Protein AF-A0A942UWH9-F1 (afdb_monomer)

Structure (mmCIF, N/CA/C/O backbone):
data_AF-A0A942UWH9-F1
#
_entry.id   AF-A0A942UWH9-F1
#
loop_
_atom_site.group_PDB
_atom_site.id
_atom_site.type_symbol
_atom_site.label_atom_id
_atom_site.label_alt_id
_atom_site.label_comp_id
_atom_site.label_asym_id
_atom_site.label_entity_id
_atom_site.label_seq_id
_atom_site.pdbx_PDB_ins_code
_atom_site.Cartn_x
_atom_site.Cartn_y
_atom_site.Cartn_z
_atom_site.occupancy
_atom_site.B_iso_or_equiv
_atom_site.auth_seq_id
_atom_site.auth_comp_id
_atom_site.auth_asym_id
_atom_site.auth_atom_id
_atom_site.pdbx_PDB_model_num
ATOM 1 N N . MET A 1 1 ? 6.167 64.794 26.302 1.00 32.00 1 MET A N 1
ATOM 2 C CA . MET A 1 1 ? 6.976 64.145 25.248 1.00 32.00 1 MET A CA 1
ATOM 3 C C . MET A 1 1 ? 8.009 63.249 25.915 1.00 32.00 1 MET A C 1
ATOM 5 O O . MET A 1 1 ? 8.902 63.765 26.571 1.00 32.00 1 MET A O 1
ATOM 9 N N . LYS A 1 2 ? 7.828 61.924 25.850 1.00 22.91 2 LYS A N 1
ATOM 10 C CA . LYS A 1 2 ? 8.755 60.921 26.400 1.00 22.91 2 LYS A CA 1
ATOM 11 C C . LYS A 1 2 ? 9.522 60.291 25.241 1.00 22.91 2 LYS A C 1
ATOM 13 O O . LYS A 1 2 ? 8.899 59.774 24.320 1.00 22.91 2 LYS A O 1
ATOM 18 N N . ILE A 1 3 ? 10.848 60.357 25.306 1.00 23.44 3 ILE A N 1
ATOM 19 C CA . ILE A 1 3 ? 11.760 59.688 24.377 1.00 23.44 3 ILE A CA 1
ATOM 20 C C . ILE A 1 3 ? 12.020 58.266 24.887 1.00 23.44 3 ILE A C 1
ATOM 22 O O . ILE A 1 3 ? 12.210 58.039 26.081 1.00 23.44 3 ILE A O 1
ATOM 26 N N . ILE A 1 4 ? 11.966 57.326 23.948 1.00 27.34 4 ILE A N 1
ATOM 27 C CA . ILE A 1 4 ? 12.150 55.882 24.088 1.00 27.34 4 ILE A CA 1
ATOM 28 C C . ILE A 1 4 ? 13.647 55.563 24.049 1.00 27.34 4 ILE A C 1
ATOM 30 O O . ILE A 1 4 ? 14.331 56.012 23.135 1.00 27.34 4 ILE A O 1
ATOM 34 N N . LEU A 1 5 ? 14.127 54.703 24.952 1.00 24.36 5 LEU A N 1
ATOM 35 C CA . LEU A 1 5 ? 15.323 53.889 24.721 1.00 24.36 5 LEU A CA 1
ATOM 36 C C . LEU A 1 5 ? 15.054 52.447 25.169 1.00 24.36 5 LEU A C 1
ATOM 38 O O . LEU A 1 5 ? 14.882 52.157 26.351 1.00 24.36 5 LEU A O 1
ATOM 42 N N . ASN A 1 6 ? 14.996 51.560 24.175 1.00 24.38 6 ASN A N 1
ATOM 43 C CA . ASN A 1 6 ? 14.960 50.109 24.311 1.00 24.38 6 ASN A CA 1
ATOM 44 C C . ASN A 1 6 ? 16.345 49.594 24.716 1.00 24.38 6 ASN A C 1
ATOM 46 O O . ASN A 1 6 ? 17.316 49.871 24.021 1.00 24.38 6 ASN A O 1
ATOM 50 N N . ASN A 1 7 ? 16.415 48.766 25.758 1.00 24.45 7 ASN A N 1
ATOM 51 C CA . ASN A 1 7 ? 17.537 47.856 25.983 1.00 24.45 7 ASN A CA 1
ATOM 52 C C . ASN A 1 7 ? 17.003 46.503 26.466 1.00 24.45 7 ASN A C 1
ATOM 54 O O . ASN A 1 7 ? 16.861 46.240 27.658 1.00 24.45 7 ASN A O 1
ATOM 58 N N . SER A 1 8 ? 16.689 45.639 25.506 1.00 24.31 8 SER A N 1
ATOM 59 C CA . SER A 1 8 ? 16.418 44.219 25.710 1.00 24.31 8 SER A CA 1
ATOM 60 C C . SER A 1 8 ? 17.734 43.437 25.668 1.00 24.31 8 SER A C 1
ATOM 62 O O . SER A 1 8 ? 18.301 43.212 24.599 1.00 24.31 8 SER A O 1
ATOM 64 N N . TYR A 1 9 ? 18.212 43.016 26.839 1.00 23.09 9 TYR A N 1
ATOM 65 C CA . TYR A 1 9 ? 19.281 42.027 26.981 1.00 23.09 9 TYR A CA 1
ATOM 66 C C . TYR A 1 9 ? 18.724 40.618 26.716 1.00 23.09 9 TYR A C 1
ATOM 68 O O . TYR A 1 9 ? 17.847 40.140 27.432 1.00 23.09 9 TYR A O 1
ATOM 76 N N . SER A 1 10 ? 19.250 39.950 25.687 1.00 22.42 10 SER A N 1
ATOM 77 C CA . SER A 1 10 ? 18.956 38.553 25.341 1.00 22.42 10 SER A CA 1
ATOM 78 C C . SER A 1 10 ? 20.013 37.624 25.957 1.00 22.42 10 SER A C 1
ATOM 80 O O . SER A 1 10 ? 21.202 37.827 25.689 1.00 22.42 10 SER A O 1
ATOM 82 N N . PRO A 1 11 ? 19.655 36.572 26.719 1.00 25.45 11 PRO A N 1
ATOM 83 C CA . PRO A 1 11 ? 20.620 35.562 27.131 1.00 25.45 11 PRO A CA 1
ATOM 84 C C . PRO A 1 11 ? 20.940 34.627 25.958 1.00 25.45 11 PRO A C 1
ATOM 86 O O . PRO A 1 11 ? 20.051 34.089 25.298 1.00 25.45 11 PRO A O 1
ATOM 89 N N . LYS A 1 12 ? 22.237 34.440 25.707 1.00 22.97 12 LYS A N 1
ATOM 90 C CA . LYS A 1 12 ? 22.806 33.527 24.711 1.00 22.97 12 LYS A CA 1
ATOM 91 C C . LYS A 1 12 ? 22.479 32.070 25.073 1.00 22.97 12 LYS A C 1
ATOM 93 O O . LYS A 1 12 ? 22.947 31.577 26.095 1.00 22.97 12 LYS A O 1
ATOM 98 N N . TYR A 1 13 ? 21.735 31.369 24.217 1.00 24.42 13 TYR A N 1
ATOM 99 C CA . TYR A 1 13 ? 21.636 29.907 24.251 1.00 24.42 13 TYR A CA 1
ATOM 100 C C . TYR A 1 13 ? 22.793 29.296 23.453 1.00 24.42 13 TYR A C 1
ATOM 102 O O . TYR A 1 13 ? 22.921 29.515 22.249 1.00 24.42 13 TYR A O 1
ATOM 110 N N . ASN A 1 14 ? 23.637 28.521 24.136 1.00 24.67 14 ASN A N 1
ATOM 111 C CA . ASN A 1 14 ? 24.676 27.708 23.517 1.00 24.67 14 ASN A CA 1
ATOM 112 C C . ASN A 1 14 ? 24.045 26.549 22.731 1.00 24.67 14 ASN A C 1
ATOM 114 O O . ASN A 1 14 ? 23.421 25.655 23.299 1.00 24.67 14 ASN A O 1
ATOM 118 N N . ASN A 1 15 ? 24.265 26.559 21.416 1.00 24.44 15 ASN A N 1
ATOM 119 C CA . ASN A 1 15 ? 24.002 25.449 20.512 1.00 24.44 15 ASN A CA 1
ATOM 120 C C . ASN A 1 15 ? 25.053 24.349 20.707 1.00 24.44 15 ASN A C 1
ATOM 122 O O . ASN A 1 15 ? 26.197 24.490 20.273 1.00 24.44 15 ASN A O 1
ATOM 126 N N . HIS A 1 16 ? 24.650 23.216 21.277 1.00 25.56 16 HIS A N 1
ATOM 127 C CA . HIS A 1 16 ? 25.305 21.932 21.035 1.00 25.56 16 HIS A CA 1
ATOM 128 C C . HIS A 1 16 ? 24.309 20.992 20.358 1.00 25.56 16 HIS A C 1
ATOM 130 O O . HIS A 1 16 ? 23.448 20.377 20.984 1.00 25.56 16 HIS A O 1
ATOM 136 N N . ASN A 1 17 ? 24.440 20.920 19.033 1.00 26.11 17 ASN A N 1
ATOM 137 C CA . ASN A 1 17 ? 23.748 19.978 18.172 1.00 26.11 17 ASN A CA 1
ATOM 138 C C . ASN A 1 17 ? 24.323 18.571 18.377 1.00 26.11 17 ASN A C 1
ATOM 140 O O . ASN A 1 17 ? 25.379 18.231 17.843 1.00 26.11 17 ASN A O 1
ATOM 144 N N . HIS A 1 18 ? 23.581 17.715 19.074 1.00 27.38 18 HIS A N 1
ATOM 145 C CA . HIS A 1 18 ? 23.656 16.277 18.851 1.00 27.38 18 HIS A CA 1
ATOM 146 C C . HIS A 1 18 ? 22.422 15.826 18.075 1.00 27.38 18 HIS A C 1
ATOM 148 O O . HIS A 1 18 ? 21.329 15.678 18.615 1.00 27.38 18 HIS A O 1
ATOM 154 N N . SER A 1 19 ? 22.621 15.595 16.777 1.00 31.64 19 SER A N 1
ATOM 155 C CA . SER A 1 19 ? 21.650 14.963 15.894 1.00 31.64 19 SER A CA 1
ATOM 156 C C . SER A 1 19 ? 21.445 13.504 16.314 1.00 31.64 19 SER A C 1
ATOM 158 O O . SER A 1 19 ? 22.182 12.607 15.890 1.00 31.64 19 SER A O 1
ATOM 160 N N . GLN A 1 20 ? 20.436 13.236 17.138 1.00 27.09 20 GLN A N 1
ATOM 161 C CA . GLN A 1 20 ? 19.922 11.881 17.276 1.00 27.09 20 GLN A CA 1
ATOM 162 C C . GLN A 1 20 ? 18.916 11.620 16.158 1.00 27.09 20 GLN A C 1
ATOM 164 O O . GLN A 1 20 ? 17.823 12.175 16.115 1.00 27.09 20 GLN A O 1
ATOM 169 N N . LYS A 1 21 ? 19.330 10.753 15.232 1.00 27.05 21 LYS A N 1
ATOM 170 C CA . LYS A 1 21 ? 18.483 10.124 14.219 1.00 27.05 21 LYS A CA 1
ATOM 171 C C . LYS A 1 21 ? 17.212 9.591 14.889 1.00 27.05 21 LYS A C 1
ATOM 173 O O . LYS A 1 21 ? 17.290 8.686 15.721 1.00 27.05 21 LYS A O 1
ATOM 178 N N . HIS A 1 22 ? 16.055 10.131 14.511 1.00 25.17 22 HIS A N 1
ATOM 179 C CA . HIS A 1 22 ? 14.752 9.611 14.914 1.00 25.17 22 HIS A CA 1
ATOM 180 C C . HIS A 1 22 ? 14.545 8.216 14.312 1.00 25.17 22 HIS A C 1
ATOM 182 O O . HIS A 1 22 ? 14.017 8.052 13.216 1.00 25.17 22 HIS A O 1
ATOM 188 N N . ASN A 1 23 ? 14.971 7.188 15.043 1.00 24.06 23 ASN A N 1
ATOM 189 C CA . ASN A 1 23 ? 14.434 5.851 14.863 1.00 24.06 23 ASN A CA 1
ATOM 190 C C . ASN A 1 23 ? 12.971 5.867 15.310 1.00 24.06 23 ASN A C 1
ATOM 192 O O . ASN A 1 23 ? 12.648 6.395 16.377 1.00 24.06 23 ASN A O 1
ATOM 196 N N . VAL A 1 24 ? 12.101 5.258 14.500 1.00 34.88 24 VAL A N 1
ATOM 197 C CA . VAL A 1 24 ? 10.715 4.922 14.847 1.00 34.88 24 VAL A CA 1
ATOM 198 C C . VAL A 1 24 ? 10.757 3.916 16.002 1.00 34.88 24 VAL A C 1
ATOM 200 O O . VAL A 1 24 ? 10.703 2.699 15.825 1.00 34.88 24 VAL A O 1
ATOM 203 N N . ASN A 1 25 ? 10.955 4.441 17.206 1.00 28.19 25 ASN A N 1
ATOM 204 C CA . ASN A 1 25 ? 11.003 3.686 18.438 1.00 28.19 25 ASN A CA 1
ATOM 205 C C . ASN A 1 25 ? 9.565 3.408 18.870 1.00 28.19 25 ASN A C 1
ATOM 207 O O . ASN A 1 25 ? 8.842 4.298 19.301 1.00 28.19 25 ASN A O 1
ATOM 211 N N . PHE A 1 26 ? 9.166 2.149 18.713 1.00 28.80 26 PHE A N 1
ATOM 212 C CA . PHE A 1 26 ? 8.270 1.405 19.597 1.00 28.80 26 PHE A CA 1
ATOM 213 C C . PHE A 1 26 ? 7.636 2.247 20.735 1.00 28.80 26 PHE A C 1
ATOM 215 O O . PHE A 1 26 ? 8.204 2.357 21.818 1.00 28.80 26 PHE A O 1
ATOM 222 N N . GLN A 1 27 ? 6.417 2.770 20.540 1.00 37.19 27 GLN A N 1
ATOM 223 C CA . GLN A 1 27 ? 5.557 3.318 21.613 1.00 37.19 27 GLN A CA 1
ATOM 224 C C . GLN A 1 27 ? 4.919 2.192 22.451 1.00 37.19 27 GLN A C 1
ATOM 226 O O . GLN A 1 27 ? 3.746 2.211 22.814 1.00 37.19 27 GLN A O 1
ATOM 231 N N . GLY A 1 28 ? 5.699 1.154 22.739 1.00 33.34 28 GLY A N 1
ATOM 232 C CA . GLY A 1 28 ? 5.336 0.110 23.677 1.00 33.34 28 GLY A CA 1
ATOM 233 C C . GLY A 1 28 ? 6.009 0.372 25.015 1.00 33.34 28 GLY A C 1
ATOM 234 O O . GLY A 1 28 ? 7.149 -0.031 25.212 1.00 33.34 28 GLY A O 1
ATOM 235 N N . ARG A 1 29 ? 5.258 0.959 25.954 1.00 47.41 29 ARG A N 1
ATOM 236 C CA . ARG A 1 29 ? 5.396 0.705 27.399 1.00 47.41 29 ARG A CA 1
ATOM 237 C C . ARG A 1 29 ? 6.782 0.972 28.033 1.00 47.41 29 ARG A C 1
ATOM 239 O O . ARG A 1 29 ? 7.232 0.171 28.853 1.00 47.41 29 ARG A O 1
ATOM 246 N N . MET A 1 30 ? 7.412 2.124 27.795 1.00 36.03 30 MET A N 1
ATOM 247 C CA . MET A 1 30 ? 8.476 2.574 28.719 1.00 36.03 30 MET A CA 1
ATOM 248 C C . MET A 1 30 ? 7.908 2.940 30.097 1.00 36.03 30 MET A C 1
ATOM 250 O O . MET A 1 30 ? 8.563 2.747 31.113 1.00 36.03 30 MET A O 1
ATOM 254 N N . ASP A 1 31 ? 6.660 3.379 30.141 1.00 40.75 31 ASP A N 1
ATOM 255 C CA . ASP A 1 31 ? 5.901 3.754 31.333 1.00 40.75 31 ASP A CA 1
ATOM 256 C C . ASP A 1 31 ? 5.463 2.518 32.127 1.00 40.75 31 ASP A C 1
ATOM 258 O O . ASP A 1 31 ? 5.548 2.529 33.347 1.00 40.75 31 ASP A O 1
ATOM 262 N N . VAL A 1 32 ? 5.128 1.398 31.473 1.00 38.81 32 VAL A N 1
ATOM 263 C CA . VAL A 1 32 ? 4.846 0.135 32.183 1.00 38.81 32 VAL A CA 1
ATOM 264 C C . VAL A 1 32 ? 6.127 -0.564 32.647 1.00 38.81 32 VAL A C 1
ATOM 266 O O . VAL A 1 32 ? 6.111 -1.159 33.719 1.00 38.81 32 VAL A O 1
ATOM 269 N N . LEU A 1 33 ? 7.241 -0.483 31.906 1.00 34.28 33 LEU A N 1
ATOM 270 C CA . LEU A 1 33 ? 8.538 -0.998 32.376 1.00 34.28 33 LEU A CA 1
ATOM 271 C C . LEU A 1 33 ? 9.116 -0.136 33.510 1.00 34.28 33 LEU A C 1
ATOM 273 O O . LEU A 1 33 ? 9.543 -0.690 34.519 1.00 34.28 33 LEU A O 1
ATOM 277 N N . LYS A 1 34 ? 9.027 1.201 33.427 1.00 38.78 34 LYS A N 1
ATOM 278 C CA . LYS A 1 34 ? 9.330 2.107 34.554 1.00 38.78 34 LYS A CA 1
ATOM 279 C C . LYS A 1 34 ? 8.410 1.867 35.757 1.00 38.78 34 LYS A C 1
ATOM 281 O O . LYS A 1 34 ? 8.825 2.105 36.883 1.00 38.78 34 LYS A O 1
ATOM 286 N N . TYR A 1 35 ? 7.186 1.386 35.534 1.00 43.94 35 TYR A N 1
ATOM 287 C CA . TYR A 1 35 ? 6.194 1.114 36.575 1.00 43.94 35 TYR A CA 1
ATOM 288 C C . TYR A 1 35 ? 6.339 -0.266 37.230 1.00 43.94 35 TYR A C 1
ATOM 290 O O . TYR A 1 35 ? 6.229 -0.368 38.447 1.00 43.94 35 TYR A O 1
ATOM 298 N N . ALA A 1 36 ? 6.660 -1.315 36.466 1.00 39.44 36 ALA A N 1
ATOM 299 C CA . ALA A 1 36 ? 7.018 -2.625 37.019 1.00 39.44 36 ALA A CA 1
ATOM 300 C C . ALA A 1 36 ? 8.293 -2.555 37.882 1.00 39.44 36 ALA A C 1
ATOM 302 O O . ALA A 1 36 ? 8.481 -3.380 38.772 1.00 39.44 36 ALA A O 1
ATOM 303 N N . LEU A 1 37 ? 9.138 -1.548 37.634 1.00 38.84 37 LEU A N 1
ATOM 304 C CA . LEU A 1 37 ? 10.388 -1.302 38.350 1.00 38.84 37 LEU A CA 1
ATOM 305 C C . LEU A 1 37 ? 10.272 -0.277 39.499 1.00 38.84 37 LEU A C 1
ATOM 307 O O . LEU A 1 37 ? 11.215 -0.163 40.276 1.00 38.84 37 LEU A O 1
ATOM 311 N N . ASN A 1 38 ? 9.146 0.437 39.667 1.00 42.00 38 ASN A N 1
ATOM 312 C CA . ASN A 1 38 ? 8.990 1.437 40.737 1.00 42.00 38 ASN A CA 1
ATOM 313 C C . ASN A 1 38 ? 8.088 0.942 41.879 1.00 42.00 38 ASN A C 1
ATOM 315 O O . ASN A 1 38 ? 6.866 0.886 41.757 1.00 42.00 38 ASN A O 1
ATOM 319 N N . LYS A 1 39 ? 8.695 0.682 43.043 1.00 37.66 39 LYS A N 1
ATOM 320 C CA . LYS A 1 39 ? 8.046 0.262 44.304 1.00 37.66 39 LYS A CA 1
ATOM 321 C C . LYS A 1 39 ? 7.150 1.326 44.982 1.00 37.66 39 LYS A C 1
ATOM 323 O O . LYS A 1 39 ? 6.628 1.073 46.062 1.00 37.66 39 LYS A O 1
ATOM 328 N N . ASN A 1 40 ? 6.915 2.492 44.376 1.00 44.41 40 ASN A N 1
ATOM 329 C CA . ASN A 1 40 ? 6.203 3.609 45.016 1.00 44.41 40 ASN A CA 1
ATOM 330 C C . ASN A 1 40 ? 4.727 3.694 44.586 1.00 44.41 40 ASN A C 1
ATOM 332 O O . ASN A 1 40 ? 4.367 4.494 43.719 1.00 44.41 40 ASN A O 1
ATOM 336 N N . LYS A 1 41 ? 3.853 2.889 45.208 1.00 49.31 41 LYS A N 1
ATOM 337 C CA . LYS A 1 41 ? 2.389 2.963 45.008 1.00 49.31 41 LYS A CA 1
ATOM 338 C C . LYS A 1 41 ? 1.794 4.323 45.434 1.00 49.31 41 LYS A C 1
ATOM 340 O O . LYS A 1 41 ? 1.031 4.901 44.667 1.00 49.31 41 LYS A O 1
ATOM 345 N N . GLY A 1 42 ? 2.232 4.893 46.564 1.00 50.12 42 GLY A N 1
ATOM 346 C CA . GLY A 1 42 ? 1.621 6.097 47.159 1.00 50.12 42 GLY A CA 1
ATOM 347 C C . GLY A 1 42 ? 1.784 7.413 46.378 1.00 50.12 42 GLY A C 1
ATOM 348 O O . GLY A 1 42 ? 0.865 8.225 46.353 1.00 50.12 42 GLY A O 1
ATOM 349 N N . ARG A 1 43 ? 2.904 7.632 45.668 1.00 50.47 43 ARG A N 1
ATOM 350 C CA . ARG A 1 43 ? 3.122 8.885 44.903 1.00 50.47 43 ARG A CA 1
ATOM 351 C C . ARG A 1 43 ? 2.206 9.023 43.681 1.00 50.47 43 ARG A C 1
ATOM 353 O O . ARG A 1 43 ? 1.848 10.132 43.307 1.00 50.47 43 ARG A O 1
ATOM 360 N N . ASN A 1 44 ? 1.826 7.906 43.063 1.00 56.66 44 ASN A N 1
ATOM 361 C CA . ASN A 1 44 ? 0.996 7.915 41.856 1.00 56.66 44 ASN A CA 1
ATOM 362 C C . ASN A 1 44 ? -0.503 8.046 42.170 1.00 56.66 44 ASN A C 1
ATOM 364 O O . ASN A 1 44 ? -1.239 8.617 41.373 1.00 56.66 44 ASN A O 1
ATOM 368 N N . GLU A 1 45 ? -0.948 7.536 43.320 1.00 64.38 45 GLU A N 1
ATOM 369 C CA . GLU A 1 45 ? -2.322 7.720 43.806 1.00 64.38 45 GLU A CA 1
ATOM 370 C C . GLU A 1 45 ? -2.557 9.173 44.228 1.00 64.38 45 GLU A C 1
ATOM 372 O O . GLU A 1 45 ? -3.543 9.767 43.804 1.00 64.38 45 GLU A O 1
ATOM 377 N N . GLY A 1 46 ? -1.604 9.787 44.943 1.00 66.25 46 GLY A N 1
ATOM 378 C CA . GLY A 1 46 ? -1.655 11.218 45.262 1.00 66.25 46 GLY A CA 1
ATOM 379 C C . GLY A 1 46 ? -1.756 12.098 44.011 1.00 66.25 46 GLY A C 1
ATOM 380 O O . GLY A 1 46 ? -2.612 12.972 43.940 1.00 66.25 46 GLY A O 1
ATOM 381 N N . PHE A 1 47 ? -0.964 11.809 42.971 1.00 71.19 47 PHE A N 1
ATOM 382 C CA . PHE A 1 47 ? -1.059 12.526 41.693 1.00 71.19 47 PHE A CA 1
ATOM 383 C C . PHE A 1 47 ? -2.426 12.354 41.012 1.00 71.19 47 PHE A C 1
ATOM 385 O O . PHE A 1 47 ? -2.956 13.306 40.442 1.00 71.19 47 PHE A O 1
ATOM 392 N N . PHE A 1 48 ? -3.014 11.156 41.062 1.00 80.81 48 PHE A N 1
ATOM 393 C CA . PHE A 1 48 ? -4.360 10.924 40.539 1.00 80.81 48 PHE A CA 1
ATOM 394 C C . PHE A 1 48 ? -5.403 11.757 41.293 1.00 80.81 48 PHE A C 1
ATOM 396 O O . PHE A 1 48 ? -6.171 12.475 40.655 1.00 80.81 48 PHE A O 1
ATOM 403 N N . PHE A 1 49 ? -5.405 11.695 42.629 1.00 78.56 49 PHE A N 1
ATOM 404 C CA . PHE A 1 49 ? -6.387 12.399 43.450 1.00 78.56 49 PHE A CA 1
ATOM 405 C C . PHE A 1 49 ? -6.319 13.906 43.258 1.00 78.56 49 PHE A C 1
ATOM 407 O O . PHE A 1 49 ? -7.356 14.488 42.969 1.00 78.56 49 PHE A O 1
ATOM 414 N N . ILE A 1 50 ? -5.122 14.500 43.321 1.00 76.31 50 ILE A N 1
ATOM 415 C CA . ILE A 1 50 ? -4.912 15.948 43.170 1.00 76.31 50 ILE A CA 1
ATOM 416 C C . ILE A 1 50 ? -5.424 16.446 41.813 1.00 76.31 50 ILE A C 1
ATOM 418 O O . ILE A 1 50 ? -6.093 17.473 41.725 1.00 76.31 50 ILE A O 1
ATOM 422 N N . ASN A 1 51 ? -5.122 15.724 40.733 1.00 80.69 51 ASN A N 1
ATOM 423 C CA . ASN A 1 51 ? -5.515 16.170 39.400 1.00 80.69 51 ASN A CA 1
ATOM 424 C C . ASN A 1 51 ? -7.003 15.949 39.134 1.00 80.69 51 ASN A C 1
ATOM 426 O O . ASN A 1 51 ? -7.671 16.851 38.641 1.00 80.69 51 ASN A O 1
ATOM 430 N N . VAL A 1 52 ? -7.544 14.770 39.453 1.00 84.44 52 VAL A N 1
ATOM 431 C CA . VAL A 1 52 ? -8.960 14.472 39.188 1.00 84.44 52 VAL A CA 1
ATOM 432 C C . VAL A 1 52 ? -9.877 15.303 40.086 1.00 84.44 52 VAL A C 1
ATOM 434 O O . VAL A 1 52 ? -10.909 15.770 39.605 1.00 84.44 52 VAL A O 1
ATOM 437 N N . SER A 1 53 ? -9.497 15.543 41.347 1.00 85.19 53 SER A N 1
ATOM 438 C CA . SER A 1 53 ? -10.229 16.444 42.250 1.00 85.19 53 SER A CA 1
ATOM 439 C C . SER A 1 53 ? -10.274 17.863 41.689 1.00 85.19 53 SER A C 1
ATOM 441 O O . SER A 1 53 ? -11.355 18.441 41.582 1.00 85.19 53 SER A O 1
ATOM 443 N N . SER A 1 54 ? -9.126 18.378 41.238 1.00 84.25 54 SER A N 1
ATOM 444 C CA . SER A 1 54 ? -8.998 19.706 40.635 1.00 84.25 54 SER A CA 1
ATOM 445 C C . SER A 1 54 ? -9.770 19.834 39.318 1.00 84.25 54 SER A C 1
ATOM 447 O O . SER A 1 54 ? -10.449 20.834 39.096 1.00 84.25 54 SER A O 1
ATOM 449 N N . PHE A 1 55 ? -9.710 18.825 38.446 1.00 86.25 55 PHE A N 1
ATOM 450 C CA . PHE A 1 55 ? -10.387 18.849 37.146 1.00 86.25 55 PHE A CA 1
ATOM 451 C C . PHE A 1 55 ? -11.914 18.819 37.266 1.00 86.25 55 PHE A C 1
ATOM 453 O O . PHE A 1 55 ? -12.598 19.452 36.463 1.00 86.25 55 PHE A O 1
ATOM 460 N N . LEU A 1 56 ? -12.446 18.078 38.242 1.00 83.19 56 LEU A N 1
ATOM 461 C CA . LEU A 1 56 ? -13.887 17.850 38.398 1.00 83.19 56 LEU A CA 1
ATOM 462 C C . LEU A 1 56 ? -14.545 18.713 39.480 1.00 83.19 56 LEU A C 1
ATOM 464 O O . LEU A 1 56 ? -15.772 18.672 39.616 1.00 83.19 56 LEU A O 1
ATOM 468 N N . ASP A 1 57 ? -13.748 19.460 40.246 1.00 84.62 57 ASP A N 1
ATOM 469 C CA . ASP A 1 57 ? -14.189 20.208 41.424 1.00 84.62 57 ASP A CA 1
ATOM 470 C C . ASP A 1 57 ? -14.965 19.298 42.402 1.00 84.62 57 ASP A C 1
ATOM 472 O O . ASP A 1 57 ? -16.180 19.413 42.616 1.00 84.62 57 ASP A O 1
ATOM 476 N N . VAL A 1 58 ? -14.269 18.266 42.894 1.00 84.94 58 VAL A N 1
ATOM 477 C CA . VAL A 1 58 ? -14.782 17.264 43.847 1.00 84.94 58 VAL A CA 1
ATOM 478 C C . VAL A 1 58 ? -13.735 16.950 44.910 1.00 84.94 58 VAL A C 1
ATOM 480 O O . VAL A 1 58 ? -12.538 17.001 44.647 1.00 84.94 58 VAL A O 1
ATOM 483 N N . SER A 1 59 ? -14.160 16.572 46.117 1.00 85.56 59 SER A N 1
ATOM 484 C CA . SER A 1 59 ? -13.217 16.258 47.197 1.00 85.56 59 SER A CA 1
ATOM 485 C C . SER A 1 59 ? -12.447 14.958 46.935 1.00 85.56 59 SER A C 1
ATOM 487 O O . SER A 1 59 ? -13.017 13.970 46.469 1.00 85.56 59 SER A O 1
ATOM 489 N N . GLU A 1 60 ? -11.169 14.897 47.324 1.00 82.69 60 GLU A N 1
ATOM 490 C CA . GLU A 1 60 ? -10.362 13.669 47.202 1.00 82.69 60 GLU A CA 1
ATOM 491 C C . GLU A 1 60 ? -10.984 12.481 47.952 1.00 82.69 60 GLU A C 1
ATOM 493 O O . GLU A 1 60 ? -10.945 11.344 47.483 1.00 82.69 60 GLU A O 1
ATOM 498 N N . ARG A 1 61 ? -11.642 12.745 49.093 1.00 82.50 61 ARG A N 1
ATOM 499 C CA . ARG A 1 61 ? -12.372 11.725 49.864 1.00 82.50 61 ARG A CA 1
ATOM 500 C C . ARG A 1 61 ? -13.461 11.050 49.027 1.00 82.50 61 ARG A C 1
ATOM 502 O O . ARG A 1 61 ? -13.603 9.834 49.101 1.00 82.50 61 ARG A O 1
ATOM 509 N N . SER A 1 62 ? -14.181 11.810 48.198 1.00 81.62 62 SER A N 1
ATOM 510 C CA . SER A 1 62 ? -15.228 11.267 47.318 1.00 81.62 62 SER A CA 1
ATOM 511 C C . SER A 1 62 ? -14.682 10.365 46.203 1.00 81.62 62 SER A C 1
ATOM 513 O O . SER A 1 62 ? -15.414 9.523 45.678 1.00 81.62 62 SER A O 1
ATOM 515 N N . LEU A 1 63 ? -13.390 10.497 45.875 1.00 81.31 63 LEU A N 1
ATOM 516 C CA . LEU A 1 63 ? -12.715 9.712 44.845 1.00 81.31 63 LEU A CA 1
ATOM 517 C C . LEU A 1 63 ? -12.150 8.384 45.367 1.00 81.31 63 LEU A C 1
ATOM 519 O O . LEU A 1 63 ? -11.882 7.492 44.562 1.00 81.31 63 LEU A O 1
ATOM 523 N N . LYS A 1 64 ? -12.002 8.208 46.689 1.00 77.81 64 LYS A N 1
ATOM 524 C CA . LYS A 1 64 ? -11.437 6.982 47.289 1.00 77.81 64 LYS A CA 1
ATOM 525 C C . LYS A 1 64 ? -12.192 5.708 46.896 1.00 77.81 64 LYS A C 1
ATOM 527 O O . LYS A 1 64 ? -11.579 4.682 46.601 1.00 77.81 64 LYS A O 1
ATOM 532 N N . LYS A 1 65 ? -13.518 5.795 46.738 1.00 78.31 65 LYS A N 1
ATOM 533 C CA . LYS A 1 65 ? -14.356 4.677 46.260 1.00 78.31 65 LYS A CA 1
ATOM 534 C C . LYS A 1 65 ? -13.953 4.152 44.870 1.00 78.31 65 LYS A C 1
ATOM 536 O O . LYS A 1 65 ? -14.249 3.007 44.530 1.00 78.31 65 LYS A O 1
ATOM 541 N N . TYR A 1 66 ? -13.263 4.971 44.071 1.00 71.00 66 TYR A N 1
ATOM 542 C CA . TYR A 1 66 ? -12.802 4.641 42.720 1.00 71.00 66 TYR A CA 1
ATOM 543 C C . TYR A 1 66 ? -11.385 4.046 42.676 1.00 71.00 66 TYR A C 1
ATOM 545 O O . TYR A 1 66 ? -10.983 3.523 41.634 1.00 71.00 66 TYR A O 1
ATOM 553 N N . THR A 1 67 ? -10.653 4.074 43.795 1.00 64.75 67 THR A N 1
ATOM 554 C CA . THR A 1 67 ? -9.285 3.540 43.932 1.00 64.75 67 THR A CA 1
ATOM 555 C C . THR A 1 67 ? -9.218 2.307 44.835 1.00 64.75 67 THR A C 1
ATOM 557 O O . THR A 1 67 ? -8.387 1.435 44.607 1.00 64.75 67 THR A O 1
ATOM 560 N N . GLU A 1 68 ? -10.118 2.180 45.815 1.00 59.69 68 GLU A N 1
ATOM 561 C CA . GLU A 1 68 ? -10.113 1.092 46.811 1.00 59.69 68 GLU A CA 1
ATOM 562 C C . GLU A 1 68 ? -10.597 -0.267 46.259 1.00 59.69 68 GLU A C 1
ATOM 564 O O . GLU A 1 68 ? -10.294 -1.310 46.834 1.00 59.69 68 GLU A O 1
ATOM 569 N N . ARG A 1 69 ? -11.317 -0.287 45.122 1.00 52.06 69 ARG A N 1
ATOM 570 C CA . ARG A 1 69 ? -11.936 -1.505 44.546 1.00 52.06 69 ARG A CA 1
ATOM 571 C C . ARG A 1 69 ? -11.458 -1.923 43.147 1.00 52.06 69 ARG A C 1
ATOM 573 O O . ARG A 1 69 ? -11.771 -3.035 42.725 1.00 52.06 69 ARG A O 1
ATOM 580 N N . PHE A 1 70 ? -10.735 -1.088 42.394 1.00 55.03 70 PHE A N 1
ATOM 581 C CA . PHE A 1 70 ? -10.524 -1.311 40.951 1.00 55.03 70 PHE A CA 1
ATOM 582 C C . PHE A 1 70 ? -9.055 -1.310 40.503 1.00 55.03 70 PHE A C 1
ATOM 584 O O . PHE A 1 70 ? -8.194 -0.628 41.044 1.00 55.03 70 PHE A O 1
ATOM 591 N N . LYS A 1 71 ? -8.774 -2.090 39.451 1.00 68.19 71 LYS A N 1
ATOM 592 C CA . LYS A 1 71 ? -7.455 -2.219 38.812 1.00 68.19 71 LYS A CA 1
ATOM 593 C C . LYS A 1 71 ? -7.051 -0.897 38.130 1.00 68.19 71 LYS A C 1
ATOM 595 O O . LYS A 1 71 ? -7.886 -0.243 37.512 1.00 68.19 71 LYS A O 1
ATOM 600 N N . ARG A 1 72 ? -5.755 -0.553 38.166 1.00 70.62 72 ARG A N 1
ATOM 601 C CA . ARG A 1 72 ? -5.160 0.724 37.696 1.00 70.62 72 ARG A CA 1
ATOM 602 C C . ARG A 1 72 ? -5.639 1.240 36.331 1.00 70.62 72 ARG A C 1
ATOM 604 O O . ARG A 1 72 ? -5.799 2.439 36.166 1.00 70.62 72 ARG A O 1
ATOM 611 N N . TYR A 1 73 ? -5.955 0.356 35.385 1.00 74.75 73 TYR A N 1
ATOM 612 C CA . TYR A 1 73 ? -6.505 0.759 34.085 1.00 74.75 73 TYR A CA 1
ATOM 613 C C . TYR A 1 73 ? -7.828 1.546 34.191 1.00 74.75 73 TYR A C 1
ATOM 615 O O . TYR A 1 73 ? -8.127 2.347 33.310 1.00 74.75 73 TYR A O 1
ATOM 623 N N . LYS A 1 74 ? -8.629 1.325 35.247 1.00 82.56 74 LYS A N 1
ATOM 624 C CA . LYS A 1 74 ? -9.888 2.046 35.476 1.00 82.56 74 LYS A CA 1
ATOM 625 C C . LYS A 1 74 ? -9.625 3.434 36.063 1.00 82.56 74 LYS A C 1
ATOM 627 O O . LYS A 1 74 ? -10.310 4.381 35.700 1.00 82.56 74 LYS A O 1
ATOM 632 N N . MET A 1 75 ? -8.604 3.572 36.913 1.00 80.00 75 MET A N 1
ATOM 633 C CA . MET A 1 75 ? -8.143 4.887 37.376 1.00 80.00 75 MET A CA 1
ATOM 634 C C . MET A 1 75 ? -7.634 5.723 36.200 1.00 80.00 75 MET A C 1
ATOM 636 O O . MET A 1 75 ? -8.058 6.861 36.041 1.00 80.00 75 MET A O 1
ATOM 640 N N . ASP A 1 76 ? -6.814 5.140 35.321 1.00 79.31 76 ASP A N 1
ATOM 641 C CA . ASP A 1 76 ? -6.338 5.828 34.113 1.00 79.31 76 ASP A CA 1
ATOM 642 C C . ASP A 1 76 ? -7.506 6.273 33.215 1.00 79.31 76 ASP A C 1
ATOM 644 O O . ASP A 1 76 ? -7.469 7.352 32.634 1.00 79.31 76 ASP A O 1
ATOM 648 N N . PHE A 1 77 ? -8.560 5.456 33.117 1.00 86.88 77 PHE A N 1
ATOM 649 C CA . PHE A 1 77 ? -9.766 5.798 32.365 1.00 86.88 77 PHE A CA 1
ATOM 650 C C . PHE A 1 77 ? -10.512 6.997 32.964 1.00 86.88 77 PHE A C 1
ATOM 652 O O . PHE A 1 77 ? -10.845 7.930 32.235 1.00 86.88 77 PHE A O 1
ATOM 659 N N . LEU A 1 78 ? -10.711 7.014 34.288 1.00 87.69 78 LEU A N 1
ATOM 660 C CA . LEU A 1 78 ? -11.317 8.156 34.981 1.00 87.69 78 LEU A CA 1
ATOM 661 C C . LEU A 1 78 ? -10.472 9.422 34.840 1.00 87.69 78 LEU A C 1
ATOM 663 O O . LEU A 1 78 ? -11.017 10.503 34.642 1.00 87.69 78 LEU A O 1
ATOM 667 N N . TYR A 1 79 ? -9.148 9.283 34.898 1.00 87.25 79 TYR A N 1
ATOM 668 C CA . TYR A 1 79 ? -8.235 10.394 34.667 1.00 87.25 79 TYR A CA 1
ATOM 669 C C . TYR A 1 79 ? -8.406 10.977 33.259 1.00 87.25 79 TYR A C 1
ATOM 671 O O . TYR A 1 79 ? -8.524 12.191 33.129 1.00 87.25 79 TYR A O 1
ATOM 679 N N . SER A 1 80 ? -8.481 10.140 32.215 1.00 88.62 80 SER A N 1
ATOM 680 C CA . SER A 1 80 ? -8.720 10.613 30.841 1.00 88.62 80 SER A CA 1
ATOM 681 C C . SER A 1 80 ? -10.062 11.338 30.701 1.00 88.62 80 SER A C 1
ATOM 683 O O . SER A 1 80 ? -10.108 12.411 30.104 1.00 88.62 80 SER A O 1
ATOM 685 N N . LEU A 1 81 ? -11.137 10.807 31.296 1.00 90.31 81 LEU A N 1
ATOM 686 C CA . LEU A 1 81 ? -12.447 11.474 31.315 1.00 90.31 81 LEU A CA 1
ATOM 687 C C . LEU A 1 81 ? -12.373 12.839 32.020 1.00 90.31 81 LEU A C 1
ATOM 689 O O . LEU A 1 81 ? -12.837 13.839 31.483 1.00 90.31 81 LEU A O 1
ATOM 693 N N . ALA A 1 82 ? -11.745 12.902 33.196 1.00 88.81 82 ALA A N 1
ATOM 694 C CA . ALA A 1 82 ? -11.600 14.142 33.956 1.00 88.81 82 ALA A CA 1
ATOM 695 C C . ALA A 1 82 ? -10.731 15.180 33.231 1.00 88.81 82 ALA A C 1
ATOM 697 O O . ALA A 1 82 ? -11.051 16.368 33.214 1.00 88.81 82 ALA A O 1
ATOM 698 N N . GLN A 1 83 ? -9.648 14.732 32.598 1.00 86.38 83 GLN A N 1
ATOM 699 C CA . GLN A 1 83 ? -8.772 15.590 31.814 1.00 86.38 83 GLN A CA 1
ATOM 700 C C . GLN A 1 83 ? -9.513 16.188 30.616 1.00 86.38 83 GLN A C 1
ATOM 702 O O . GLN A 1 83 ? -9.431 17.400 30.417 1.00 86.38 83 GLN A O 1
ATOM 707 N N . LYS A 1 84 ? -10.273 15.374 29.868 1.00 87.06 84 LYS A N 1
ATOM 708 C CA . LYS A 1 84 ? -11.132 15.863 28.783 1.00 87.06 84 LYS A CA 1
ATOM 709 C C . LYS A 1 84 ? -12.125 16.905 29.291 1.00 87.06 84 LYS A C 1
ATOM 711 O O . LYS A 1 84 ? -12.188 17.986 28.726 1.00 87.06 84 LYS A O 1
ATOM 716 N N . TYR A 1 85 ? -12.826 16.622 30.388 1.00 86.50 85 TYR A N 1
ATOM 717 C CA . TYR A 1 85 ? -13.790 17.555 30.979 1.00 86.50 85 TYR A CA 1
ATOM 718 C C . TYR A 1 85 ? -13.164 18.918 31.300 1.00 86.50 85 TYR A C 1
ATOM 720 O O . TYR A 1 85 ? -13.708 19.963 30.950 1.00 86.50 85 TYR A O 1
ATOM 728 N N . ASN A 1 86 ? -11.980 18.922 31.913 1.00 85.38 86 ASN A N 1
ATOM 729 C CA . ASN A 1 86 ? -11.263 20.157 32.221 1.00 85.38 86 ASN A CA 1
ATOM 730 C C . ASN A 1 86 ? -10.759 20.889 30.961 1.00 85.38 86 ASN A C 1
ATOM 732 O O . ASN A 1 86 ? -10.729 22.116 30.952 1.00 85.38 86 ASN A O 1
ATOM 736 N N . ILE A 1 87 ? -10.373 20.166 29.905 1.00 82.31 87 ILE A N 1
ATOM 737 C CA . ILE A 1 87 ? -9.999 20.756 28.610 1.00 82.31 87 ILE A CA 1
ATOM 738 C C . ILE A 1 87 ? -11.221 21.389 27.937 1.00 82.31 87 ILE A C 1
ATOM 740 O O . ILE A 1 87 ? -11.154 22.556 27.555 1.00 82.31 87 ILE A O 1
ATOM 744 N N . ASP A 1 88 ? -12.334 20.661 27.843 1.00 78.38 88 ASP A N 1
ATOM 745 C CA . ASP A 1 88 ? -13.574 21.126 27.210 1.00 78.38 88 ASP A CA 1
ATOM 746 C C . ASP A 1 88 ? -14.122 22.367 27.939 1.00 78.38 88 ASP A C 1
ATOM 748 O O . ASP A 1 88 ? -14.481 23.355 27.297 1.00 78.38 88 ASP A O 1
ATOM 752 N N . LYS A 1 89 ? -14.054 22.383 29.281 1.00 77.56 89 LYS A N 1
ATOM 753 C CA . LYS A 1 89 ? -14.401 23.545 30.119 1.00 77.56 89 LYS A CA 1
ATOM 754 C C . LYS A 1 89 ? -13.530 24.778 29.838 1.00 77.56 89 LYS A C 1
ATOM 756 O O . LYS A 1 89 ? -14.010 25.899 29.973 1.00 77.56 89 LYS A O 1
ATOM 761 N N . ARG A 1 90 ? -12.248 24.594 29.497 1.00 74.69 90 ARG A N 1
ATOM 762 C CA . ARG A 1 90 ? -11.290 25.694 29.266 1.00 74.69 90 ARG A CA 1
ATOM 763 C C . ARG A 1 90 ? -11.299 26.222 27.832 1.00 74.69 90 ARG A C 1
ATOM 765 O O . ARG A 1 90 ? -10.996 27.393 27.638 1.00 74.69 90 ARG A O 1
ATOM 772 N N . ASN A 1 91 ? -11.591 25.368 26.849 1.00 68.38 91 ASN A N 1
ATOM 773 C CA . ASN A 1 91 ? -11.241 25.624 25.449 1.00 68.38 91 ASN A CA 1
ATOM 774 C C . ASN A 1 91 ? -12.432 25.807 24.486 1.00 68.38 91 ASN A C 1
ATOM 776 O O . ASN A 1 91 ? -12.175 26.076 23.313 1.00 68.38 91 ASN A O 1
ATOM 780 N N . MET A 1 92 ? -13.702 25.639 24.893 1.00 63.97 92 MET A N 1
ATOM 781 C CA . MET A 1 92 ? -14.827 25.595 23.933 1.00 63.97 92 MET A CA 1
ATOM 782 C C . MET A 1 92 ? -16.135 26.293 24.372 1.00 63.97 92 MET A C 1
ATOM 784 O O . MET A 1 92 ? -16.283 26.733 25.512 1.00 63.97 92 MET A O 1
ATOM 788 N N . THR A 1 93 ? -17.045 26.433 23.393 1.00 57.03 93 THR A N 1
ATOM 789 C CA . THR A 1 93 ? -18.336 27.152 23.369 1.00 57.03 93 THR A CA 1
ATOM 790 C C . THR A 1 93 ? -19.294 26.823 24.536 1.00 57.03 93 THR A C 1
ATOM 792 O O . THR A 1 93 ? -19.203 25.741 25.118 1.00 57.03 93 THR A O 1
ATOM 795 N N . PRO A 1 94 ? -20.261 27.711 24.865 1.00 58.41 94 PRO A N 1
ATOM 796 C CA . PRO A 1 94 ? -21.155 27.578 26.032 1.00 58.41 94 PRO A CA 1
ATOM 797 C C . PRO A 1 94 ? -21.916 26.243 26.142 1.00 58.41 94 PRO A C 1
ATOM 799 O O . PRO A 1 94 ? -22.209 25.772 27.238 1.00 58.41 94 PRO A O 1
ATOM 802 N N . GLU A 1 95 ? -22.207 25.597 25.012 1.00 57.56 95 GLU A N 1
ATOM 803 C CA . GLU A 1 95 ? -22.912 24.308 24.934 1.00 57.56 95 GLU A CA 1
ATOM 804 C C . GLU A 1 95 ? -22.135 23.149 25.582 1.00 57.56 95 GLU A C 1
ATOM 806 O O . GLU A 1 95 ? -22.742 22.247 26.157 1.00 57.56 95 GLU A O 1
ATOM 811 N N . LEU A 1 96 ? -20.798 23.187 25.530 1.00 56.94 96 LEU A N 1
ATOM 812 C CA . LEU A 1 96 ? -19.912 22.188 26.144 1.00 56.94 96 LEU A CA 1
ATOM 813 C C . LEU A 1 96 ? -19.625 22.496 27.621 1.00 56.94 96 LEU A C 1
ATOM 815 O O . LEU A 1 96 ? -19.310 21.594 28.394 1.00 56.94 96 LEU A O 1
ATOM 819 N N . GLN A 1 97 ? -19.781 23.757 28.034 1.00 58.75 97 GLN A N 1
ATOM 820 C CA . GLN A 1 97 ? -19.564 24.203 29.415 1.00 58.75 97 GLN A CA 1
ATOM 821 C C . GLN A 1 97 ? -20.689 23.768 30.368 1.00 58.75 97 GLN A C 1
ATOM 823 O O . GLN A 1 97 ? -20.462 23.660 31.572 1.00 58.75 97 GLN A O 1
ATOM 828 N N . ASN A 1 98 ? -21.880 23.474 29.833 1.00 62.22 98 ASN A N 1
ATOM 829 C CA . ASN A 1 98 ? -23.070 23.100 30.603 1.00 62.22 98 ASN A CA 1
ATOM 830 C C . ASN A 1 98 ? -23.251 21.578 30.789 1.00 62.22 98 ASN A C 1
ATOM 832 O O . ASN A 1 98 ? -24.284 21.137 31.302 1.00 62.22 98 ASN A O 1
ATOM 836 N N . GLU A 1 99 ? -22.290 20.742 30.377 1.00 66.81 99 GLU A N 1
ATOM 837 C CA . GLU A 1 99 ? -22.392 19.298 30.603 1.00 66.81 99 GLU A CA 1
ATOM 838 C C . GLU A 1 99 ? -22.182 18.936 32.080 1.00 66.81 99 GLU A C 1
ATOM 840 O O . GLU A 1 99 ? -21.194 19.296 32.717 1.00 66.81 99 GLU A O 1
ATOM 845 N N . SER A 1 100 ? -23.126 18.175 32.640 1.00 72.94 100 SER A N 1
ATOM 846 C CA . SER A 1 100 ? -23.034 17.724 34.025 1.00 72.94 100 SER A CA 1
ATOM 847 C C . SER A 1 100 ? -21.859 16.767 34.209 1.00 72.94 100 SER A C 1
ATOM 849 O O . SER A 1 100 ? -21.786 15.722 33.554 1.00 72.94 100 SER A O 1
ATOM 851 N N . LYS A 1 101 ? -21.020 17.042 35.217 1.00 80.50 101 LYS A N 1
ATOM 852 C CA . LYS A 1 101 ? -19.974 16.118 35.679 1.00 80.50 101 LYS A CA 1
ATOM 853 C C . LYS A 1 101 ? -20.500 14.723 36.051 1.00 80.50 101 LYS A C 1
ATOM 855 O O . LYS A 1 101 ? -19.729 13.779 36.133 1.00 80.50 101 LYS A O 1
ATOM 860 N N . ASN A 1 102 ? -21.807 14.547 36.242 1.00 83.94 102 ASN A N 1
ATOM 861 C CA . ASN A 1 102 ? -22.391 13.235 36.519 1.00 83.94 102 ASN A CA 1
ATOM 862 C C . ASN A 1 102 ? -22.334 12.285 35.308 1.00 83.94 102 ASN A C 1
ATOM 864 O O . ASN A 1 102 ? -22.221 11.073 35.498 1.00 83.94 102 ASN A O 1
ATOM 868 N N . VAL A 1 103 ? -22.343 12.807 34.073 1.00 83.50 103 VAL A N 1
ATOM 869 C CA . VAL A 1 103 ? -22.298 11.977 32.852 1.00 83.50 103 VAL A CA 1
ATOM 870 C C . VAL A 1 103 ? -20.969 11.219 32.750 1.00 83.50 103 VAL A C 1
ATOM 872 O O . VAL A 1 103 ? -20.960 10.043 32.394 1.00 83.50 103 VAL A O 1
ATOM 875 N N . LEU A 1 104 ? -19.846 11.824 33.158 1.00 88.31 104 LEU A N 1
ATOM 876 C CA . LEU A 1 104 ? -18.548 11.136 33.142 1.00 88.31 104 LEU A CA 1
ATOM 877 C C . LEU A 1 104 ? -18.493 9.961 34.132 1.00 88.31 104 LEU A C 1
ATOM 879 O O . LEU A 1 104 ? -17.882 8.936 33.834 1.00 88.31 104 LEU A O 1
ATOM 883 N N . PHE A 1 105 ? -19.148 10.087 35.293 1.00 87.75 105 PHE A N 1
ATOM 884 C CA . PHE A 1 105 ? -19.215 9.014 36.283 1.00 87.75 105 PHE A CA 1
ATOM 885 C C . PHE A 1 105 ? -20.120 7.880 35.794 1.00 87.75 105 PHE A C 1
ATOM 887 O O . PHE A 1 105 ? -19.754 6.718 35.950 1.00 87.75 105 PHE A O 1
ATOM 894 N N . SER A 1 106 ? -21.221 8.207 35.105 1.00 88.88 106 SER A N 1
ATOM 895 C CA . SER A 1 106 ? -22.059 7.222 34.405 1.00 88.88 106 SER A CA 1
ATOM 896 C C . SER A 1 106 ? -21.243 6.407 33.393 1.00 88.88 106 SER A C 1
ATOM 898 O O . SER A 1 106 ? -21.200 5.178 33.476 1.00 88.88 106 SER A O 1
ATOM 900 N N . ILE A 1 107 ? -20.499 7.078 32.505 1.00 90.75 107 ILE A N 1
ATOM 901 C CA . ILE A 1 107 ? -19.613 6.417 31.531 1.00 90.75 107 ILE A CA 1
ATOM 902 C C . ILE A 1 107 ? -18.579 5.526 32.237 1.00 90.75 107 ILE A C 1
ATOM 904 O O . ILE A 1 107 ? -18.345 4.379 31.845 1.00 90.75 107 ILE A O 1
ATOM 908 N N . TYR A 1 108 ? -17.955 6.045 33.295 1.00 89.81 108 TYR A N 1
ATOM 909 C CA . TYR A 1 108 ? -16.954 5.327 34.079 1.00 89.81 108 TYR A CA 1
ATOM 910 C C . TYR A 1 108 ? -17.496 4.043 34.723 1.00 89.81 108 TYR A C 1
ATOM 912 O O . TYR A 1 108 ? -16.789 3.029 34.756 1.00 89.81 108 TYR A O 1
ATOM 920 N N . ASP A 1 109 ? -18.727 4.067 35.228 1.00 88.19 109 ASP A N 1
ATOM 921 C CA . ASP A 1 109 ? -19.345 2.904 35.864 1.00 88.19 109 ASP A CA 1
ATOM 922 C C . ASP A 1 109 ? -19.854 1.880 34.843 1.00 88.19 109 ASP A C 1
ATOM 924 O O . ASP A 1 109 ? -19.730 0.674 35.084 1.00 88.19 109 ASP A O 1
ATOM 928 N N . LYS A 1 110 ? -20.318 2.327 33.668 1.00 89.75 110 LYS A N 1
ATOM 929 C CA . LYS A 1 110 ? -20.691 1.445 32.549 1.00 89.75 110 LYS A CA 1
ATOM 930 C C . LYS A 1 110 ? -19.491 0.633 32.043 1.00 89.75 110 LYS A C 1
ATOM 932 O O . LYS A 1 110 ? -19.591 -0.582 31.847 1.00 89.75 110 LYS A O 1
ATOM 937 N N . VAL A 1 111 ? -18.330 1.267 31.849 1.00 88.12 111 VAL A N 1
ATOM 938 C CA . VAL A 1 111 ? -17.150 0.626 31.238 1.00 88.12 111 VAL A CA 1
ATOM 939 C C . VAL A 1 111 ? -16.326 -0.168 32.260 1.00 88.12 111 VAL A C 1
ATOM 941 O O . VAL A 1 111 ? -15.383 0.324 32.881 1.00 88.12 111 VAL A O 1
ATOM 944 N N . LYS A 1 112 ? -16.618 -1.469 32.372 1.00 84.69 112 LYS A N 1
ATOM 945 C CA . LYS A 1 112 ? -15.899 -2.388 33.280 1.00 84.69 112 LYS A CA 1
ATOM 946 C C . LYS A 1 112 ? -14.431 -2.633 32.890 1.00 84.69 112 LYS A C 1
ATOM 948 O O . LYS A 1 112 ? -13.571 -2.765 33.767 1.00 84.69 112 LYS A O 1
ATOM 953 N N . TYR A 1 113 ? -14.139 -2.701 31.587 1.00 83.56 113 TYR A N 1
ATOM 954 C CA . TYR A 1 113 ? -12.799 -2.971 31.043 1.00 83.56 113 TYR A CA 1
ATOM 955 C C . TYR A 1 113 ? -12.412 -1.960 29.949 1.00 83.56 113 TYR A C 1
ATOM 957 O O . TYR A 1 113 ? -12.519 -2.262 28.759 1.00 83.56 113 TYR A O 1
ATOM 965 N N . PRO A 1 114 ? -11.943 -0.763 30.337 1.00 83.44 114 PRO A N 1
ATOM 966 C CA . PRO A 1 114 ? -11.415 0.222 29.404 1.00 83.44 114 PRO A CA 1
ATOM 967 C C . PRO A 1 114 ? -10.263 -0.340 28.557 1.00 83.44 114 PRO A C 1
ATOM 969 O O . PRO A 1 114 ? -9.286 -0.878 29.081 1.00 83.44 114 PRO A O 1
ATOM 972 N N . ASN A 1 115 ? -10.368 -0.184 27.241 1.00 83.56 115 ASN A N 1
ATOM 973 C CA . ASN A 1 115 ? -9.348 -0.498 26.249 1.00 83.56 115 ASN A CA 1
ATOM 974 C C . ASN A 1 115 ? -8.922 0.781 25.491 1.00 83.56 115 ASN A C 1
ATOM 976 O O . ASN A 1 115 ? -9.343 1.891 25.823 1.00 83.56 115 ASN A O 1
ATOM 980 N N . ASN A 1 116 ? -8.061 0.634 24.481 1.00 83.38 116 ASN A N 1
ATOM 981 C CA . ASN A 1 116 ? -7.544 1.774 23.722 1.00 83.38 116 ASN A CA 1
ATOM 982 C C . ASN A 1 116 ? -8.620 2.517 22.916 1.00 83.38 116 ASN A C 1
ATOM 984 O O . ASN A 1 116 ? -8.460 3.712 22.705 1.00 83.38 116 ASN A O 1
ATOM 988 N N . ILE A 1 117 ? -9.716 1.857 22.527 1.00 87.25 117 ILE A N 1
ATOM 989 C CA . ILE A 1 117 ? -10.786 2.475 21.730 1.00 87.25 117 ILE A CA 1
ATOM 990 C C . ILE A 1 117 ? -11.427 3.605 22.527 1.00 87.25 117 ILE A C 1
ATOM 992 O O . ILE A 1 117 ? -11.534 4.720 22.028 1.00 87.25 117 ILE A O 1
ATOM 996 N N . TYR A 1 118 ? -11.774 3.358 23.794 1.00 88.31 118 TYR A N 1
ATOM 997 C CA . TYR A 1 118 ? -12.352 4.404 24.640 1.00 88.31 118 TYR A CA 1
ATOM 998 C C . TYR A 1 118 ? -11.371 5.553 24.886 1.00 88.31 118 TYR A C 1
ATOM 1000 O O . TYR A 1 118 ? -11.784 6.704 24.928 1.00 88.31 118 TYR A O 1
ATOM 1008 N N . LYS A 1 119 ? -10.066 5.269 24.996 1.00 83.38 119 LYS A N 1
ATOM 1009 C CA . LYS A 1 119 ? -9.049 6.326 25.115 1.00 83.38 119 LYS A CA 1
ATOM 1010 C C . LYS A 1 119 ? -8.974 7.186 23.857 1.00 83.38 119 LYS A C 1
ATOM 1012 O O . LYS A 1 119 ? -8.915 8.401 23.983 1.00 83.38 119 LYS A O 1
ATOM 1017 N N . THR A 1 120 ? -9.004 6.579 22.672 1.00 87.31 120 THR A N 1
ATOM 1018 C CA . THR A 1 120 ? -9.040 7.311 21.398 1.00 87.31 120 THR A CA 1
ATOM 1019 C C . THR A 1 120 ? -10.330 8.116 21.266 1.00 87.31 120 THR A C 1
ATOM 1021 O O . THR A 1 120 ? -10.263 9.285 20.911 1.00 87.31 120 THR A O 1
ATOM 1024 N N . LEU A 1 121 ? -11.486 7.546 21.626 1.00 89.62 121 LEU A N 1
ATOM 1025 C CA . LEU A 1 121 ? -12.758 8.275 21.645 1.00 89.62 121 LEU A CA 1
ATOM 1026 C C . LEU A 1 121 ? -12.696 9.512 22.552 1.00 89.62 121 LEU A C 1
ATOM 1028 O O . LEU A 1 121 ? -13.162 10.572 22.157 1.00 89.62 121 LEU A O 1
ATOM 1032 N N . ILE A 1 122 ? -12.095 9.400 23.737 1.00 88.94 122 ILE A N 1
ATOM 1033 C CA . ILE A 1 122 ? -11.980 10.523 24.677 1.00 88.94 122 ILE A CA 1
ATOM 1034 C C . ILE A 1 122 ? -10.954 11.555 24.188 1.00 88.94 122 ILE A C 1
ATOM 1036 O O . ILE A 1 122 ? -11.249 12.743 24.150 1.00 88.94 122 ILE A O 1
ATOM 1040 N N . ASN A 1 123 ? -9.746 11.126 23.831 1.00 83.62 123 ASN A N 1
ATOM 1041 C CA . ASN A 1 123 ? -8.620 12.047 23.663 1.00 83.62 123 ASN A CA 1
ATOM 1042 C C . ASN A 1 123 ? -8.465 12.582 22.236 1.00 83.62 123 ASN A C 1
ATOM 1044 O O . ASN A 1 123 ? -7.927 13.671 22.055 1.00 83.62 123 ASN A O 1
ATOM 1048 N N . ASP A 1 124 ? -8.909 11.821 21.234 1.00 82.75 124 ASP A N 1
ATOM 1049 C CA . ASP A 1 124 ? -8.591 12.093 19.830 1.00 82.75 124 ASP A CA 1
ATOM 1050 C C . ASP A 1 124 ? -9.827 12.520 19.012 1.00 82.75 124 ASP A C 1
ATOM 1052 O O . ASP A 1 124 ? -9.727 12.740 17.801 1.00 82.75 124 ASP A O 1
ATOM 1056 N N . THR A 1 125 ? -10.996 12.638 19.656 1.00 85.88 125 THR A N 1
ATOM 1057 C CA . THR A 1 125 ? -12.249 13.078 19.026 1.00 85.88 125 THR A CA 1
ATOM 1058 C C . THR A 1 125 ? -12.821 14.316 19.712 1.00 85.88 125 THR A C 1
ATOM 1060 O O . THR A 1 125 ? -12.522 14.606 20.868 1.00 85.88 125 THR A O 1
ATOM 1063 N N . ASN A 1 126 ? -13.707 15.016 19.002 1.00 85.50 126 ASN A N 1
ATOM 1064 C CA . ASN A 1 126 ? -14.398 16.200 19.513 1.00 85.50 126 ASN A CA 1
ATOM 1065 C C . ASN A 1 126 ? -15.793 15.873 20.076 1.00 85.50 126 ASN A C 1
ATOM 1067 O O . ASN A 1 126 ? -16.637 16.761 20.157 1.00 85.50 126 ASN A O 1
ATOM 1071 N N . TYR A 1 127 ? -16.073 14.611 20.416 1.00 88.19 127 TYR A N 1
ATOM 1072 C CA . TYR A 1 127 ? -17.368 14.248 20.988 1.00 88.19 127 TYR A CA 1
ATOM 1073 C C . TYR A 1 127 ? -17.528 14.818 22.396 1.00 88.19 127 TYR A C 1
ATOM 1075 O O . TYR A 1 127 ? -16.589 14.779 23.196 1.00 88.19 127 TYR A O 1
ATOM 1083 N N . ASN A 1 128 ? -18.723 15.311 22.707 1.00 87.75 128 ASN A N 1
ATOM 1084 C CA . ASN A 1 128 ? -19.096 15.689 24.069 1.00 87.75 128 ASN A CA 1
ATOM 1085 C C . ASN A 1 128 ? -19.456 14.450 24.911 1.00 87.75 128 ASN A C 1
ATOM 1087 O O . ASN A 1 128 ? -19.558 13.337 24.380 1.00 87.75 128 ASN A O 1
ATOM 1091 N N . PHE A 1 129 ? -19.627 14.595 26.225 1.00 89.06 129 PHE A N 1
ATOM 1092 C CA . PHE A 1 129 ? -19.876 13.443 27.094 1.00 89.06 129 PHE A CA 1
ATOM 1093 C C . PHE A 1 129 ? -21.217 12.770 26.809 1.00 89.06 129 PHE A C 1
ATOM 1095 O O . PHE A 1 129 ? -21.280 11.544 26.882 1.00 89.06 129 PHE A O 1
ATOM 1102 N N . LYS A 1 130 ? -22.266 13.509 26.422 1.00 88.69 130 LYS A N 1
ATOM 1103 C CA . LYS A 1 130 ? -23.543 12.882 26.018 1.00 88.69 130 LYS A CA 1
ATOM 1104 C C . LYS A 1 130 ? -23.383 12.001 24.775 1.00 88.69 130 LYS A C 1
ATOM 1106 O O . LYS A 1 130 ? -23.910 10.893 24.721 1.00 88.69 130 LYS A O 1
ATOM 1111 N N . GLN A 1 131 ? -22.630 12.477 23.787 1.00 91.56 131 GLN A N 1
ATOM 1112 C CA . GLN A 1 131 ? -22.320 11.740 22.563 1.00 91.56 131 GLN A CA 1
ATOM 1113 C C . GLN A 1 131 ? -21.459 10.509 22.858 1.00 91.56 131 GLN A C 1
ATOM 1115 O O . GLN A 1 131 ? -21.734 9.430 22.332 1.00 91.56 131 GLN A O 1
ATOM 1120 N N . LEU A 1 132 ? -20.446 10.653 23.720 1.00 92.12 132 LEU A N 1
ATOM 1121 C CA . LEU A 1 132 ? -19.619 9.534 24.171 1.00 92.12 132 LEU A CA 1
ATOM 1122 C C . LEU A 1 132 ? -20.452 8.476 24.898 1.00 92.12 132 LEU A C 1
ATOM 1124 O O . LEU A 1 132 ? -20.290 7.294 24.604 1.00 92.12 132 LEU A O 1
ATOM 1128 N N . ASP A 1 133 ? -21.349 8.883 25.799 1.00 92.12 133 ASP A N 1
ATOM 1129 C CA . ASP A 1 133 ? -22.225 7.966 26.537 1.00 92.12 133 ASP A CA 1
ATOM 1130 C C . ASP A 1 133 ? -23.096 7.141 25.580 1.00 92.12 133 ASP A C 1
ATOM 1132 O O . ASP A 1 133 ? -23.106 5.914 25.667 1.00 92.12 133 ASP A O 1
ATOM 1136 N N . ASN A 1 134 ? -23.713 7.786 24.583 1.00 94.38 134 ASN A N 1
ATOM 1137 C CA . ASN A 1 134 ? -24.516 7.090 23.575 1.00 94.38 134 ASN A CA 1
ATOM 1138 C C . ASN A 1 134 ? -23.684 6.113 22.717 1.00 94.38 134 ASN A C 1
ATOM 1140 O O . ASN A 1 134 ? -24.067 4.959 22.527 1.00 94.38 134 ASN A O 1
ATOM 1144 N N . ILE A 1 135 ? -22.510 6.531 22.224 1.00 94.69 135 ILE A N 1
ATOM 1145 C CA . ILE A 1 135 ? -21.615 5.647 21.446 1.00 94.69 135 ILE A CA 1
ATOM 1146 C C . ILE A 1 135 ? -21.199 4.424 22.279 1.00 94.69 135 ILE A C 1
ATOM 1148 O O . ILE A 1 135 ? -21.108 3.303 21.761 1.00 94.69 135 ILE A O 1
ATOM 1152 N N . ILE A 1 136 ? -20.936 4.626 23.571 1.00 93.38 136 ILE A N 1
ATOM 1153 C CA . ILE A 1 136 ? -20.588 3.547 24.494 1.00 93.38 136 ILE A CA 1
ATOM 1154 C C . ILE A 1 136 ? -21.788 2.621 24.690 1.00 93.38 136 ILE A C 1
ATOM 1156 O O . ILE A 1 136 ? -21.622 1.413 24.533 1.00 93.38 136 ILE A O 1
ATOM 1160 N N . ASP A 1 137 ? -22.988 3.143 24.931 1.00 93.06 137 ASP A N 1
ATOM 1161 C CA . ASP A 1 137 ? -24.198 2.326 25.092 1.00 93.06 137 ASP A CA 1
ATOM 1162 C C . ASP A 1 137 ? -24.471 1.443 23.868 1.00 93.06 137 ASP A C 1
ATOM 1164 O O . ASP A 1 137 ? -24.756 0.249 24.012 1.00 93.06 137 ASP A O 1
ATOM 1168 N N . LEU A 1 138 ? -24.279 1.987 22.664 1.00 92.94 138 LEU A N 1
ATOM 1169 C CA . LEU A 1 138 ? -24.464 1.257 21.409 1.00 92.94 138 LEU A CA 1
ATOM 1170 C C . LEU A 1 138 ? -23.423 0.152 21.174 1.00 92.94 138 LEU A C 1
ATOM 1172 O O . LEU A 1 138 ? -23.692 -0.772 20.406 1.00 92.94 138 LEU A O 1
ATOM 1176 N N . SER A 1 139 ? -22.240 0.221 21.797 1.00 91.62 139 SER A N 1
ATOM 1177 C CA . SER A 1 139 ? -21.097 -0.652 21.471 1.00 91.62 139 SER A CA 1
ATOM 1178 C C . SER A 1 139 ? -20.596 -1.529 22.622 1.00 91.62 139 SER A C 1
ATOM 1180 O O . SER A 1 139 ? -19.927 -2.540 22.388 1.00 91.62 139 SER A O 1
ATOM 1182 N N . ILE A 1 140 ? -20.913 -1.204 23.875 1.00 88.81 140 ILE A N 1
ATOM 1183 C CA . ILE A 1 140 ? -20.285 -1.823 25.050 1.00 88.81 140 ILE A CA 1
ATOM 1184 C C . ILE A 1 140 ? -20.569 -3.325 25.173 1.00 88.81 140 ILE A C 1
ATOM 1186 O O . ILE A 1 140 ? -19.698 -4.083 25.604 1.00 88.81 140 ILE A O 1
ATOM 1190 N N . LYS A 1 141 ? -21.757 -3.770 24.745 1.00 86.50 141 LYS A N 1
ATOM 1191 C CA . LYS A 1 141 ? -22.178 -5.182 24.786 1.00 86.50 141 LYS A CA 1
ATOM 1192 C C . LYS A 1 141 ? -21.803 -5.971 23.525 1.00 86.50 141 LYS A C 1
ATOM 1194 O O . LYS A 1 141 ? -21.939 -7.191 23.519 1.00 86.50 141 LYS A O 1
ATOM 1199 N N . GLU A 1 142 ? -21.313 -5.309 22.476 1.00 87.19 142 GLU A N 1
ATOM 1200 C CA . GLU A 1 142 ? -21.082 -5.914 21.160 1.00 87.19 142 GLU A CA 1
ATOM 1201 C C . GLU A 1 142 ? -19.637 -5.678 20.679 1.00 87.19 142 GLU A C 1
ATOM 1203 O O . GLU A 1 142 ? -19.336 -4.639 20.086 1.00 87.19 142 GLU A O 1
ATOM 1208 N N . PRO A 1 143 ? -18.717 -6.650 20.853 1.00 85.94 143 PRO A N 1
ATOM 1209 C CA . PRO A 1 143 ? -17.316 -6.504 20.438 1.00 85.94 143 PRO A CA 1
ATOM 1210 C C . PRO A 1 143 ? -17.135 -6.154 18.953 1.00 85.94 143 PRO A C 1
ATOM 1212 O O . PRO A 1 143 ? -16.207 -5.436 18.588 1.00 85.94 143 PRO A O 1
ATOM 1215 N N . GLN A 1 144 ? -18.045 -6.620 18.090 1.00 87.75 144 GLN A N 1
ATOM 1216 C CA . GLN A 1 144 ? -18.056 -6.282 16.664 1.00 87.75 144 GLN A CA 1
ATOM 1217 C C . GLN A 1 144 ? -18.249 -4.775 16.437 1.00 87.75 144 GLN A C 1
ATOM 1219 O O . GLN A 1 144 ? -17.570 -4.187 15.598 1.00 87.75 144 GLN A O 1
ATOM 1224 N N . LYS A 1 145 ? -19.110 -4.119 17.219 1.00 91.62 145 LYS A N 1
ATOM 1225 C CA . LYS A 1 145 ? -19.325 -2.671 17.134 1.00 91.62 145 LYS A CA 1
ATOM 1226 C C . LYS A 1 145 ? -18.119 -1.883 17.641 1.00 91.62 145 LYS A C 1
ATOM 1228 O O . LYS A 1 145 ? -17.755 -0.878 17.045 1.00 91.62 145 LYS A O 1
ATOM 1233 N N . GLN A 1 146 ? -17.420 -2.380 18.663 1.00 90.12 146 GLN A N 1
ATOM 1234 C CA . GLN A 1 146 ? -16.150 -1.784 19.104 1.00 90.12 146 GLN A CA 1
ATOM 1235 C C . GLN A 1 146 ? -15.076 -1.859 18.008 1.00 90.12 146 GLN A C 1
ATOM 1237 O O . GLN A 1 146 ? -14.399 -0.867 17.734 1.00 90.12 146 GLN A O 1
ATOM 1242 N N . ASN A 1 147 ? -14.959 -3.004 17.327 1.00 90.81 147 ASN A N 1
ATOM 1243 C CA . ASN A 1 147 ? -14.059 -3.138 16.177 1.00 90.81 147 ASN A CA 1
ATOM 1244 C C . ASN A 1 147 ? -14.437 -2.175 15.043 1.00 90.81 147 ASN A C 1
ATOM 1246 O O . ASN A 1 147 ? -13.554 -1.555 14.452 1.00 90.81 147 ASN A O 1
ATOM 1250 N N . LEU A 1 148 ? -15.736 -2.004 14.778 1.00 95.06 148 LEU A N 1
ATOM 1251 C CA . LEU A 1 148 ? -16.226 -1.064 13.772 1.00 95.06 148 LEU A CA 1
ATOM 1252 C C . LEU A 1 148 ? -15.825 0.380 14.105 1.00 95.06 148 LEU A C 1
ATOM 1254 O O . LEU A 1 148 ? -15.284 1.060 13.238 1.00 95.06 148 LEU A O 1
ATOM 1258 N N . ILE A 1 149 ? -15.983 0.818 15.361 1.00 94.81 149 ILE A N 1
ATOM 1259 C CA . ILE A 1 149 ? -15.522 2.142 15.822 1.00 94.81 149 ILE A CA 1
ATOM 1260 C C . ILE A 1 149 ? -14.034 2.327 15.518 1.00 94.81 149 ILE A C 1
ATOM 1262 O O . ILE A 1 149 ? -13.643 3.320 14.907 1.00 94.81 149 ILE A O 1
ATOM 1266 N N . GLN A 1 150 ? -13.198 1.366 15.921 1.00 92.44 150 GLN A N 1
ATOM 1267 C CA . GLN A 1 150 ? -11.751 1.459 15.723 1.00 92.44 150 GLN A CA 1
ATOM 1268 C C . GLN A 1 150 ? -11.381 1.568 14.240 1.00 92.44 150 GLN A C 1
ATOM 1270 O O . GLN A 1 150 ? -10.511 2.363 13.874 1.00 92.44 150 GLN A O 1
ATOM 1275 N N . ASN A 1 151 ? -12.042 0.778 13.398 1.00 95.12 151 ASN A N 1
ATOM 1276 C CA . ASN A 1 151 ? -11.821 0.764 11.961 1.00 95.12 151 ASN A CA 1
ATOM 1277 C C . ASN A 1 151 ? -12.251 2.083 11.302 1.00 95.12 151 ASN A C 1
ATOM 1279 O O . ASN A 1 151 ? -11.499 2.634 10.497 1.00 95.12 151 ASN A O 1
ATOM 1283 N N . LEU A 1 152 ? -13.402 2.637 11.693 1.00 95.25 152 LEU A N 1
ATOM 1284 C CA . LEU A 1 152 ? -13.874 3.938 11.210 1.00 95.25 152 LEU A CA 1
ATOM 1285 C C . LEU A 1 152 ? -12.919 5.069 11.610 1.00 95.25 152 LEU A C 1
ATOM 1287 O O . LEU A 1 152 ? -12.513 5.851 10.752 1.00 95.25 152 LEU A O 1
ATOM 1291 N N . LEU A 1 153 ? -12.491 5.119 12.876 1.00 92.88 153 LEU A N 1
ATOM 1292 C CA . LEU A 1 153 ? -11.517 6.114 13.347 1.00 92.88 153 LEU A CA 1
ATOM 1293 C C . LEU A 1 153 ? -10.215 6.056 12.533 1.00 92.88 153 LEU A C 1
ATOM 1295 O O . LEU A 1 153 ? -9.696 7.094 12.125 1.00 92.88 153 LEU A O 1
ATOM 1299 N N . ASN A 1 154 ? -9.729 4.848 12.225 1.00 92.38 154 ASN A N 1
ATOM 1300 C CA . ASN A 1 154 ? -8.534 4.661 11.403 1.00 92.38 154 ASN A CA 1
ATOM 1301 C C . ASN A 1 154 ? -8.724 5.179 9.969 1.00 92.38 154 ASN A C 1
ATOM 1303 O O . ASN A 1 154 ? -7.857 5.897 9.477 1.00 92.38 154 ASN A O 1
ATOM 1307 N N . VAL A 1 155 ? -9.853 4.876 9.316 1.00 93.69 155 VAL A N 1
ATOM 1308 C CA . VAL A 1 155 ? -10.139 5.364 7.951 1.00 93.69 155 VAL A CA 1
ATOM 1309 C C . VAL A 1 155 ? -10.198 6.892 7.908 1.00 93.69 155 VAL A C 1
ATOM 1311 O O . VAL A 1 155 ? -9.593 7.510 7.030 1.00 93.69 155 VAL A O 1
ATOM 1314 N N . TYR A 1 156 ? -10.871 7.515 8.875 1.00 91.00 156 TYR A N 1
ATOM 1315 C CA . TYR A 1 156 ? -10.961 8.974 8.944 1.00 91.00 156 TYR A CA 1
ATOM 1316 C C . TYR A 1 156 ? -9.612 9.622 9.261 1.00 91.00 156 TYR A C 1
ATOM 1318 O O . TYR A 1 156 ? -9.271 10.643 8.663 1.00 91.00 156 TYR A O 1
ATOM 1326 N N . LYS A 1 157 ? -8.791 8.997 10.112 1.00 89.31 157 LYS A N 1
ATOM 1327 C CA . LYS A 1 157 ? -7.418 9.453 10.351 1.00 89.31 157 LYS A CA 1
ATOM 1328 C C . LYS A 1 157 ? -6.549 9.365 9.105 1.00 89.31 157 LYS A C 1
ATOM 1330 O O . LYS A 1 157 ? -5.810 10.306 8.830 1.00 89.31 157 LYS A O 1
ATOM 1335 N N . GLU A 1 158 ? -6.619 8.264 8.363 1.00 86.06 158 GLU A N 1
ATOM 1336 C CA . GLU A 1 158 ? -5.875 8.105 7.109 1.00 86.06 158 GLU A CA 1
ATOM 1337 C C . GLU A 1 158 ? -6.247 9.182 6.088 1.00 86.06 158 GLU A C 1
ATOM 1339 O O . GLU A 1 158 ? -5.373 9.655 5.365 1.00 86.06 158 GLU A O 1
ATOM 1344 N N . LYS A 1 159 ? -7.526 9.576 6.027 1.00 81.69 159 LYS A N 1
ATOM 1345 C CA . LYS A 1 159 ? -8.008 10.542 5.035 1.00 81.69 159 LYS A CA 1
ATOM 1346 C C . LYS A 1 159 ? -7.814 12.001 5.454 1.00 81.69 159 LYS A C 1
ATOM 1348 O O . LYS A 1 159 ? -7.389 12.806 4.633 1.00 81.69 159 LYS A O 1
ATOM 1353 N N . ASN A 1 160 ? -8.098 12.328 6.714 1.00 79.31 160 ASN A N 1
ATOM 1354 C CA . ASN A 1 160 ? -8.192 13.710 7.199 1.00 79.31 160 ASN A CA 1
ATOM 1355 C C . ASN A 1 160 ? -7.065 14.089 8.175 1.00 79.31 160 ASN A C 1
ATOM 1357 O O . ASN A 1 160 ? -7.052 15.197 8.709 1.00 79.31 160 ASN A O 1
ATOM 1361 N N . GLY A 1 161 ? -6.160 13.160 8.496 1.00 78.25 161 GLY A N 1
ATOM 1362 C CA . GLY A 1 161 ? -5.108 13.353 9.500 1.00 78.25 161 GLY A CA 1
ATOM 1363 C C . GLY A 1 161 ? -5.608 13.410 10.951 1.00 78.25 161 GLY A C 1
ATOM 1364 O O . GLY A 1 161 ? -4.795 13.516 11.868 1.00 78.25 161 GLY A O 1
ATOM 1365 N N . LYS A 1 162 ? -6.926 13.316 11.182 1.00 76.06 162 LYS A N 1
ATOM 1366 C CA . LYS A 1 162 ? -7.574 13.388 12.502 1.00 76.06 162 LYS A CA 1
ATOM 1367 C C . LYS A 1 162 ? -8.507 12.198 12.713 1.00 76.06 162 LYS A C 1
ATOM 1369 O O . LYS A 1 162 ? -9.211 11.796 11.792 1.00 76.06 162 LYS A O 1
ATOM 1374 N N . HIS A 1 163 ? -8.562 11.677 13.938 1.00 72.25 163 HIS A N 1
ATOM 1375 C CA . HIS A 1 163 ? -9.470 10.592 14.351 1.00 72.25 163 HIS A CA 1
ATOM 1376 C C . HIS A 1 163 ? -10.921 11.078 14.528 1.00 72.25 163 HIS A C 1
ATOM 1378 O O . HIS A 1 163 ? -11.609 10.684 15.460 1.00 72.25 163 HIS A O 1
ATOM 1384 N N . THR A 1 164 ? -11.413 11.972 13.674 1.00 80.00 164 THR A N 1
ATOM 1385 C CA . THR A 1 164 ? -12.739 12.576 13.854 1.00 80.00 164 THR A CA 1
ATOM 1386 C C . THR A 1 164 ? -13.704 12.043 12.808 1.00 80.00 164 THR A C 1
ATOM 1388 O O . THR A 1 164 ? -13.650 12.436 11.645 1.00 80.00 164 THR A O 1
ATOM 1391 N N . VAL A 1 165 ? -14.595 11.156 13.244 1.00 89.88 165 VAL A N 1
ATOM 1392 C CA . VAL A 1 165 ? -15.801 10.769 12.502 1.00 89.88 165 VAL A CA 1
ATOM 1393 C C . VAL A 1 165 ? -16.920 11.730 12.929 1.00 89.88 165 VAL A C 1
ATOM 1395 O O . VAL A 1 165 ? -17.004 12.056 14.113 1.00 89.88 165 VAL A O 1
ATOM 1398 N N . PRO A 1 166 ? -17.776 12.234 12.026 1.00 91.94 166 PRO A N 1
ATOM 1399 C CA . PRO A 1 166 ? -18.956 12.989 12.440 1.00 91.94 166 PRO A CA 1
ATOM 1400 C C . PRO A 1 166 ? -19.859 12.142 13.350 1.00 91.94 166 PRO A C 1
ATOM 1402 O O . PRO A 1 166 ? -20.117 10.978 13.049 1.00 91.94 166 PRO A O 1
ATOM 1405 N N . TYR A 1 167 ? -20.377 12.724 14.440 1.00 93.19 167 TYR A N 1
ATOM 1406 C CA . TYR A 1 167 ? -21.165 11.988 15.445 1.00 93.19 167 TYR A CA 1
ATOM 1407 C C . TYR A 1 167 ? -22.347 11.230 14.831 1.00 93.19 167 TYR A C 1
ATOM 1409 O O . TYR A 1 167 ? -22.510 10.041 15.092 1.00 93.19 167 TYR A O 1
ATOM 1417 N N . LYS A 1 168 ? -23.117 11.900 13.962 1.00 94.62 168 LYS A N 1
ATOM 1418 C CA . LYS A 1 168 ? -24.244 11.291 13.245 1.00 94.62 168 LYS A CA 1
ATOM 1419 C C . LYS A 1 168 ? -23.802 10.044 12.473 1.00 94.62 168 LYS A C 1
ATOM 1421 O O . LYS A 1 168 ? -24.348 8.974 12.685 1.00 94.62 168 LYS A O 1
ATOM 1426 N N . VAL A 1 169 ? -22.735 10.158 11.681 1.00 95.75 169 VAL A N 1
ATOM 1427 C CA . VAL A 1 169 ? -22.187 9.046 10.888 1.00 95.75 169 VAL A CA 1
ATOM 1428 C C . VAL A 1 169 ? -21.752 7.877 11.778 1.00 95.75 169 VAL A C 1
ATOM 1430 O O . VAL A 1 169 ? -22.029 6.724 11.455 1.00 95.75 169 VAL A O 1
ATOM 1433 N N . MET A 1 170 ? -21.099 8.151 12.914 1.00 95.94 170 MET A N 1
ATOM 1434 C CA . MET A 1 170 ? -20.712 7.106 13.869 1.00 95.94 170 MET A CA 1
ATOM 1435 C C . MET A 1 170 ? -21.938 6.359 14.411 1.00 95.94 170 MET A C 1
ATOM 1437 O O . MET A 1 170 ? -21.952 5.130 14.416 1.00 95.94 170 MET A O 1
ATOM 1441 N N . VAL A 1 171 ? -22.967 7.087 14.850 1.00 96.50 171 VAL A N 1
ATOM 1442 C CA . VAL A 1 171 ? -24.207 6.489 15.369 1.00 96.50 171 VAL A CA 1
ATOM 1443 C C . VAL A 1 171 ? -24.930 5.692 14.287 1.00 96.50 171 VAL A C 1
ATOM 1445 O O . VAL A 1 171 ? -25.354 4.568 14.561 1.00 96.50 171 VAL A O 1
ATOM 1448 N N . ASP A 1 172 ? -25.003 6.216 13.065 1.00 97.19 172 ASP A N 1
ATOM 1449 C CA . ASP A 1 172 ? -25.653 5.553 11.935 1.00 97.19 172 ASP A CA 1
ATOM 1450 C C . ASP A 1 172 ? -24.969 4.208 11.629 1.00 97.19 172 ASP A C 1
ATOM 1452 O O . ASP A 1 172 ? -25.648 3.188 11.537 1.00 97.19 172 ASP A O 1
ATOM 1456 N N . PHE A 1 173 ? -23.628 4.149 11.600 1.00 97.31 173 PHE A N 1
ATOM 1457 C CA . PHE A 1 173 ? -22.875 2.895 11.414 1.00 97.31 173 PHE A CA 1
ATOM 1458 C C . PHE A 1 173 ? -23.074 1.880 12.551 1.00 97.31 173 PHE A C 1
ATOM 1460 O O . PHE A 1 173 ? -23.002 0.665 12.336 1.00 97.31 173 PHE A O 1
ATOM 1467 N N . LEU A 1 174 ? -23.282 2.360 13.776 1.00 96.50 174 LEU A N 1
ATOM 1468 C CA . LEU A 1 174 ? -23.516 1.507 14.942 1.00 96.50 174 LEU A CA 1
ATOM 1469 C C . LEU A 1 174 ? -24.959 1.000 15.033 1.00 96.50 174 LEU A C 1
ATOM 1471 O O . LEU A 1 174 ? -25.192 -0.044 15.649 1.00 96.50 174 LEU A O 1
ATOM 1475 N N . SER A 1 175 ? -25.900 1.723 14.428 1.00 95.12 175 SER A N 1
ATOM 1476 C CA . SER A 1 175 ? -27.341 1.475 14.553 1.00 95.12 175 SER A CA 1
ATOM 1477 C C . SER A 1 175 ? -27.958 0.829 13.311 1.00 95.12 175 SER A C 1
ATOM 1479 O O . SER A 1 175 ? -29.032 0.243 13.418 1.00 95.12 175 SER A O 1
ATOM 1481 N N . THR A 1 176 ? -27.290 0.887 12.153 1.00 94.19 176 THR A N 1
ATOM 1482 C CA . THR A 1 176 ? -27.748 0.232 10.915 1.00 94.19 176 THR A CA 1
ATOM 1483 C C . THR A 1 176 ? -27.981 -1.279 11.111 1.00 94.19 176 THR A C 1
ATOM 1485 O O . THR A 1 176 ? -27.162 -1.951 11.757 1.00 94.19 176 THR A O 1
ATOM 1488 N N . PRO A 1 177 ? -29.031 -1.859 10.489 1.00 91.56 177 PRO A N 1
ATOM 1489 C CA . PRO A 1 177 ? -29.231 -3.311 10.424 1.00 91.56 177 PRO A CA 1
ATOM 1490 C C . PRO A 1 177 ? -27.998 -4.070 9.910 1.00 91.56 177 PRO A C 1
ATOM 1492 O O . PRO A 1 177 ? -27.690 -5.172 10.370 1.00 91.56 177 PRO A O 1
ATOM 1495 N N . SER A 1 178 ? -27.243 -3.445 9.007 1.00 93.50 178 SER A N 1
ATOM 1496 C CA . SER A 1 178 ? -26.054 -4.008 8.367 1.00 93.50 178 SER A CA 1
ATOM 1497 C C . SER A 1 178 ? -24.787 -3.906 9.230 1.00 93.50 178 SER A C 1
ATOM 1499 O O . SER A 1 178 ? -23.731 -4.389 8.821 1.00 93.50 178 SER A O 1
ATOM 1501 N N . SER A 1 179 ? -24.847 -3.330 10.440 1.00 94.00 179 SER A N 1
ATOM 1502 C CA . SER A 1 179 ? -23.666 -3.016 11.271 1.00 94.00 179 SER A CA 1
ATOM 1503 C C . SER A 1 179 ? -22.761 -4.231 11.521 1.00 94.00 179 SER A C 1
ATOM 1505 O O . SER A 1 179 ? -21.536 -4.154 11.390 1.00 94.00 179 SER A O 1
ATOM 1507 N N . LYS A 1 180 ? -23.359 -5.398 11.803 1.00 91.75 180 LYS A N 1
ATOM 1508 C CA . LYS A 1 180 ? -22.617 -6.654 12.016 1.00 91.75 180 LYS A CA 1
ATOM 1509 C C . LYS A 1 180 ? -21.919 -7.134 10.744 1.00 91.75 180 LYS A C 1
ATOM 1511 O O . LYS A 1 180 ? -20.746 -7.505 10.795 1.00 91.75 180 LYS A O 1
ATOM 1516 N N . GLN A 1 181 ? -22.614 -7.090 9.605 1.00 93.88 181 GLN A N 1
ATOM 1517 C CA . GLN A 1 181 ? -22.058 -7.458 8.300 1.00 93.88 181 GLN A CA 1
ATOM 1518 C C . GLN A 1 181 ? -20.925 -6.510 7.894 1.00 93.88 181 GLN A C 1
ATOM 1520 O O . GLN A 1 181 ? -19.885 -6.973 7.422 1.00 93.88 181 GLN A O 1
ATOM 1525 N N . ILE A 1 182 ? -21.108 -5.204 8.109 1.00 95.75 182 ILE A N 1
ATOM 1526 C CA . ILE A 1 182 ? -20.107 -4.171 7.826 1.00 95.75 182 ILE A CA 1
ATOM 1527 C C . ILE A 1 182 ? -18.868 -4.382 8.694 1.00 95.75 182 ILE A C 1
ATOM 1529 O O . ILE A 1 182 ? -17.754 -4.365 8.180 1.00 95.75 182 ILE A O 1
ATOM 1533 N N . SER A 1 183 ? -19.046 -4.635 9.992 1.00 95.00 183 SER A N 1
ATOM 1534 C CA . SER A 1 183 ? -17.932 -4.894 10.907 1.00 95.00 183 SER A CA 1
ATOM 1535 C C . SER A 1 183 ? -17.141 -6.149 10.525 1.00 95.00 183 SER A C 1
ATOM 1537 O O . SER A 1 183 ? -15.912 -6.104 10.437 1.00 95.00 183 SER A O 1
ATOM 1539 N N . ALA A 1 184 ? -17.832 -7.261 10.252 1.00 94.00 184 ALA A N 1
ATOM 1540 C CA . ALA A 1 184 ? -17.191 -8.529 9.906 1.00 94.00 184 ALA A CA 1
ATOM 1541 C C . ALA A 1 184 ? -16.413 -8.459 8.580 1.00 94.00 184 ALA A C 1
ATOM 1543 O O . ALA A 1 184 ? -15.340 -9.049 8.470 1.00 94.00 184 ALA A O 1
ATOM 1544 N N . ASN A 1 185 ? -16.926 -7.708 7.601 1.00 94.56 185 ASN A N 1
ATOM 1545 C CA . ASN A 1 185 ? -16.346 -7.578 6.262 1.00 94.56 185 ASN A CA 1
ATOM 1546 C C . ASN A 1 185 ? -15.793 -6.170 5.998 1.00 94.56 185 ASN A C 1
ATOM 1548 O O . ASN A 1 185 ? -15.867 -5.670 4.876 1.00 94.56 185 ASN A O 1
ATOM 1552 N N . PHE A 1 186 ? -15.239 -5.514 7.021 1.00 96.44 186 PHE A N 1
ATOM 1553 C CA . PHE A 1 186 ? -14.871 -4.099 6.932 1.00 96.44 186 PHE A CA 1
ATOM 1554 C C . PHE A 1 186 ? -13.930 -3.785 5.763 1.00 96.44 186 PHE A C 1
ATOM 1556 O O . PHE A 1 186 ? -14.169 -2.829 5.035 1.00 96.44 186 PHE A O 1
ATOM 1563 N N . GLU A 1 187 ? -12.902 -4.605 5.519 1.00 95.25 187 GLU A N 1
ATOM 1564 C CA . GLU A 1 187 ? -11.961 -4.382 4.406 1.00 95.25 187 GLU A CA 1
ATOM 1565 C C . GLU A 1 187 ? -12.624 -4.462 3.022 1.00 95.25 187 GLU A C 1
ATOM 1567 O O . GLU A 1 187 ? -12.120 -3.875 2.066 1.00 95.25 187 GLU A O 1
ATOM 1572 N N . THR A 1 188 ? -13.765 -5.145 2.899 1.00 96.62 188 THR A N 1
ATOM 1573 C CA . THR A 1 188 ? -14.560 -5.162 1.666 1.00 96.62 188 THR A CA 1
ATOM 1574 C C . THR A 1 188 ? -15.216 -3.802 1.428 1.00 96.62 188 THR A C 1
ATOM 1576 O O . THR A 1 188 ? -15.147 -3.278 0.318 1.00 96.62 188 THR A O 1
ATOM 1579 N N . TYR A 1 189 ? -15.786 -3.188 2.467 1.00 97.25 189 TYR A N 1
ATOM 1580 C CA . TYR A 1 189 ? -16.500 -1.904 2.374 1.00 97.25 189 TYR A CA 1
ATOM 1581 C C . TYR A 1 189 ? -15.606 -0.674 2.562 1.00 97.25 189 TYR A C 1
ATOM 1583 O O . TYR A 1 189 ? -15.988 0.445 2.218 1.00 97.25 189 TYR A O 1
ATOM 1591 N N . ARG A 1 190 ? -14.393 -0.866 3.084 1.00 96.56 190 ARG A N 1
ATOM 1592 C CA . ARG A 1 190 ? -13.424 0.197 3.362 1.00 96.56 190 ARG A CA 1
ATOM 1593 C C . ARG A 1 190 ? -13.190 1.145 2.177 1.00 96.56 190 ARG A C 1
ATOM 1595 O O . ARG A 1 190 ? -13.165 2.350 2.435 1.00 96.56 190 ARG A O 1
ATOM 1602 N N . PRO A 1 191 ? -13.053 0.687 0.913 1.00 96.50 191 PRO A N 1
ATOM 1603 C CA . PRO A 1 191 ? -12.874 1.589 -0.224 1.00 96.50 191 PRO A CA 1
ATOM 1604 C C . PRO A 1 191 ? -14.034 2.580 -0.387 1.00 96.50 191 PRO A C 1
ATOM 1606 O O . PRO A 1 191 ? -13.799 3.779 -0.534 1.00 96.50 191 PRO A O 1
ATOM 1609 N N . PHE A 1 192 ? -15.278 2.105 -0.272 1.00 97.19 192 PHE A N 1
ATOM 1610 C CA . PHE A 1 192 ? -16.469 2.952 -0.319 1.00 97.19 192 PHE A CA 1
ATOM 1611 C C . PHE A 1 192 ? -16.496 3.966 0.823 1.00 97.19 192 PHE A C 1
ATOM 1613 O O . PHE A 1 192 ? -16.715 5.155 0.589 1.00 97.19 192 PHE A O 1
ATOM 1620 N N . ILE A 1 193 ? -16.237 3.515 2.053 1.00 96.44 193 ILE A N 1
ATOM 1621 C CA . ILE A 1 193 ? -16.251 4.386 3.236 1.00 96.44 193 ILE A CA 1
ATOM 1622 C C . ILE A 1 193 ? -15.188 5.481 3.088 1.00 96.44 193 ILE A C 1
ATOM 1624 O O . ILE A 1 193 ? -15.474 6.654 3.313 1.00 96.44 193 ILE A O 1
ATOM 1628 N N . LYS A 1 194 ? -13.980 5.124 2.632 1.00 94.50 194 LYS A N 1
ATOM 1629 C CA . LYS A 1 194 ? -12.877 6.072 2.412 1.00 94.50 194 LYS A CA 1
ATOM 1630 C C . LYS A 1 194 ? -13.181 7.088 1.303 1.00 94.50 194 LYS A C 1
ATOM 1632 O O . LYS A 1 194 ? -12.764 8.240 1.399 1.00 94.50 194 LYS A O 1
ATOM 1637 N N . LEU A 1 195 ? -13.924 6.687 0.269 1.00 92.56 195 LEU A N 1
ATOM 1638 C CA . LEU A 1 195 ? -14.420 7.586 -0.779 1.00 92.56 195 LEU A CA 1
ATOM 1639 C C . LEU A 1 195 ? -15.508 8.549 -0.284 1.00 92.56 195 LEU A C 1
ATOM 1641 O O . LEU A 1 195 ? -15.715 9.589 -0.900 1.00 92.56 195 LEU A O 1
ATOM 1645 N N . ASN A 1 196 ? -16.195 8.234 0.810 1.00 93.69 196 ASN A N 1
ATOM 1646 C CA . ASN A 1 196 ? -17.385 8.956 1.254 1.00 93.69 196 ASN A CA 1
ATOM 1647 C C . ASN A 1 196 ? -17.238 9.541 2.666 1.00 93.69 196 ASN A C 1
ATOM 1649 O O . ASN A 1 196 ? -18.236 9.838 3.311 1.00 93.69 196 ASN A O 1
ATOM 1653 N N . THR A 1 197 ? -16.012 9.759 3.154 1.00 91.12 197 THR A N 1
ATOM 1654 C CA . THR A 1 197 ? -15.774 10.288 4.512 1.00 91.12 197 THR A CA 1
ATOM 1655 C C . THR A 1 197 ? -16.400 11.663 4.756 1.00 91.12 197 THR A C 1
ATOM 1657 O O . THR A 1 197 ? -16.723 11.998 5.892 1.00 91.12 197 THR A O 1
ATOM 1660 N N . GLU A 1 198 ? -16.557 12.459 3.697 1.00 88.81 198 GLU A N 1
ATOM 1661 C CA . GLU A 1 198 ? -17.152 13.805 3.715 1.00 88.81 198 GLU A CA 1
ATOM 1662 C C . GLU A 1 198 ? -18.681 13.780 3.538 1.00 88.81 198 GLU A C 1
ATOM 1664 O O . GLU A 1 198 ? -19.340 14.798 3.725 1.00 88.81 198 GLU A O 1
ATOM 1669 N N . ASN A 1 199 ? -19.255 12.628 3.181 1.00 91.56 199 ASN A N 1
ATOM 1670 C CA . ASN A 1 199 ? -20.678 12.481 2.910 1.00 91.56 199 ASN A CA 1
ATOM 1671 C C . ASN A 1 199 ? -21.422 12.076 4.193 1.00 91.56 199 ASN A C 1
ATOM 1673 O O . ASN A 1 199 ? -21.176 11.013 4.764 1.00 91.56 199 ASN A O 1
ATOM 1677 N N . SER A 1 200 ? -22.361 12.913 4.631 1.00 92.12 200 SER A N 1
ATOM 1678 C CA . SER A 1 200 ? -23.180 12.668 5.824 1.00 92.12 200 SER A CA 1
ATOM 1679 C C . SER A 1 200 ? -24.149 11.488 5.678 1.00 92.12 200 SER A C 1
ATOM 1681 O O . SER A 1 200 ? -24.583 10.947 6.690 1.00 92.12 200 SER A O 1
ATOM 1683 N N . GLU A 1 201 ? -24.451 11.060 4.449 1.00 95.56 201 GLU A N 1
ATOM 1684 C CA . GLU A 1 201 ? -25.337 9.933 4.111 1.00 95.56 201 GLU A CA 1
ATOM 1685 C C . GLU A 1 201 ? -24.557 8.655 3.751 1.00 95.56 201 GLU A C 1
ATOM 1687 O O . GLU A 1 201 ? -25.083 7.748 3.105 1.00 95.56 201 GLU A O 1
ATOM 1692 N N . VAL A 1 202 ? -23.271 8.576 4.116 1.00 95.88 202 VAL A N 1
ATOM 1693 C CA . VAL A 1 202 ? -22.394 7.447 3.759 1.00 95.88 202 VAL A CA 1
ATOM 1694 C C . VAL A 1 202 ? -22.963 6.086 4.168 1.00 95.88 202 VAL A C 1
ATOM 1696 O O . VAL A 1 202 ? -22.775 5.115 3.442 1.00 95.88 202 VAL A O 1
ATOM 1699 N N . VAL A 1 203 ? -23.671 6.005 5.297 1.00 96.44 203 VAL A N 1
ATOM 1700 C CA . VAL A 1 203 ? -24.222 4.739 5.800 1.00 96.44 203 VAL A CA 1
ATOM 1701 C C . VAL A 1 203 ? -25.379 4.270 4.928 1.00 96.44 203 VAL A C 1
ATOM 1703 O O . VAL A 1 203 ? -25.308 3.168 4.397 1.00 96.44 203 VAL A O 1
ATOM 1706 N N . SER A 1 204 ? -26.382 5.122 4.698 1.00 96.19 204 SER A N 1
ATOM 1707 C CA . SER A 1 204 ? -27.541 4.787 3.862 1.00 96.19 204 SER A CA 1
ATOM 1708 C C . SER A 1 204 ? -27.122 4.408 2.441 1.00 96.19 204 SER A C 1
ATOM 1710 O O . SER A 1 204 ? -27.563 3.392 1.914 1.00 96.19 204 SER A O 1
ATOM 1712 N N . LYS A 1 205 ? -26.181 5.153 1.845 1.00 96.75 205 LYS A N 1
ATOM 1713 C CA . LYS A 1 205 ? -25.667 4.823 0.506 1.00 96.75 205 LYS A CA 1
ATOM 1714 C C . LYS A 1 205 ? -24.875 3.518 0.491 1.00 96.75 205 LYS A C 1
ATOM 1716 O O . LYS A 1 205 ? -24.956 2.778 -0.481 1.00 96.75 205 LYS A O 1
ATOM 1721 N N . LEU A 1 206 ? -24.122 3.208 1.550 1.00 97.12 206 LEU A N 1
ATOM 1722 C CA . LEU A 1 206 ? -23.458 1.908 1.649 1.00 97.12 206 LEU A CA 1
ATOM 1723 C C . LEU A 1 206 ? -24.486 0.773 1.714 1.00 97.12 206 LEU A C 1
ATOM 1725 O O . LEU A 1 206 ? -24.273 -0.259 1.087 1.00 97.12 206 LEU A O 1
ATOM 1729 N N . GLU A 1 207 ? -25.593 0.951 2.436 1.00 96.19 207 GLU A N 1
ATOM 1730 C CA . GLU A 1 207 ? -26.665 -0.049 2.485 1.00 96.19 207 GLU A CA 1
ATOM 1731 C C . GLU A 1 207 ? -27.318 -0.266 1.120 1.00 96.19 207 GLU A C 1
ATOM 1733 O O . GLU A 1 207 ? -27.493 -1.415 0.715 1.00 96.19 207 GLU A O 1
ATOM 1738 N N . GLU A 1 208 ? -27.603 0.807 0.380 1.00 96.31 208 GLU A N 1
ATOM 1739 C CA . GLU A 1 208 ? -28.102 0.705 -0.996 1.00 96.31 208 GLU A CA 1
ATOM 1740 C C . GLU A 1 208 ? -27.137 -0.081 -1.894 1.00 96.31 208 GLU A C 1
ATOM 1742 O O . GLU A 1 208 ? -27.560 -0.948 -2.658 1.00 96.31 208 GLU A O 1
ATOM 1747 N N . GLU A 1 209 ? -25.832 0.181 -1.798 1.00 96.00 209 GLU A N 1
ATOM 1748 C CA . GLU A 1 209 ? -24.830 -0.545 -2.583 1.00 96.00 209 GLU A CA 1
ATOM 1749 C C . GLU A 1 209 ? -24.694 -2.009 -2.143 1.00 96.00 209 GLU A C 1
ATOM 1751 O O . GLU A 1 209 ? -24.511 -2.887 -2.985 1.00 96.00 209 GLU A O 1
ATOM 1756 N N . ILE A 1 210 ? -24.833 -2.309 -0.847 1.00 95.50 210 ILE A N 1
ATOM 1757 C CA . ILE A 1 210 ? -24.891 -3.693 -0.351 1.00 95.50 210 ILE A CA 1
ATOM 1758 C C . ILE A 1 210 ? -26.097 -4.420 -0.961 1.00 95.50 210 ILE A C 1
ATOM 1760 O O . ILE A 1 210 ? -25.937 -5.539 -1.449 1.00 95.50 210 ILE A O 1
ATOM 1764 N N . GLN A 1 211 ? -27.270 -3.782 -0.993 1.00 94.19 211 GLN A N 1
ATOM 1765 C CA . GLN A 1 211 ? -28.494 -4.352 -1.571 1.00 94.19 211 GLN A CA 1
ATOM 1766 C C . GLN A 1 211 ? -28.385 -4.584 -3.084 1.00 94.19 211 GLN A C 1
ATOM 1768 O O . GLN A 1 211 ? -28.892 -5.585 -3.586 1.00 94.19 211 GLN A O 1
ATOM 1773 N N . LYS A 1 212 ? -27.683 -3.704 -3.807 1.00 94.62 212 LYS A N 1
ATOM 1774 C CA . LYS A 1 212 ? -27.433 -3.831 -5.255 1.00 94.62 212 LYS A CA 1
ATOM 1775 C C . LYS A 1 212 ? -26.370 -4.878 -5.616 1.00 94.62 212 LYS A C 1
ATOM 1777 O O . LYS A 1 212 ? -26.159 -5.132 -6.798 1.00 94.62 212 LYS A O 1
ATOM 1782 N N . GLY A 1 213 ? -25.704 -5.485 -4.631 1.00 93.38 213 GLY A N 1
ATOM 1783 C CA . GLY A 1 213 ? -24.605 -6.426 -4.857 1.00 93.38 213 GLY A CA 1
ATOM 1784 C C . GLY A 1 213 ? -23.247 -5.731 -4.929 1.00 93.38 213 GLY A C 1
ATOM 1785 O O . GLY A 1 213 ? -22.582 -5.760 -5.961 1.00 93.38 213 GLY A O 1
ATOM 1786 N N . TYR A 1 214 ? -22.842 -5.113 -3.816 1.00 94.62 214 TYR A N 1
ATOM 1787 C CA . TYR A 1 214 ? -21.597 -4.356 -3.667 1.00 94.62 214 TYR A CA 1
ATOM 1788 C C . TYR A 1 214 ? -20.379 -5.034 -4.323 1.00 94.62 214 TYR A C 1
ATOM 1790 O O . TYR A 1 214 ? -19.969 -6.129 -3.926 1.00 94.62 214 TYR A O 1
ATOM 1798 N N . ASP A 1 215 ? -19.730 -4.329 -5.255 1.00 93.31 215 ASP A N 1
ATOM 1799 C CA . ASP A 1 215 ? -18.482 -4.759 -5.888 1.00 93.31 215 ASP A CA 1
ATOM 1800 C C . ASP A 1 215 ? -17.293 -3.948 -5.357 1.00 93.31 215 ASP A C 1
ATOM 1802 O O . ASP A 1 215 ? -17.062 -2.789 -5.719 1.00 93.31 215 ASP A O 1
ATOM 1806 N N . LYS A 1 216 ? -16.480 -4.602 -4.521 1.00 94.75 216 LYS A N 1
ATOM 1807 C CA . LYS A 1 216 ? -15.245 -4.033 -3.969 1.00 94.75 216 LYS A CA 1
ATOM 1808 C C . LYS A 1 216 ? -14.322 -3.489 -5.059 1.00 94.75 216 LYS A C 1
ATOM 1810 O O . LYS A 1 216 ? -13.735 -2.424 -4.875 1.00 94.75 216 LYS A O 1
ATOM 1815 N N . SER A 1 217 ? -14.204 -4.195 -6.184 1.00 92.12 217 SER A N 1
ATOM 1816 C CA . SER A 1 217 ? -13.270 -3.844 -7.251 1.00 92.12 217 SER A CA 1
ATOM 1817 C C . SER A 1 217 ? -13.631 -2.508 -7.903 1.00 92.12 217 SER A C 1
ATOM 1819 O O . SER A 1 217 ? -12.739 -1.728 -8.230 1.00 92.12 217 SER A O 1
ATOM 1821 N N . VAL A 1 218 ? -14.923 -2.190 -8.033 1.00 92.38 218 VAL A N 1
ATOM 1822 C CA . VAL A 1 218 ? -15.393 -0.904 -8.572 1.00 92.38 218 VAL A CA 1
ATOM 1823 C C . VAL A 1 218 ? -14.968 0.248 -7.663 1.00 92.38 218 VAL A C 1
ATOM 1825 O O . VAL A 1 218 ? -14.405 1.239 -8.135 1.00 92.38 218 VAL A O 1
ATOM 1828 N N . PHE A 1 219 ? -15.173 0.115 -6.352 1.00 94.56 219 PHE A N 1
ATOM 1829 C CA . PHE A 1 219 ? -14.815 1.169 -5.402 1.00 94.56 219 PHE A CA 1
ATOM 1830 C C . PHE A 1 219 ? -13.305 1.280 -5.168 1.00 94.56 219 PHE A C 1
ATOM 1832 O O . PHE A 1 219 ? -12.815 2.390 -4.978 1.00 94.56 219 PHE A O 1
ATOM 1839 N N . GLU A 1 220 ? -12.546 0.184 -5.249 1.00 93.12 220 GLU A N 1
ATOM 1840 C CA . GLU A 1 220 ? -11.076 0.237 -5.245 1.00 93.12 220 GLU A CA 1
ATOM 1841 C C . GLU A 1 220 ? -10.539 1.015 -6.451 1.00 93.12 220 GLU A C 1
ATOM 1843 O O . GLU A 1 220 ? -9.667 1.868 -6.289 1.00 93.12 220 GLU A O 1
ATOM 1848 N N . LYS A 1 221 ? -11.102 0.799 -7.647 1.00 90.81 221 LYS A N 1
ATOM 1849 C CA . LYS A 1 221 ? -10.731 1.555 -8.856 1.00 90.81 221 LYS A CA 1
ATOM 1850 C C . LYS A 1 221 ? -10.997 3.052 -8.691 1.00 90.81 221 LYS A C 1
ATOM 1852 O O . LYS A 1 221 ? -10.094 3.859 -8.916 1.00 90.81 221 LYS A O 1
ATOM 1857 N N . ARG A 1 222 ? -12.203 3.420 -8.242 1.00 91.38 222 ARG A N 1
ATOM 1858 C CA . ARG A 1 222 ? -12.580 4.822 -7.972 1.00 91.38 222 ARG A CA 1
ATOM 1859 C C . ARG A 1 222 ? -11.687 5.461 -6.911 1.00 91.38 222 ARG A C 1
ATOM 1861 O O . ARG A 1 222 ? -11.232 6.591 -7.080 1.00 91.38 222 ARG A O 1
ATOM 1868 N N . LEU A 1 223 ? -11.392 4.733 -5.833 1.00 91.06 223 LEU A N 1
ATOM 1869 C CA . LEU A 1 223 ? -10.500 5.206 -4.777 1.00 91.06 223 LEU A CA 1
ATOM 1870 C C . LEU A 1 223 ? -9.090 5.453 -5.314 1.00 91.06 223 LEU A C 1
ATOM 1872 O O . LEU A 1 223 ? -8.550 6.532 -5.084 1.00 91.06 223 LEU A O 1
ATOM 1876 N N . ASN A 1 224 ? -8.538 4.510 -6.080 1.00 89.00 224 ASN A N 1
ATOM 1877 C CA . ASN A 1 224 ? -7.222 4.651 -6.697 1.00 89.00 224 ASN A CA 1
ATOM 1878 C C . ASN A 1 224 ? -7.154 5.883 -7.610 1.00 89.00 224 ASN A C 1
ATOM 1880 O O . ASN A 1 224 ? -6.178 6.623 -7.549 1.00 89.00 224 ASN A O 1
ATOM 1884 N N . ILE A 1 225 ? -8.189 6.152 -8.414 1.00 89.44 225 ILE A N 1
ATOM 1885 C CA . ILE A 1 225 ? -8.243 7.346 -9.277 1.00 89.44 225 ILE A CA 1
ATOM 1886 C C . ILE A 1 225 ? -8.377 8.632 -8.457 1.00 89.44 225 ILE A C 1
ATOM 1888 O O . ILE A 1 225 ? -7.715 9.630 -8.761 1.00 89.44 225 ILE A O 1
ATOM 1892 N N . ARG A 1 226 ? -9.206 8.640 -7.407 1.00 87.44 226 ARG A N 1
ATOM 1893 C CA . ARG A 1 226 ? -9.327 9.806 -6.520 1.00 87.44 226 ARG A CA 1
ATOM 1894 C C . ARG A 1 226 ? -7.996 10.104 -5.840 1.00 87.44 226 ARG A C 1
ATOM 1896 O O . ARG A 1 226 ? -7.580 11.255 -5.829 1.00 87.44 226 ARG A O 1
ATOM 1903 N N . GLU A 1 227 ? -7.330 9.094 -5.290 1.00 85.50 227 GLU A N 1
ATOM 1904 C CA . GLU A 1 227 ? -6.017 9.254 -4.659 1.00 85.50 227 GLU A CA 1
ATOM 1905 C C . GLU A 1 227 ? -4.964 9.696 -5.676 1.00 85.50 227 GLU A C 1
ATOM 1907 O O . GLU A 1 227 ? -4.213 10.625 -5.387 1.00 85.50 227 GLU A O 1
ATOM 1912 N N . LEU A 1 228 ? -4.981 9.122 -6.885 1.00 83.94 228 LEU A N 1
ATOM 1913 C CA . LEU A 1 228 ? -4.123 9.541 -7.988 1.00 83.94 228 LEU A CA 1
ATOM 1914 C C . LEU A 1 228 ? -4.293 11.030 -8.282 1.00 83.94 228 LEU A C 1
ATOM 1916 O O . LEU A 1 228 ? -3.322 11.757 -8.347 1.00 83.94 228 LEU A O 1
ATOM 1920 N N . THR A 1 229 ? -5.518 11.505 -8.455 1.00 83.31 229 THR A N 1
ATOM 1921 C CA . THR A 1 229 ? -5.769 12.883 -8.908 1.00 83.31 229 THR A CA 1
ATOM 1922 C C . THR A 1 229 ? -5.740 13.916 -7.782 1.00 83.31 229 THR A C 1
ATOM 1924 O O . THR A 1 229 ? -5.584 15.102 -8.053 1.00 83.31 229 THR A O 1
ATOM 1927 N N . GLN A 1 230 ? -5.886 13.502 -6.519 1.00 82.62 230 GLN A N 1
ATOM 1928 C CA . GLN A 1 230 ? -5.791 14.399 -5.360 1.00 82.62 230 GLN A CA 1
ATOM 1929 C C . GLN A 1 230 ? -4.364 14.541 -4.828 1.00 82.62 230 GLN A C 1
ATOM 1931 O O . GLN A 1 230 ? -3.996 15.629 -4.392 1.00 82.62 230 GLN A O 1
ATOM 1936 N N . ASN A 1 231 ? -3.579 13.461 -4.834 1.00 79.19 231 ASN A N 1
ATOM 1937 C CA . ASN A 1 231 ? -2.271 13.443 -4.177 1.00 79.19 231 ASN A CA 1
ATOM 1938 C C . ASN A 1 231 ? -1.110 13.731 -5.139 1.00 79.19 231 ASN A C 1
ATOM 1940 O O . ASN A 1 231 ? -0.031 14.094 -4.677 1.00 79.19 231 ASN A O 1
ATOM 1944 N N . ASN A 1 232 ? -1.321 13.573 -6.449 1.00 82.19 232 ASN A N 1
ATOM 1945 C CA . ASN A 1 232 ? -0.276 13.746 -7.453 1.00 82.19 232 ASN A CA 1
ATOM 1946 C C . ASN A 1 232 ? -0.318 15.140 -8.071 1.00 82.19 232 ASN A C 1
ATOM 1948 O O . ASN A 1 232 ? -1.366 15.640 -8.503 1.00 82.19 232 ASN A O 1
ATOM 1952 N N . SER A 1 233 ? 0.846 15.778 -8.104 1.00 80.12 233 SER A N 1
ATOM 1953 C CA . SER A 1 233 ? 0.953 17.204 -8.368 1.00 80.12 233 SER A CA 1
ATOM 1954 C C . SER A 1 233 ? 0.758 17.583 -9.830 1.00 80.12 233 SER A C 1
ATOM 1956 O O . SER A 1 233 ? 0.362 18.717 -10.088 1.00 80.12 233 SER A O 1
ATOM 1958 N N . ILE A 1 234 ? 0.958 16.680 -10.788 1.00 85.56 234 ILE A N 1
ATOM 1959 C CA . ILE A 1 234 ? 0.760 16.975 -12.218 1.00 85.56 234 ILE A CA 1
ATOM 1960 C C . ILE A 1 234 ? -0.443 16.252 -12.836 1.00 85.56 234 ILE A C 1
ATOM 1962 O O . ILE A 1 234 ? -0.826 16.569 -13.957 1.00 85.56 234 ILE A O 1
ATOM 1966 N N . LEU A 1 235 ? -1.080 15.326 -12.110 1.00 88.44 235 LEU A N 1
ATOM 1967 C CA . LEU A 1 235 ? -2.227 14.550 -12.613 1.00 88.44 235 LEU A CA 1
ATOM 1968 C C . LEU A 1 235 ? -3.591 15.135 -12.219 1.00 88.44 235 LEU A C 1
ATOM 1970 O O . LEU A 1 235 ? -4.626 14.645 -12.663 1.00 88.44 235 LEU A O 1
ATOM 1974 N N . SER A 1 236 ? -3.619 16.178 -11.393 1.00 86.31 236 SER A N 1
ATOM 1975 C CA . SER A 1 236 ? -4.860 16.747 -10.849 1.00 86.31 236 SER A CA 1
ATOM 1976 C C . SER A 1 236 ? -5.774 17.422 -11.880 1.00 86.31 236 SER A C 1
ATOM 1978 O O . SER A 1 236 ? -6.974 17.504 -11.626 1.00 86.31 236 SER A O 1
ATOM 1980 N N . ASN A 1 237 ? -5.253 17.833 -13.045 1.00 88.12 237 ASN A N 1
ATOM 1981 C CA . ASN A 1 237 ? -6.061 18.363 -14.157 1.00 88.12 237 ASN A CA 1
ATOM 1982 C C . ASN A 1 237 ? -6.606 17.268 -15.096 1.00 88.12 237 ASN A C 1
ATOM 1984 O O . ASN A 1 237 ? -7.348 17.585 -16.024 1.00 88.12 237 ASN A O 1
ATOM 1988 N N . MET A 1 238 ? -6.245 15.992 -14.903 1.00 89.12 238 MET A N 1
ATOM 1989 C CA . MET A 1 238 ? -6.809 14.912 -15.716 1.00 89.12 238 MET A CA 1
ATOM 1990 C C . MET A 1 238 ? -8.270 14.651 -15.335 1.00 89.12 238 MET A C 1
ATOM 1992 O O . MET A 1 238 ? -8.621 14.600 -14.154 1.00 89.12 238 MET A O 1
ATOM 1996 N N . ASP A 1 239 ? -9.118 14.437 -16.342 1.00 89.50 239 ASP A N 1
ATOM 1997 C CA . ASP A 1 239 ? -10.537 14.153 -16.138 1.00 89.50 239 ASP A CA 1
ATOM 1998 C C . ASP A 1 239 ? -10.735 12.799 -15.432 1.00 89.50 239 ASP A C 1
ATOM 2000 O O . ASP A 1 239 ? -10.439 11.724 -15.968 1.00 89.50 239 ASP A O 1
ATOM 2004 N N . LYS A 1 240 ? -11.269 12.866 -14.209 1.00 88.56 240 LYS A N 1
ATOM 2005 C CA . LYS A 1 240 ? -11.534 11.705 -13.352 1.00 88.56 240 LYS A CA 1
ATOM 2006 C C . LYS A 1 240 ? -12.563 10.762 -13.964 1.00 88.56 240 LYS A C 1
ATOM 2008 O O . LYS A 1 240 ? -12.381 9.553 -13.870 1.00 88.56 240 LYS A O 1
ATOM 2013 N N . ASN A 1 241 ? -13.594 11.285 -14.624 1.00 87.56 241 ASN A N 1
ATOM 2014 C CA . ASN A 1 241 ? -14.650 10.474 -15.230 1.00 87.56 241 ASN A CA 1
ATOM 2015 C C . ASN A 1 241 ? -14.091 9.645 -16.392 1.00 87.56 241 ASN A C 1
ATOM 2017 O O . ASN A 1 241 ? -14.422 8.466 -16.538 1.00 87.56 241 ASN A O 1
ATOM 2021 N N . ILE A 1 242 ? -13.195 10.236 -17.190 1.00 89.25 242 ILE A N 1
ATOM 2022 C CA . ILE A 1 242 ? -12.522 9.523 -18.284 1.00 89.25 242 ILE A CA 1
ATOM 2023 C C . ILE A 1 242 ? -11.578 8.446 -17.727 1.00 89.25 242 ILE A C 1
ATOM 2025 O O . ILE A 1 242 ? -11.565 7.325 -18.248 1.00 89.25 242 ILE A O 1
ATOM 2029 N N . LEU A 1 243 ? -10.825 8.749 -16.661 1.00 89.75 243 LEU A N 1
ATOM 2030 C CA . LEU A 1 243 ? -9.964 7.769 -15.984 1.00 89.75 243 LEU A CA 1
ATOM 2031 C C . LEU A 1 243 ? -10.771 6.613 -15.378 1.00 89.75 243 LEU A C 1
ATOM 2033 O O . LEU A 1 243 ? -10.339 5.465 -15.469 1.00 89.75 243 LEU A O 1
ATOM 2037 N N . GLU A 1 244 ? -11.935 6.897 -14.787 1.00 87.25 244 GLU A N 1
ATOM 2038 C CA . GLU A 1 244 ? -12.833 5.886 -14.213 1.00 87.25 244 GLU A CA 1
ATOM 2039 C C . GLU A 1 244 ? -13.402 4.966 -15.287 1.00 87.25 244 GLU A C 1
ATOM 2041 O O . GLU A 1 244 ? -13.330 3.743 -15.144 1.00 87.25 244 GLU A O 1
ATOM 2046 N N . LYS A 1 245 ? -13.896 5.535 -16.392 1.00 87.56 245 LYS A N 1
ATOM 2047 C CA . LYS A 1 245 ? -14.462 4.766 -17.508 1.00 87.56 245 LYS A CA 1
ATOM 2048 C C . LYS A 1 245 ? -13.434 3.841 -18.166 1.00 87.56 245 LYS A C 1
ATOM 2050 O O . LYS A 1 245 ? -13.788 2.744 -18.587 1.00 87.56 245 LYS A O 1
ATOM 2055 N N . ASN A 1 246 ? -12.175 4.271 -18.244 1.00 87.19 246 ASN A N 1
ATOM 2056 C CA . ASN A 1 246 ? -11.113 3.567 -18.969 1.00 87.19 246 ASN A CA 1
ATOM 2057 C C . ASN A 1 246 ? -10.048 2.944 -18.053 1.00 87.19 246 ASN A C 1
ATOM 2059 O O . ASN A 1 246 ? -8.930 2.690 -18.511 1.00 87.19 246 ASN A O 1
ATOM 2063 N N . TYR A 1 247 ? -10.374 2.707 -16.775 1.00 88.31 247 TYR A N 1
ATOM 2064 C CA . TYR A 1 247 ? -9.407 2.285 -15.763 1.00 88.31 247 TYR A CA 1
ATOM 2065 C C . TYR A 1 247 ? -8.574 1.075 -16.200 1.00 88.31 247 TYR A C 1
ATOM 2067 O O . TYR A 1 247 ? -9.092 0.002 -16.508 1.00 88.31 247 TYR A O 1
ATOM 2075 N N . ASN A 1 248 ? -7.255 1.229 -16.118 1.00 90.12 248 ASN A N 1
ATOM 2076 C CA . ASN A 1 248 ? -6.297 0.146 -16.260 1.00 90.12 248 ASN A CA 1
ATOM 2077 C C . ASN A 1 248 ? -5.142 0.371 -15.277 1.00 90.12 248 ASN A C 1
ATOM 2079 O O . ASN A 1 248 ? -4.488 1.415 -15.298 1.00 90.12 248 ASN A O 1
ATOM 2083 N N . GLU A 1 249 ? -4.887 -0.617 -14.421 1.00 88.94 249 GLU A N 1
ATOM 2084 C CA . GLU A 1 249 ? -3.899 -0.521 -13.343 1.00 88.94 249 GLU A CA 1
ATOM 2085 C C . GLU A 1 249 ? -2.476 -0.268 -13.868 1.00 88.94 249 GLU A C 1
ATOM 2087 O O . GLU A 1 249 ? -1.768 0.600 -13.355 1.00 88.94 249 GLU A O 1
ATOM 2092 N N . SER A 1 250 ? -2.076 -0.944 -14.948 1.00 91.50 250 SER A N 1
ATOM 2093 C CA . SER A 1 250 ? -0.776 -0.751 -15.602 1.00 91.50 250 SER A CA 1
ATOM 2094 C C . SER A 1 250 ? -0.585 0.681 -16.108 1.00 91.50 250 SER A C 1
ATOM 2096 O O . SER A 1 250 ? 0.475 1.274 -15.892 1.00 91.50 250 SER A O 1
ATOM 2098 N N . ARG A 1 251 ? -1.618 1.275 -16.724 1.00 93.25 251 ARG A N 1
ATOM 2099 C CA . ARG A 1 251 ? -1.591 2.674 -17.194 1.00 93.25 251 ARG A CA 1
ATOM 2100 C C . ARG A 1 251 ? -1.444 3.658 -16.036 1.00 93.25 251 ARG A C 1
ATOM 2102 O O . ARG A 1 251 ? -0.612 4.563 -16.086 1.00 93.25 251 ARG A O 1
ATOM 2109 N N . ILE A 1 252 ? -2.221 3.447 -14.977 1.00 91.00 252 ILE A N 1
ATOM 2110 C CA . ILE A 1 252 ? -2.214 4.278 -13.767 1.00 91.00 252 ILE A CA 1
ATOM 2111 C C . ILE A 1 252 ? -0.850 4.207 -13.063 1.00 91.00 252 ILE A C 1
ATOM 2113 O O . ILE A 1 252 ? -0.315 5.230 -12.641 1.00 91.00 252 ILE A O 1
ATOM 2117 N N . ASN A 1 253 ? -0.238 3.023 -12.994 1.00 91.62 253 ASN A N 1
ATOM 2118 C CA . ASN A 1 253 ? 1.083 2.831 -12.393 1.00 91.62 253 ASN A CA 1
ATOM 2119 C C . ASN A 1 253 ? 2.205 3.545 -13.158 1.00 91.62 253 ASN A C 1
ATOM 2121 O O . ASN A 1 253 ? 3.142 4.054 -12.536 1.00 91.62 253 ASN A O 1
ATOM 2125 N N . VAL A 1 254 ? 2.115 3.612 -14.491 1.00 95.06 254 VAL A N 1
ATOM 2126 C CA . VAL A 1 254 ? 3.047 4.412 -15.298 1.00 95.06 254 VAL A CA 1
ATOM 2127 C C . VAL A 1 254 ? 2.833 5.903 -15.043 1.00 95.06 254 VAL A C 1
ATOM 2129 O O . VAL A 1 254 ? 3.814 6.587 -14.766 1.00 95.06 254 VAL A O 1
ATOM 2132 N N . LEU A 1 255 ? 1.589 6.403 -15.045 1.00 93.50 255 LEU A N 1
ATOM 2133 C CA . LEU A 1 255 ? 1.310 7.813 -14.724 1.00 93.50 255 LEU A CA 1
ATOM 2134 C C . LEU A 1 255 ? 1.807 8.211 -13.329 1.00 93.50 255 LEU A C 1
ATOM 2136 O O . LEU A 1 255 ? 2.418 9.265 -13.184 1.00 93.50 255 LEU A O 1
ATOM 2140 N N . ASN A 1 256 ? 1.618 7.354 -12.324 1.00 91.94 256 ASN A N 1
ATOM 2141 C CA . ASN A 1 256 ? 2.175 7.553 -10.984 1.00 91.94 256 ASN A CA 1
ATOM 2142 C C . ASN A 1 256 ? 3.699 7.723 -11.012 1.00 91.94 256 ASN A C 1
ATOM 2144 O O . ASN A 1 256 ? 4.240 8.638 -10.397 1.00 91.94 256 ASN A O 1
ATOM 2148 N N . ALA A 1 257 ? 4.407 6.857 -11.743 1.00 92.56 257 ALA A N 1
ATOM 2149 C CA . ALA A 1 257 ? 5.858 6.965 -11.862 1.00 92.56 257 ALA A CA 1
ATOM 2150 C C . ALA A 1 257 ? 6.285 8.255 -12.580 1.00 92.56 257 ALA A C 1
ATOM 2152 O O . ALA A 1 257 ? 7.315 8.825 -12.229 1.00 92.56 257 ALA A O 1
ATOM 2153 N N . VAL A 1 258 ? 5.495 8.723 -13.552 1.00 93.56 258 VAL A N 1
ATOM 2154 C CA . VAL A 1 258 ? 5.715 10.011 -14.226 1.00 93.56 258 VAL A CA 1
ATOM 2155 C C . VAL A 1 258 ? 5.505 11.173 -13.256 1.00 93.56 258 VAL A C 1
ATOM 2157 O O . VAL A 1 258 ? 6.368 12.042 -13.179 1.00 93.56 258 VAL A O 1
ATOM 2160 N N . ASP A 1 259 ? 4.436 11.171 -12.458 1.00 91.50 259 ASP A N 1
ATOM 2161 C CA . ASP A 1 259 ? 4.190 12.224 -11.464 1.00 91.50 259 ASP A CA 1
ATOM 2162 C C . ASP A 1 259 ?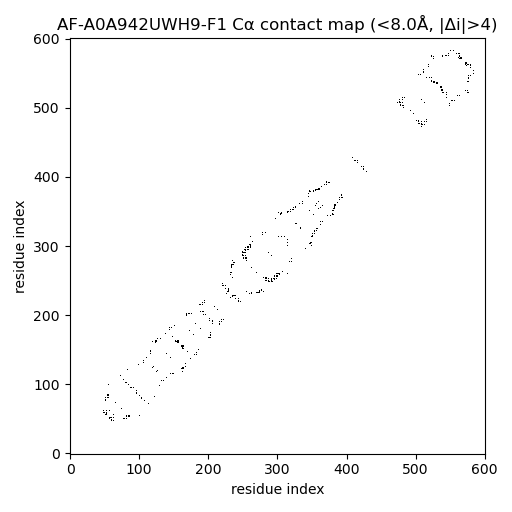 5.340 12.365 -10.463 1.00 91.50 259 ASP A C 1
ATOM 2164 O O . ASP A 1 259 ? 5.827 13.470 -10.224 1.00 91.50 259 ASP A O 1
ATOM 2168 N N . MET A 1 260 ? 5.873 11.246 -9.968 1.00 90.31 260 MET A N 1
ATOM 2169 C CA . MET A 1 260 ? 6.995 11.246 -9.023 1.00 90.31 260 MET A CA 1
ATOM 2170 C C . MET A 1 260 ? 8.282 11.899 -9.569 1.00 90.31 260 MET A C 1
ATOM 2172 O O . MET A 1 260 ? 9.159 12.292 -8.786 1.00 90.31 260 MET A O 1
ATOM 2176 N N . ILE A 1 261 ? 8.426 12.033 -10.893 1.00 90.75 261 ILE A N 1
ATOM 2177 C CA . ILE A 1 261 ? 9.516 12.810 -11.503 1.00 90.75 261 ILE A CA 1
ATOM 2178 C C . ILE A 1 261 ? 9.357 14.293 -11.142 1.00 90.75 261 ILE A C 1
ATOM 2180 O O . ILE A 1 261 ? 10.342 14.950 -10.803 1.00 90.75 261 ILE A O 1
ATOM 2184 N N . TYR A 1 262 ? 8.134 14.813 -11.140 1.00 89.50 262 TYR A N 1
ATOM 2185 C CA . TYR A 1 262 ? 7.843 16.240 -10.985 1.00 89.50 262 TYR A CA 1
ATOM 2186 C C . TYR A 1 262 ? 7.331 16.613 -9.585 1.00 89.50 262 TYR A C 1
ATOM 2188 O O . TYR A 1 262 ? 7.382 17.786 -9.215 1.00 89.50 262 TYR A O 1
ATOM 2196 N N . ALA A 1 263 ? 6.931 15.630 -8.772 1.00 86.69 263 ALA A N 1
ATOM 2197 C CA . ALA A 1 263 ? 6.449 15.813 -7.403 1.00 86.69 263 ALA A CA 1
ATOM 2198 C C . ALA A 1 263 ? 7.326 16.715 -6.508 1.00 86.69 263 ALA A C 1
ATOM 2200 O O . ALA A 1 263 ? 6.758 17.481 -5.734 1.00 86.69 263 ALA A O 1
ATOM 2201 N N . PRO A 1 264 ? 8.674 16.704 -6.592 1.00 86.25 264 PRO A N 1
ATOM 2202 C CA . PRO A 1 264 ? 9.471 17.583 -5.746 1.00 86.25 264 PRO A CA 1
ATOM 2203 C C . PRO A 1 264 ? 9.715 18.987 -6.338 1.00 86.25 264 PRO A C 1
ATOM 2205 O O . PRO A 1 264 ? 10.267 19.829 -5.640 1.00 86.25 264 PRO A O 1
ATOM 2208 N N . LEU A 1 265 ? 9.304 19.282 -7.582 1.00 85.69 265 LEU A N 1
ATOM 2209 C CA . LEU A 1 265 ? 9.408 20.633 -8.162 1.00 85.69 265 LEU A CA 1
ATOM 2210 C C . LEU A 1 265 ? 8.511 21.651 -7.432 1.00 85.69 265 LEU A C 1
ATOM 2212 O O . LEU A 1 265 ? 7.551 21.279 -6.766 1.00 85.69 265 LEU A O 1
ATOM 2216 N N . SER A 1 266 ? 8.790 22.949 -7.593 1.00 86.88 266 SER A N 1
ATOM 2217 C CA . SER A 1 266 ? 7.923 24.010 -7.058 1.00 86.88 266 SER A CA 1
ATOM 2218 C C . SER A 1 266 ? 6.546 24.021 -7.734 1.00 86.88 266 SER A C 1
ATOM 2220 O O . SER A 1 266 ? 6.424 23.657 -8.903 1.00 86.88 266 SER A O 1
ATOM 2222 N N . ASN A 1 267 ? 5.515 24.515 -7.037 1.00 86.12 267 ASN A N 1
ATOM 2223 C CA . ASN A 1 267 ? 4.137 24.554 -7.553 1.00 86.12 267 ASN A CA 1
ATOM 2224 C C . ASN A 1 267 ? 4.020 25.244 -8.926 1.00 86.12 267 ASN A C 1
ATOM 2226 O O . ASN A 1 267 ? 3.295 24.765 -9.788 1.00 86.12 267 ASN A O 1
ATOM 2230 N N . ILE A 1 268 ? 4.772 26.330 -9.160 1.00 85.69 268 ILE A N 1
ATOM 2231 C CA . ILE A 1 268 ? 4.782 27.051 -10.448 1.00 85.69 268 ILE A CA 1
ATOM 2232 C C . ILE A 1 268 ? 5.283 26.141 -11.582 1.00 85.69 268 ILE A C 1
ATOM 2234 O O . ILE A 1 268 ? 4.700 26.113 -12.664 1.00 85.69 268 ILE A O 1
ATOM 2238 N N . LYS A 1 269 ? 6.343 25.367 -11.327 1.00 84.81 269 LYS A N 1
ATOM 2239 C CA . LYS A 1 269 ? 6.906 24.421 -12.300 1.00 84.81 269 LYS A CA 1
ATOM 2240 C C . LYS A 1 269 ? 6.022 23.189 -12.481 1.00 84.81 269 LYS A C 1
ATOM 2242 O O . LYS A 1 269 ? 5.930 22.652 -13.574 1.00 84.81 269 LYS A O 1
ATOM 2247 N N . GLN A 1 270 ? 5.347 22.738 -11.428 1.00 87.56 270 GLN A N 1
ATOM 2248 C CA . GLN A 1 270 ? 4.363 21.663 -11.547 1.00 87.56 270 GLN A CA 1
ATOM 2249 C C . GLN A 1 270 ? 3.178 22.094 -12.413 1.00 87.56 270 GLN A C 1
ATOM 2251 O O . GLN A 1 270 ? 2.712 21.306 -13.229 1.00 87.56 270 GLN A O 1
ATOM 2256 N N . GLU A 1 271 ? 2.728 23.344 -12.290 1.00 86.88 271 GLU A N 1
ATOM 2257 C CA . GLU A 1 271 ? 1.605 23.875 -13.063 1.00 86.88 271 GLU A CA 1
ATOM 2258 C C . GLU A 1 271 ? 1.888 23.897 -14.574 1.00 86.88 271 GLU A C 1
ATOM 2260 O O . GLU A 1 271 ? 1.011 23.560 -15.371 1.00 86.88 271 GLU A O 1
ATOM 2265 N N . SER A 1 272 ? 3.118 24.221 -14.992 1.00 86.75 272 SER A N 1
ATOM 2266 C CA . SER A 1 272 ? 3.490 24.188 -16.416 1.00 86.75 272 SER A CA 1
ATOM 2267 C C . SER A 1 272 ? 3.424 22.773 -17.006 1.00 86.75 272 SER A C 1
ATOM 2269 O O . SER A 1 272 ? 3.020 22.608 -18.156 1.00 86.75 272 SER A O 1
ATOM 2271 N N . ILE A 1 273 ? 3.759 21.747 -16.216 1.00 87.75 273 ILE A N 1
ATOM 2272 C CA . ILE A 1 273 ? 3.650 20.336 -16.613 1.00 87.75 273 ILE A CA 1
ATOM 2273 C C . ILE A 1 273 ? 2.197 19.857 -16.558 1.00 87.75 273 ILE A C 1
ATOM 2275 O O . ILE A 1 273 ? 1.732 19.198 -17.485 1.00 87.75 273 ILE A O 1
ATOM 2279 N N . ARG A 1 274 ? 1.454 20.229 -15.511 1.00 87.38 274 ARG A N 1
ATOM 2280 C CA . ARG A 1 274 ? 0.049 19.851 -15.295 1.00 87.38 274 ARG A CA 1
ATOM 2281 C C . ARG A 1 274 ? -0.868 20.309 -16.436 1.00 87.38 274 ARG A C 1
ATOM 2283 O O . ARG A 1 274 ? -1.849 19.636 -16.743 1.00 87.38 274 ARG A O 1
ATOM 2290 N N . LYS A 1 275 ? -0.544 21.431 -17.089 1.00 89.38 275 LYS A N 1
ATOM 2291 C CA . LYS A 1 275 ? -1.261 21.945 -18.271 1.00 89.38 275 LYS A CA 1
ATOM 2292 C C . LYS A 1 275 ? -1.047 21.117 -19.542 1.00 89.38 275 LYS A C 1
ATOM 2294 O O . LYS A 1 275 ? -1.832 21.247 -20.474 1.00 89.38 275 LYS A O 1
ATOM 2299 N N . LYS A 1 276 ? -0.035 20.245 -19.595 1.00 91.44 276 LYS A N 1
ATOM 2300 C CA . LYS A 1 276 ? 0.250 19.373 -20.750 1.00 91.44 276 LYS A CA 1
ATOM 2301 C C . LYS A 1 276 ? -0.607 18.101 -20.721 1.00 91.44 276 LYS A C 1
ATOM 2303 O O . LYS A 1 276 ? -0.092 16.987 -20.839 1.00 91.44 276 LYS A O 1
ATOM 2308 N N . THR A 1 277 ? -1.918 18.258 -20.540 1.00 89.56 277 THR A N 1
ATOM 2309 C CA . THR A 1 277 ? -2.863 17.142 -20.379 1.00 89.56 277 THR A CA 1
ATOM 2310 C C . THR A 1 277 ? -2.864 16.196 -21.572 1.00 89.56 277 THR A C 1
ATOM 2312 O O . THR A 1 277 ? -2.952 14.989 -21.369 1.00 89.56 277 THR A O 1
ATOM 2315 N N . ASP A 1 278 ? -2.690 16.705 -22.791 1.00 93.25 278 ASP A N 1
ATOM 2316 C CA . ASP A 1 278 ? -2.686 15.887 -24.011 1.00 93.25 278 ASP A CA 1
ATOM 2317 C C . ASP A 1 278 ? -1.540 14.868 -24.011 1.00 93.25 278 ASP A C 1
ATOM 2319 O O . ASP A 1 278 ? -1.732 13.701 -24.347 1.00 93.25 278 ASP A O 1
ATOM 2323 N N . ILE A 1 279 ? -0.361 15.275 -23.533 1.00 94.56 279 ILE A N 1
ATOM 2324 C CA . ILE A 1 279 ? 0.818 14.406 -23.431 1.00 94.56 279 ILE A CA 1
ATOM 2325 C C . ILE A 1 279 ? 0.621 13.359 -22.326 1.00 94.56 279 ILE A C 1
ATOM 2327 O O . ILE A 1 279 ? 0.970 12.190 -22.497 1.00 94.56 279 ILE A O 1
ATOM 2331 N N . LEU A 1 280 ? 0.019 13.745 -21.196 1.00 94.00 280 LEU A N 1
ATOM 2332 C CA . LEU A 1 280 ? -0.323 12.806 -20.121 1.00 94.00 280 LEU A CA 1
ATOM 2333 C C . LEU A 1 280 ? -1.359 11.773 -20.586 1.00 94.00 280 LEU A C 1
ATOM 2335 O O . LEU A 1 280 ? -1.220 10.580 -20.297 1.00 94.00 280 LEU A O 1
ATOM 2339 N N . TRP A 1 281 ? -2.357 12.205 -21.359 1.00 94.38 281 TRP A N 1
ATOM 2340 C CA . TRP A 1 281 ? -3.322 11.310 -21.993 1.00 94.38 281 TRP A CA 1
ATOM 2341 C C . TRP A 1 281 ? -2.674 10.398 -23.024 1.00 94.38 281 TRP A C 1
ATOM 2343 O O . TRP A 1 281 ? -3.028 9.222 -23.092 1.00 94.38 281 TRP A O 1
ATOM 2353 N N . GLU A 1 282 ? -1.690 10.879 -23.777 1.00 95.62 282 GLU A N 1
ATOM 2354 C CA . GLU A 1 282 ? -0.938 10.031 -24.694 1.00 95.62 282 GLU A CA 1
ATOM 2355 C C . GLU A 1 282 ? -0.180 8.923 -23.948 1.00 95.62 282 GLU A C 1
ATOM 2357 O O . GLU A 1 282 ? -0.276 7.747 -24.321 1.00 95.62 282 GLU A O 1
ATOM 2362 N N . ILE A 1 283 ? 0.518 9.261 -22.856 1.00 95.75 283 ILE A N 1
ATOM 2363 C CA . ILE A 1 283 ? 1.194 8.272 -22.000 1.00 95.75 283 ILE A CA 1
ATOM 2364 C C . ILE A 1 283 ? 0.187 7.240 -21.498 1.00 95.75 283 ILE A C 1
ATOM 2366 O O . ILE A 1 283 ? 0.460 6.038 -21.555 1.00 95.75 283 ILE A O 1
ATOM 2370 N N . TYR A 1 284 ? -0.977 7.694 -21.032 1.00 94.69 284 TYR A N 1
ATOM 2371 C CA . TYR A 1 284 ? -2.031 6.812 -20.552 1.00 94.69 284 TYR A CA 1
ATOM 2372 C C . TYR A 1 284 ? -2.529 5.870 -21.656 1.00 94.69 284 TYR A C 1
ATOM 2374 O O . TYR A 1 284 ? -2.452 4.651 -21.509 1.00 94.69 284 TYR A O 1
ATOM 2382 N N . ASN A 1 285 ? -2.976 6.421 -22.785 1.00 94.56 285 ASN A N 1
ATOM 2383 C CA . ASN A 1 285 ? -3.643 5.682 -23.858 1.00 94.56 285 ASN A CA 1
ATOM 2384 C C . ASN A 1 285 ? -2.716 4.691 -24.569 1.00 94.56 285 ASN A C 1
ATOM 2386 O O . ASN A 1 285 ? -3.148 3.595 -24.930 1.00 94.56 285 ASN A O 1
ATOM 2390 N N . THR A 1 286 ? -1.437 5.038 -24.729 1.00 95.25 286 THR A N 1
ATOM 2391 C CA . THR A 1 286 ? -0.447 4.176 -25.398 1.00 95.25 286 THR A CA 1
ATOM 2392 C C . THR A 1 286 ? 0.167 3.120 -24.467 1.00 95.25 286 THR A C 1
ATOM 2394 O O . THR A 1 286 ? 0.858 2.207 -24.926 1.00 95.25 286 THR A O 1
ATOM 2397 N N . THR A 1 287 ? -0.082 3.196 -23.155 1.00 96.31 287 THR A N 1
ATOM 2398 C CA . THR A 1 287 ? 0.391 2.191 -22.193 1.00 96.31 287 THR A CA 1
ATOM 2399 C C . THR A 1 287 ? -0.548 0.977 -22.154 1.00 96.31 287 THR A C 1
ATOM 2401 O O . THR A 1 287 ? -1.775 1.099 -22.144 1.00 96.31 287 THR A O 1
ATOM 2404 N N . ASN A 1 288 ? 0.031 -0.220 -22.108 1.00 93.38 288 AS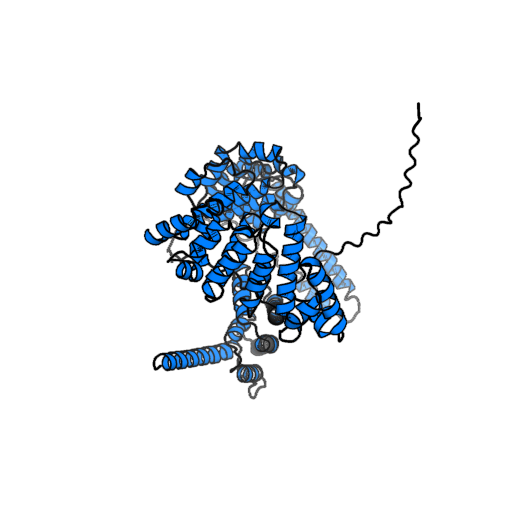N A N 1
ATOM 2405 C CA . ASN A 1 288 ? -0.649 -1.507 -21.977 1.00 93.38 288 ASN A CA 1
ATOM 2406 C C . ASN A 1 288 ? 0.213 -2.491 -21.163 1.00 93.38 288 ASN A C 1
ATOM 2408 O O . ASN A 1 288 ? 1.374 -2.217 -20.857 1.00 93.38 288 ASN A O 1
ATOM 2412 N N . ASP A 1 289 ? -0.323 -3.665 -20.833 1.00 91.62 289 ASP A N 1
ATOM 2413 C CA . ASP A 1 289 ? 0.359 -4.626 -19.953 1.00 91.62 289 ASP A CA 1
ATOM 2414 C C . ASP A 1 289 ? 1.706 -5.133 -20.506 1.00 91.62 289 ASP A C 1
ATOM 2416 O O . ASP A 1 289 ? 2.586 -5.522 -19.736 1.00 91.62 289 ASP A O 1
ATOM 2420 N N . LYS A 1 290 ? 1.919 -5.089 -21.832 1.00 93.44 290 LYS A N 1
ATOM 2421 C CA . LYS A 1 290 ? 3.171 -5.539 -22.466 1.00 93.44 290 LYS A CA 1
ATOM 2422 C C . LYS A 1 290 ? 4.299 -4.510 -22.348 1.00 93.44 290 LYS A C 1
ATOM 2424 O O . LYS A 1 290 ? 5.465 -4.907 -22.286 1.00 93.44 290 LYS A O 1
ATOM 2429 N N . ASN A 1 291 ? 3.982 -3.211 -22.342 1.00 95.56 291 ASN A N 1
ATOM 2430 C CA . ASN A 1 291 ? 4.985 -2.134 -22.303 1.00 95.56 291 ASN A CA 1
ATOM 2431 C C . ASN A 1 291 ? 5.107 -1.441 -20.933 1.00 95.56 291 ASN A C 1
ATOM 2433 O O . ASN A 1 291 ? 6.163 -0.877 -20.631 1.00 95.56 291 ASN A O 1
ATOM 2437 N N . ALA A 1 292 ? 4.095 -1.547 -20.065 1.00 96.75 292 ALA A N 1
ATOM 2438 C CA . ALA A 1 292 ? 4.021 -0.805 -18.807 1.00 96.75 292 ALA A CA 1
ATOM 2439 C C . ALA A 1 292 ? 5.245 -1.000 -17.903 1.00 96.75 292 ALA A C 1
ATOM 2441 O O . ALA A 1 292 ? 5.787 -0.025 -17.387 1.00 96.75 292 ALA A O 1
ATOM 2442 N N . SER A 1 293 ? 5.739 -2.236 -17.756 1.00 95.75 293 SER A N 1
ATOM 2443 C CA . SER A 1 293 ? 6.895 -2.521 -16.892 1.00 95.75 293 SER A CA 1
ATOM 2444 C C . SER A 1 293 ? 8.159 -1.774 -17.331 1.00 95.75 293 SER A C 1
ATOM 2446 O O . SER A 1 293 ? 8.880 -1.226 -16.494 1.00 95.75 293 SER A O 1
ATOM 2448 N N . LEU A 1 294 ? 8.441 -1.726 -18.639 1.00 95.75 294 LEU A N 1
ATOM 2449 C CA . LEU A 1 294 ? 9.619 -1.023 -19.147 1.00 95.75 294 LEU A CA 1
ATOM 2450 C C . LEU A 1 294 ? 9.427 0.494 -19.063 1.00 95.75 294 LEU A C 1
ATOM 2452 O O . LEU A 1 294 ? 10.321 1.179 -18.569 1.00 95.75 294 LEU A O 1
ATOM 2456 N N . ARG A 1 295 ? 8.250 1.001 -19.449 1.00 96.88 295 ARG A N 1
ATOM 2457 C CA . ARG A 1 295 ? 7.904 2.427 -19.335 1.00 96.88 295 ARG A CA 1
ATOM 2458 C C . ARG A 1 295 ? 8.056 2.929 -17.892 1.00 96.88 295 ARG A C 1
ATOM 2460 O O . ARG A 1 295 ? 8.745 3.914 -17.643 1.00 96.88 295 ARG A O 1
ATOM 2467 N N . GLN A 1 296 ? 7.550 2.175 -16.914 1.00 96.25 296 GLN A N 1
ATOM 2468 C CA . GLN A 1 296 ? 7.703 2.499 -15.493 1.00 96.25 296 GLN A CA 1
ATOM 2469 C C . GLN A 1 296 ? 9.177 2.522 -15.048 1.00 96.25 296 GLN A C 1
ATOM 2471 O O . GLN A 1 296 ? 9.574 3.380 -14.259 1.00 96.25 296 GLN A O 1
ATOM 2476 N N . LYS A 1 297 ? 10.020 1.603 -15.546 1.00 94.12 297 LYS A N 1
ATOM 2477 C CA . LYS A 1 297 ? 11.466 1.610 -15.254 1.00 94.12 297 LYS A CA 1
ATOM 2478 C C . LYS A 1 297 ? 12.169 2.832 -15.848 1.00 94.12 297 LYS A C 1
ATOM 2480 O O . LYS A 1 297 ? 13.037 3.387 -15.178 1.00 94.12 297 LYS A O 1
ATOM 2485 N N . VAL A 1 298 ? 11.780 3.264 -17.047 1.00 93.94 298 VAL A N 1
ATOM 2486 C CA . VAL A 1 298 ? 12.292 4.493 -17.676 1.00 93.94 298 VAL A CA 1
ATOM 2487 C C . VAL A 1 298 ? 11.886 5.732 -16.870 1.00 93.94 298 VAL A C 1
ATOM 2489 O O . VAL A 1 298 ? 12.737 6.566 -16.583 1.00 93.94 298 VAL A O 1
ATOM 2492 N N . ALA A 1 299 ? 10.637 5.838 -16.408 1.00 93.19 299 ALA A N 1
ATOM 2493 C CA . ALA A 1 299 ? 10.233 6.943 -15.529 1.00 93.19 299 ALA A CA 1
ATOM 2494 C C . ALA A 1 299 ? 11.017 6.936 -14.198 1.00 93.19 299 ALA A C 1
ATOM 2496 O O . ALA A 1 299 ? 11.600 7.941 -13.787 1.00 93.19 299 ALA A O 1
ATOM 2497 N N . ASN A 1 300 ? 11.128 5.766 -13.560 1.00 90.31 300 ASN A N 1
ATOM 2498 C CA . ASN A 1 300 ? 11.859 5.597 -12.300 1.00 90.31 300 ASN A CA 1
ATOM 2499 C C . ASN A 1 300 ? 13.363 5.884 -12.412 1.00 90.31 300 ASN A C 1
ATOM 2501 O O . ASN A 1 300 ? 14.010 6.202 -11.409 1.00 90.31 300 ASN A O 1
ATOM 2505 N N . PHE A 1 301 ? 13.931 5.761 -13.610 1.00 86.62 301 PHE A N 1
ATOM 2506 C CA . PHE A 1 301 ? 15.308 6.146 -13.875 1.00 86.62 301 PHE A CA 1
ATOM 2507 C C . PHE A 1 301 ? 15.531 7.636 -13.596 1.00 86.62 301 PHE A C 1
ATOM 2509 O O . PHE A 1 301 ? 16.443 7.975 -12.837 1.00 86.62 301 PHE A O 1
ATOM 2516 N N . ALA A 1 302 ? 14.661 8.509 -14.117 1.00 82.69 302 ALA A N 1
ATOM 2517 C CA . ALA A 1 302 ? 14.762 9.953 -13.907 1.00 82.69 302 ALA A CA 1
ATOM 2518 C C . ALA A 1 302 ? 14.725 10.322 -12.423 1.00 82.69 302 ALA A C 1
ATOM 2520 O O . ALA A 1 302 ? 15.546 11.112 -11.961 1.00 82.69 302 ALA A O 1
ATOM 2521 N N . ILE A 1 303 ? 13.852 9.671 -11.650 1.00 81.56 303 ILE A N 1
ATOM 2522 C CA . ILE A 1 303 ? 13.734 9.895 -10.202 1.00 81.56 303 ILE A CA 1
ATOM 2523 C C . ILE A 1 303 ? 15.072 9.650 -9.485 1.00 81.56 303 ILE A C 1
ATOM 2525 O O . ILE A 1 303 ? 15.413 10.371 -8.547 1.00 81.56 303 ILE A O 1
ATOM 2529 N N . ARG A 1 304 ? 15.827 8.628 -9.908 1.00 79.12 304 ARG A N 1
ATOM 2530 C CA . ARG A 1 304 ? 17.039 8.161 -9.215 1.00 79.12 304 ARG A CA 1
ATOM 2531 C C . ARG A 1 304 ? 18.336 8.776 -9.730 1.00 79.12 304 ARG A C 1
ATOM 2533 O O . ARG A 1 304 ? 19.333 8.721 -9.011 1.00 79.12 304 ARG A O 1
ATOM 2540 N N . LYS A 1 305 ? 18.368 9.227 -10.985 1.00 77.19 305 LYS A N 1
ATOM 2541 C CA . LYS A 1 305 ? 19.622 9.493 -11.711 1.00 77.19 305 LYS A CA 1
ATOM 2542 C C . LYS A 1 305 ? 19.735 10.891 -12.291 1.00 77.19 305 LYS A C 1
ATOM 2544 O O . LYS A 1 305 ? 20.858 11.342 -12.492 1.00 77.19 305 LYS A O 1
ATOM 2549 N N . ILE A 1 306 ? 18.616 11.570 -12.524 1.00 80.06 306 ILE A N 1
ATOM 2550 C CA . ILE A 1 306 ? 18.625 12.957 -12.982 1.00 80.06 306 ILE A CA 1
ATOM 2551 C C . ILE A 1 306 ? 18.699 13.863 -11.755 1.00 80.06 306 ILE A C 1
ATOM 2553 O O . ILE A 1 306 ? 17.971 13.654 -10.778 1.00 80.06 306 ILE A O 1
ATOM 2557 N N . ASN A 1 307 ? 19.598 14.851 -11.799 1.00 76.25 307 ASN A N 1
ATOM 2558 C CA . ASN A 1 307 ? 19.741 15.813 -10.713 1.00 76.25 307 ASN A CA 1
ATOM 2559 C C . ASN A 1 307 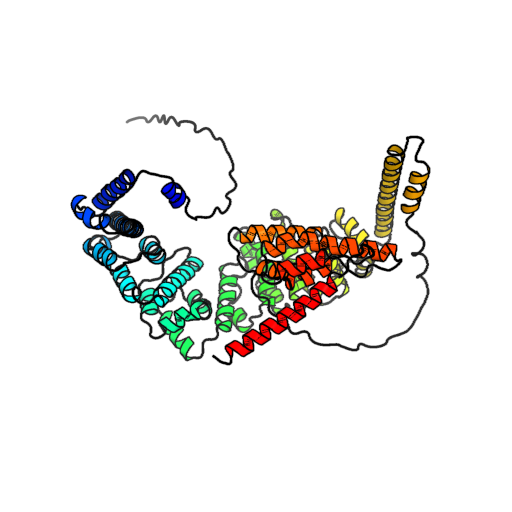? 18.404 16.533 -10.494 1.00 76.25 307 ASN A C 1
ATOM 2561 O O . ASN A 1 307 ? 17.763 16.975 -11.445 1.00 76.25 307 ASN A O 1
ATOM 2565 N N . PHE A 1 308 ? 17.996 16.639 -9.232 1.00 69.38 308 PHE A N 1
ATOM 2566 C CA . PHE A 1 308 ? 16.742 17.258 -8.833 1.00 69.38 308 PHE A CA 1
ATOM 2567 C C . PHE A 1 308 ? 16.582 18.677 -9.406 1.00 69.38 308 PHE A C 1
ATOM 2569 O O . PHE A 1 308 ? 15.530 18.994 -9.959 1.00 69.38 308 PHE A O 1
ATOM 2576 N N . GLU A 1 309 ? 17.646 19.481 -9.356 1.00 71.06 309 GLU A N 1
ATOM 2577 C CA . GLU A 1 309 ? 17.659 20.877 -9.823 1.00 71.06 309 GLU A CA 1
ATOM 2578 C C . GLU A 1 309 ? 17.424 21.009 -11.335 1.00 71.06 309 GLU A C 1
ATOM 2580 O O . GLU A 1 309 ? 16.838 21.991 -11.788 1.00 71.06 309 GLU A O 1
ATOM 2585 N N . 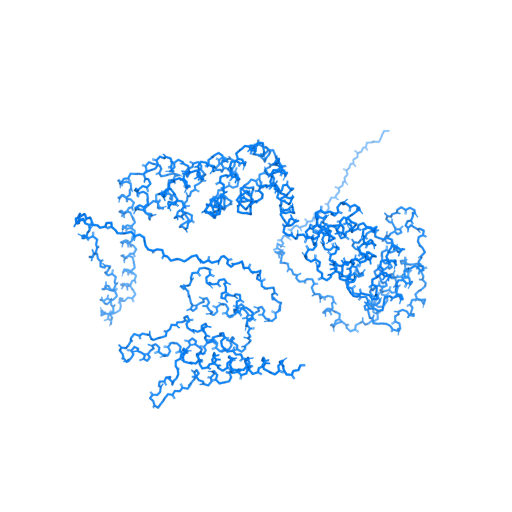ASN A 1 310 ? 17.793 19.981 -12.105 1.00 78.88 310 ASN A N 1
ATOM 2586 C CA . ASN A 1 310 ? 17.729 20.000 -13.564 1.00 78.88 310 ASN A CA 1
ATOM 2587 C C . ASN A 1 310 ? 16.531 19.230 -14.131 1.00 78.88 310 ASN A C 1
ATOM 2589 O O . ASN A 1 310 ? 16.392 19.155 -15.349 1.00 78.88 310 ASN A O 1
ATOM 2593 N N . ARG A 1 311 ? 15.648 18.648 -13.302 1.00 81.19 311 ARG A N 1
ATOM 2594 C CA . ARG A 1 311 ? 14.580 17.743 -13.782 1.00 81.19 311 ARG A CA 1
ATOM 2595 C C . ARG A 1 311 ? 13.672 18.351 -14.851 1.00 81.19 311 ARG A C 1
ATOM 2597 O O . ARG A 1 311 ? 13.216 17.633 -15.727 1.00 81.19 311 ARG A O 1
ATOM 2604 N N . GLU A 1 312 ? 13.424 19.654 -14.811 1.00 77.19 312 GLU A N 1
ATOM 2605 C CA . GLU A 1 312 ? 12.614 20.341 -15.826 1.00 77.19 312 GLU A CA 1
ATOM 2606 C C . GLU A 1 312 ? 13.265 20.318 -17.221 1.00 77.19 312 GLU A C 1
ATOM 2608 O O . GLU A 1 312 ? 12.577 20.167 -18.228 1.00 77.19 312 GLU A O 1
ATOM 2613 N N . GLN A 1 313 ? 14.594 20.420 -17.276 1.00 84.12 313 GLN A N 1
ATOM 2614 C CA . GLN A 1 313 ? 15.369 20.412 -18.518 1.00 84.12 313 GLN A CA 1
ATOM 2615 C C . GLN A 1 313 ? 15.751 18.989 -18.933 1.00 84.12 313 GLN A C 1
ATOM 2617 O O . GLN A 1 313 ? 15.630 18.623 -20.097 1.00 84.12 313 GLN A O 1
ATOM 2622 N N . ASP A 1 314 ? 16.177 18.169 -17.974 1.00 85.94 314 ASP A N 1
ATOM 2623 C CA . ASP A 1 314 ? 16.730 16.844 -18.233 1.00 85.94 314 ASP A CA 1
ATOM 2624 C C . ASP A 1 314 ? 15.656 15.749 -18.291 1.00 85.94 314 ASP A C 1
ATOM 2626 O O . ASP A 1 314 ? 15.896 14.691 -18.869 1.00 85.94 314 ASP A O 1
ATOM 2630 N N . ALA A 1 315 ? 14.468 15.967 -17.721 1.00 90.00 315 ALA A N 1
ATOM 2631 C CA . ALA A 1 315 ? 13.358 15.015 -17.731 1.00 90.00 315 ALA A CA 1
ATOM 2632 C C . ALA A 1 315 ? 12.118 15.594 -18.434 1.00 90.00 315 ALA A C 1
ATOM 2634 O O . ALA A 1 315 ? 11.005 15.528 -17.911 1.00 90.00 315 ALA A O 1
ATOM 2635 N N . GLN A 1 316 ? 12.300 16.169 -19.626 1.00 91.19 316 GLN A N 1
ATOM 2636 C CA . GLN A 1 316 ? 11.197 16.710 -20.428 1.00 91.19 316 GLN A CA 1
ATOM 2637 C C . GLN A 1 316 ? 10.145 15.643 -20.755 1.00 91.19 316 GLN A C 1
ATOM 2639 O O . GLN A 1 316 ? 10.473 14.535 -21.192 1.00 91.19 316 GLN A O 1
ATOM 2644 N N . LEU A 1 317 ? 8.872 15.996 -20.562 1.00 91.31 317 LEU A N 1
ATOM 2645 C CA . LEU A 1 317 ? 7.742 15.087 -20.759 1.00 91.31 317 LEU A CA 1
ATOM 2646 C C . LEU A 1 317 ? 7.616 14.658 -22.233 1.00 91.31 317 LEU A C 1
ATOM 2648 O O . LEU A 1 317 ? 7.350 13.494 -22.522 1.00 91.31 317 LEU A O 1
ATOM 2652 N N . GLU A 1 318 ? 7.894 15.570 -23.163 1.00 93.12 318 GLU A N 1
ATOM 2653 C CA . GLU A 1 318 ? 7.925 15.323 -24.607 1.00 93.12 318 GLU A CA 1
ATOM 2654 C C . GLU A 1 318 ? 8.980 14.276 -24.985 1.00 93.12 318 GLU A C 1
ATOM 2656 O O . GLU A 1 318 ? 8.693 13.334 -25.728 1.00 93.12 318 GLU A O 1
ATOM 2661 N N . SER A 1 319 ? 10.196 14.408 -24.444 1.00 93.38 319 SER A N 1
ATOM 2662 C CA . SER A 1 319 ? 11.266 13.429 -24.654 1.00 93.38 319 SER A CA 1
ATOM 2663 C C . SER A 1 319 ? 10.885 12.064 -24.088 1.00 93.38 319 SER A C 1
ATOM 2665 O O . SER A 1 319 ? 11.143 11.045 -24.726 1.00 93.38 319 SER A O 1
ATOM 2667 N N . LEU A 1 320 ? 10.224 12.023 -22.926 1.00 95.19 320 LEU A N 1
ATOM 2668 C CA . LEU A 1 320 ? 9.753 10.770 -22.337 1.00 95.19 320 LEU A CA 1
ATOM 2669 C C . LEU A 1 320 ? 8.770 10.035 -23.257 1.00 95.19 320 LEU A C 1
ATOM 2671 O O . LEU A 1 320 ? 8.917 8.831 -23.475 1.00 95.19 320 LEU A O 1
ATOM 2675 N N . VAL A 1 321 ? 7.803 10.752 -23.831 1.00 95.94 321 VAL A N 1
ATOM 2676 C CA . VAL A 1 321 ? 6.838 10.167 -24.772 1.00 95.94 321 VAL A CA 1
ATOM 2677 C C . VAL A 1 321 ? 7.525 9.624 -26.019 1.00 95.94 321 VAL A C 1
ATOM 2679 O O . VAL A 1 321 ? 7.242 8.502 -26.437 1.00 95.94 321 VAL A O 1
ATOM 2682 N N . LYS A 1 322 ? 8.484 10.357 -26.585 1.00 95.88 322 LYS A N 1
ATOM 2683 C CA . LYS A 1 322 ? 9.240 9.877 -27.749 1.00 95.88 322 LYS A CA 1
ATOM 2684 C C . LYS A 1 322 ? 10.086 8.645 -27.434 1.00 95.88 322 LYS A C 1
ATOM 2686 O O . LYS A 1 322 ? 10.128 7.721 -28.243 1.00 95.88 322 LYS A O 1
ATOM 2691 N N . ILE A 1 323 ? 10.703 8.584 -26.249 1.00 95.38 323 ILE A N 1
ATOM 2692 C CA . ILE A 1 323 ? 11.385 7.368 -25.780 1.00 95.38 323 ILE A CA 1
ATOM 2693 C C . ILE A 1 323 ? 10.397 6.201 -25.736 1.00 95.38 323 ILE A C 1
ATOM 2695 O O . ILE A 1 323 ? 10.726 5.126 -26.231 1.00 95.38 323 ILE A O 1
ATOM 2699 N N . TYR A 1 324 ? 9.197 6.404 -25.181 1.00 97.19 324 TYR A N 1
ATOM 2700 C CA . TYR A 1 324 ? 8.161 5.370 -25.128 1.00 97.19 324 TYR A CA 1
ATOM 2701 C C . TYR A 1 324 ? 7.743 4.873 -26.511 1.00 97.19 324 TYR A C 1
ATOM 2703 O O . TYR A 1 324 ? 7.640 3.66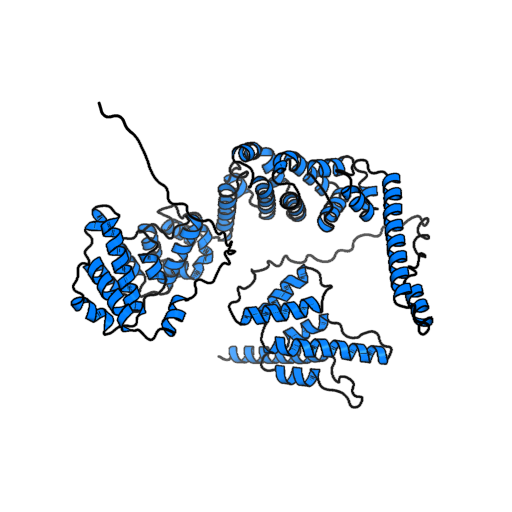2 -26.695 1.00 97.19 324 TYR A O 1
ATOM 2711 N N . ARG A 1 325 ? 7.560 5.768 -27.487 1.00 95.44 325 ARG A N 1
ATOM 2712 C CA . ARG A 1 325 ? 7.271 5.369 -28.874 1.00 95.44 325 ARG A CA 1
ATOM 2713 C C . ARG A 1 325 ? 8.413 4.528 -29.454 1.00 95.44 325 ARG A C 1
ATOM 2715 O O . ARG A 1 325 ? 8.185 3.401 -29.883 1.00 95.44 325 ARG A O 1
ATOM 2722 N N . HIS A 1 326 ? 9.659 4.996 -29.339 1.00 94.25 326 HIS A N 1
ATOM 2723 C CA . HIS A 1 326 ? 10.824 4.271 -29.858 1.00 94.25 326 HIS A CA 1
ATOM 2724 C C . HIS A 1 326 ? 10.996 2.866 -29.259 1.00 94.25 326 HIS A C 1
ATOM 2726 O O . HIS A 1 326 ? 11.260 1.923 -30.001 1.00 94.25 326 HIS A O 1
ATOM 2732 N N . ILE A 1 327 ?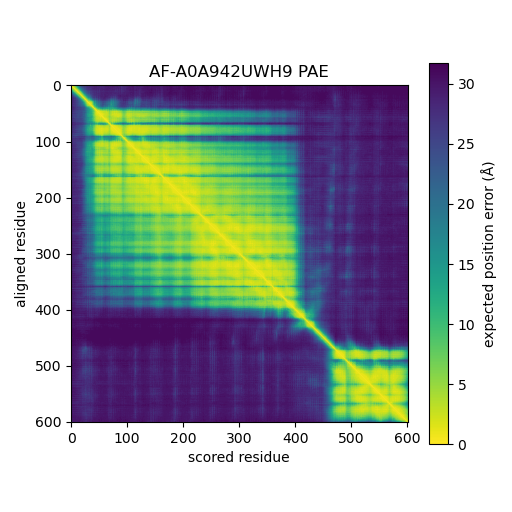 10.860 2.696 -27.939 1.00 95.00 327 ILE A N 1
ATOM 2733 C CA . ILE A 1 327 ? 11.025 1.370 -27.306 1.00 95.00 327 ILE A CA 1
ATOM 2734 C C . ILE A 1 327 ? 9.871 0.409 -27.611 1.00 95.00 327 ILE A C 1
ATOM 2736 O O . ILE A 1 327 ? 10.051 -0.805 -27.497 1.00 95.00 327 ILE A O 1
ATOM 2740 N N . ASP A 1 328 ? 8.697 0.933 -27.953 1.00 94.31 328 ASP A N 1
ATOM 2741 C CA . ASP A 1 328 ? 7.532 0.115 -28.271 1.00 94.31 328 ASP A CA 1
ATOM 2742 C C . ASP A 1 328 ? 7.534 -0.325 -29.738 1.00 94.31 328 ASP A C 1
ATOM 2744 O O . ASP A 1 328 ? 7.135 -1.451 -30.034 1.00 94.31 328 ASP A O 1
ATOM 2748 N N . GLU A 1 329 ? 8.032 0.529 -30.634 1.00 93.06 329 GLU A N 1
ATOM 2749 C CA . GLU A 1 329 ? 8.071 0.291 -32.080 1.00 93.06 329 GLU A CA 1
ATOM 2750 C C . GLU A 1 329 ? 9.351 -0.430 -32.537 1.00 93.06 329 GLU A C 1
ATOM 2752 O O . GLU A 1 329 ? 9.314 -1.194 -33.501 1.00 93.06 329 GLU A O 1
ATOM 2757 N N . ASN A 1 330 ? 10.485 -0.233 -31.851 1.00 92.00 330 ASN A N 1
ATOM 2758 C CA . ASN A 1 330 ? 11.787 -0.746 -32.284 1.00 92.00 330 ASN A CA 1
ATOM 2759 C C . ASN A 1 330 ? 12.402 -1.745 -31.268 1.00 92.00 330 ASN A C 1
ATOM 2761 O O . ASN A 1 330 ? 12.837 -1.351 -30.177 1.00 92.00 330 ASN A O 1
ATOM 2765 N N . PRO A 1 331 ? 12.541 -3.042 -31.625 1.00 91.94 331 PRO A N 1
ATOM 2766 C CA . PRO A 1 331 ? 13.158 -4.056 -30.764 1.00 91.94 331 PRO A CA 1
ATOM 2767 C C . PRO A 1 331 ? 14.609 -3.759 -30.352 1.00 91.94 331 PRO A C 1
ATOM 2769 O O . PRO A 1 331 ? 15.018 -4.115 -29.240 1.00 91.94 331 PRO A O 1
ATOM 2772 N N . MET A 1 332 ? 15.393 -3.096 -31.207 1.00 90.31 332 MET A N 1
ATOM 2773 C CA . MET A 1 332 ? 16.769 -2.702 -30.887 1.00 90.31 332 MET A CA 1
ATOM 2774 C C . MET A 1 332 ? 16.797 -1.566 -29.860 1.00 90.31 332 MET A C 1
ATOM 2776 O O . MET A 1 332 ? 17.596 -1.619 -28.923 1.00 90.31 332 MET A O 1
ATOM 2780 N N . ALA A 1 333 ? 15.887 -0.592 -29.973 1.00 92.44 333 ALA A N 1
ATOM 2781 C CA . ALA A 1 333 ? 15.719 0.468 -28.976 1.00 92.44 333 ALA A CA 1
ATOM 2782 C C . ALA A 1 333 ? 15.305 -0.117 -27.619 1.00 92.44 333 ALA A C 1
ATOM 2784 O O . ALA A 1 333 ? 15.878 0.220 -26.580 1.00 92.44 333 ALA A O 1
ATOM 2785 N N . LYS A 1 334 ? 14.357 -1.062 -27.631 1.00 94.38 334 LYS A N 1
ATOM 2786 C CA . LYS A 1 334 ? 13.925 -1.796 -26.436 1.00 94.38 334 LYS A CA 1
ATOM 2787 C C . LYS A 1 334 ? 15.078 -2.542 -25.769 1.00 94.38 334 LYS A C 1
ATOM 2789 O O . LYS A 1 334 ? 15.218 -2.476 -24.544 1.00 94.38 334 LYS A O 1
ATOM 2794 N N . THR A 1 335 ? 15.888 -3.244 -26.562 1.00 93.25 335 THR A N 1
ATOM 2795 C CA . THR A 1 335 ? 17.066 -3.987 -26.087 1.00 93.25 335 THR A CA 1
ATOM 2796 C C . THR A 1 335 ? 18.066 -3.045 -25.432 1.00 93.25 335 THR A C 1
ATOM 2798 O O . THR A 1 335 ? 18.424 -3.261 -24.272 1.00 93.25 335 THR A O 1
ATOM 2801 N N . PHE A 1 336 ? 18.417 -1.953 -26.115 1.00 91.56 336 PHE A N 1
ATOM 2802 C CA . PHE A 1 336 ? 19.337 -0.947 -25.596 1.00 91.56 336 PHE A CA 1
ATOM 2803 C C . PHE A 1 336 ? 18.848 -0.359 -24.270 1.00 91.56 336 PHE A C 1
ATOM 2805 O O . PHE A 1 336 ? 19.564 -0.422 -23.274 1.00 91.56 336 PHE A O 1
ATOM 2812 N N . VAL A 1 337 ? 17.615 0.159 -24.213 1.00 92.94 337 VAL A N 1
ATOM 2813 C CA . VAL A 1 337 ? 17.078 0.785 -22.991 1.00 92.94 337 VAL A CA 1
ATOM 2814 C C . VAL A 1 337 ? 16.994 -0.226 -21.849 1.00 92.94 337 VAL A C 1
ATOM 2816 O O . VAL A 1 337 ? 17.361 0.087 -20.716 1.00 92.94 337 VAL A O 1
ATOM 2819 N N . THR A 1 338 ? 16.574 -1.462 -22.127 1.00 93.94 338 THR A N 1
ATOM 2820 C CA . THR A 1 338 ? 16.530 -2.522 -21.109 1.00 93.94 338 THR A CA 1
ATOM 2821 C C . THR A 1 338 ? 17.922 -2.806 -20.544 1.00 93.94 338 THR A C 1
ATOM 2823 O O . THR A 1 338 ? 18.078 -2.889 -19.321 1.00 93.94 338 THR A O 1
ATOM 2826 N N . GLN A 1 339 ? 18.930 -2.918 -21.411 1.00 90.62 339 GLN A N 1
ATOM 2827 C CA . GLN A 1 339 ? 20.312 -3.161 -21.006 1.00 90.62 339 GLN A CA 1
ATOM 2828 C C . GLN A 1 339 ? 20.885 -1.967 -20.237 1.00 90.62 339 GLN A C 1
ATOM 2830 O O . GLN A 1 339 ? 21.441 -2.147 -19.155 1.00 90.62 339 GLN A O 1
ATOM 2835 N N . ALA A 1 340 ? 20.674 -0.750 -20.734 1.00 88.62 340 ALA A N 1
ATOM 2836 C CA . ALA A 1 340 ? 21.167 0.477 -20.125 1.00 88.62 340 ALA A CA 1
ATOM 2837 C C . ALA A 1 340 ? 20.622 0.677 -18.703 1.00 88.62 340 ALA A C 1
ATOM 2839 O O . ALA A 1 340 ? 21.364 1.047 -17.789 1.00 88.62 340 ALA A O 1
ATOM 2840 N N . LEU A 1 341 ? 19.340 0.366 -18.485 1.00 89.44 341 LEU A N 1
ATOM 2841 C CA . LEU A 1 341 ? 18.717 0.406 -17.161 1.00 89.44 341 LEU A CA 1
ATOM 2842 C C . LEU A 1 341 ? 19.227 -0.711 -16.239 1.00 89.44 341 LEU A C 1
ATOM 2844 O O . LEU A 1 341 ? 19.427 -0.472 -15.046 1.00 89.44 341 LEU A O 1
ATOM 2848 N N . LYS A 1 342 ? 19.446 -1.920 -16.771 1.00 89.31 342 LYS A N 1
ATOM 2849 C CA . LYS A 1 342 ? 19.942 -3.080 -16.010 1.00 89.31 342 LYS A CA 1
ATOM 2850 C C . LYS A 1 342 ? 21.391 -2.895 -15.556 1.00 89.31 342 LYS A C 1
ATOM 2852 O O . LYS A 1 342 ? 21.705 -3.136 -14.392 1.00 89.31 342 LYS A O 1
ATOM 2857 N N . ASP A 1 343 ? 22.245 -2.428 -16.456 1.00 85.25 343 ASP A N 1
ATOM 2858 C CA . ASP A 1 343 ? 23.681 -2.265 -16.227 1.00 85.25 343 ASP A CA 1
ATOM 2859 C C . ASP A 1 343 ? 24.049 -0.876 -15.699 1.00 85.25 343 ASP A C 1
ATOM 2861 O O . ASP A 1 343 ? 25.234 -0.589 -15.492 1.00 85.25 343 ASP A O 1
ATOM 2865 N N . ASN A 1 344 ? 23.036 -0.042 -15.442 1.00 82.06 344 ASN A N 1
ATOM 2866 C CA . ASN A 1 344 ? 23.150 1.278 -14.838 1.00 82.06 344 ASN A CA 1
ATOM 2867 C C . ASN A 1 344 ? 24.083 2.206 -15.639 1.00 82.06 344 ASN A C 1
ATOM 2869 O O . ASN A 1 344 ? 25.041 2.766 -15.100 1.00 82.06 344 ASN A O 1
ATOM 2873 N N . TYR A 1 345 ? 23.804 2.340 -16.938 1.00 85.31 345 TYR A N 1
ATOM 2874 C CA . TYR A 1 345 ? 24.491 3.287 -17.816 1.00 85.31 345 TYR A CA 1
ATOM 2875 C C . TYR A 1 345 ? 24.277 4.725 -17.322 1.00 85.31 345 TYR A C 1
ATOM 2877 O O . TYR A 1 345 ? 23.249 5.054 -16.719 1.00 85.31 345 TYR A O 1
ATOM 2885 N N . ARG A 1 346 ? 25.244 5.607 -17.591 1.00 79.75 346 ARG A N 1
ATOM 2886 C CA . ARG A 1 346 ? 25.209 7.014 -17.167 1.00 79.75 346 ARG A CA 1
ATOM 2887 C C . ARG A 1 346 ? 24.362 7.872 -18.120 1.00 79.75 346 ARG A C 1
ATOM 2889 O O . ARG A 1 346 ? 24.866 8.773 -18.779 1.00 79.75 346 ARG A O 1
ATOM 2896 N N . LEU A 1 347 ? 23.060 7.601 -18.187 1.00 81.19 347 LEU A N 1
ATOM 2897 C CA . LEU A 1 347 ? 22.129 8.388 -19.006 1.00 81.19 347 LEU A CA 1
ATOM 2898 C C . LEU A 1 347 ? 21.776 9.691 -18.262 1.00 81.19 347 LEU A C 1
ATOM 2900 O O . LEU A 1 347 ? 21.168 9.665 -17.197 1.00 81.19 347 LEU A O 1
ATOM 2904 N N . ARG A 1 348 ? 22.209 10.851 -18.759 1.00 79.00 348 ARG A N 1
ATOM 2905 C CA . ARG A 1 348 ? 22.102 12.107 -17.985 1.00 79.00 348 ARG A CA 1
ATOM 2906 C C . ARG A 1 348 ? 20.750 12.814 -18.112 1.00 79.00 348 ARG A C 1
ATOM 2908 O O . ARG A 1 348 ? 20.376 13.536 -17.199 1.00 79.00 348 ARG A O 1
ATOM 2915 N N . SER A 1 349 ? 20.018 12.575 -19.199 1.00 87.44 349 SER A N 1
ATOM 2916 C CA . SER A 1 349 ? 18.714 13.188 -19.472 1.00 87.44 349 SER A CA 1
ATOM 2917 C C . SER A 1 349 ? 17.872 12.321 -20.412 1.00 87.44 349 SER A C 1
ATOM 2919 O O . SER A 1 349 ? 18.408 11.498 -21.161 1.00 87.44 349 SER A O 1
ATOM 2921 N N . PHE A 1 350 ? 16.553 12.520 -20.411 1.00 90.88 350 PHE A N 1
ATOM 2922 C CA . PHE A 1 350 ? 15.644 11.942 -21.401 1.00 90.88 350 PHE A CA 1
ATOM 2923 C C . PHE A 1 350 ? 15.988 12.403 -22.812 1.00 90.88 350 PHE A C 1
ATOM 2925 O O . PHE A 1 350 ? 16.043 11.574 -23.711 1.00 90.88 350 PHE A O 1
ATOM 2932 N N . THR A 1 351 ? 16.327 13.672 -23.015 1.00 87.19 351 THR A N 1
ATOM 2933 C CA . THR A 1 351 ? 16.717 14.173 -24.339 1.00 87.19 351 THR A CA 1
ATOM 2934 C C . THR A 1 351 ? 17.943 13.441 -24.901 1.00 87.19 351 THR A C 1
ATOM 2936 O O . THR A 1 351 ? 18.011 13.179 -26.100 1.00 87.19 351 THR A O 1
ATOM 2939 N N . ASN A 1 352 ? 18.905 13.048 -24.059 1.00 83.94 352 ASN A N 1
ATOM 2940 C CA . ASN A 1 352 ? 20.075 12.288 -24.516 1.00 83.94 352 ASN A CA 1
ATOM 2941 C C . ASN A 1 352 ? 19.717 10.845 -24.896 1.00 83.94 352 ASN A C 1
ATOM 2943 O O . ASN A 1 352 ? 20.265 10.309 -25.863 1.00 83.94 352 ASN A O 1
ATOM 2947 N N . ILE A 1 353 ? 18.792 10.227 -24.155 1.00 88.38 353 ILE A N 1
ATOM 2948 C CA . ILE A 1 353 ? 18.260 8.901 -24.488 1.00 88.38 353 ILE A CA 1
ATOM 2949 C C . ILE A 1 353 ? 17.483 8.986 -25.801 1.00 88.38 353 ILE A C 1
ATOM 2951 O O . ILE A 1 353 ? 17.773 8.226 -26.714 1.00 88.38 353 ILE A O 1
ATOM 2955 N N . GLU A 1 354 ? 16.563 9.943 -25.926 1.00 90.19 354 GLU A N 1
ATOM 2956 C CA . GLU A 1 354 ? 15.799 10.206 -27.149 1.00 90.19 354 GLU A CA 1
ATOM 2957 C C . GLU A 1 354 ? 16.730 10.351 -28.357 1.00 90.19 354 GLU A C 1
ATOM 2959 O O . GLU A 1 354 ? 16.609 9.581 -29.302 1.00 90.19 354 GLU A O 1
ATOM 2964 N N . LYS A 1 355 ? 17.725 11.249 -28.300 1.00 85.81 355 LYS A N 1
ATOM 2965 C CA . LYS A 1 355 ? 18.698 11.442 -29.391 1.00 85.81 355 LYS A CA 1
ATOM 2966 C C . LYS A 1 355 ? 19.421 10.151 -29.772 1.00 85.81 355 LYS A C 1
ATOM 2968 O O . LYS A 1 355 ? 19.590 9.879 -30.956 1.00 85.81 355 LYS A O 1
ATOM 2973 N N . THR A 1 356 ? 19.815 9.354 -28.780 1.00 84.50 356 THR A N 1
ATOM 2974 C CA . THR A 1 356 ? 20.441 8.045 -29.010 1.00 84.50 356 THR A CA 1
ATOM 2975 C C . THR A 1 356 ? 19.495 7.094 -29.742 1.00 84.50 356 THR A C 1
ATOM 2977 O O . THR A 1 356 ? 19.919 6.391 -30.650 1.00 84.50 356 THR A O 1
ATOM 2980 N N . LEU A 1 357 ? 18.211 7.082 -29.382 1.00 87.38 357 LEU A N 1
ATOM 2981 C CA . LEU A 1 357 ? 17.212 6.228 -30.024 1.00 87.38 357 LEU A CA 1
ATOM 2982 C C . LEU A 1 357 ? 16.839 6.698 -31.436 1.00 87.38 357 LEU A C 1
ATOM 2984 O O . LEU A 1 357 ? 16.547 5.859 -32.283 1.00 87.38 357 LEU A O 1
ATOM 2988 N N . SER A 1 358 ? 16.849 8.009 -31.692 1.00 81.75 358 SER A N 1
ATOM 2989 C CA . SER A 1 358 ? 16.465 8.574 -32.992 1.00 81.75 358 SER A CA 1
ATOM 2990 C C . SER A 1 358 ? 17.604 8.600 -34.017 1.00 81.75 358 SER A C 1
ATOM 2992 O O . SER A 1 358 ? 17.328 8.579 -35.212 1.00 81.75 358 SER A O 1
ATOM 2994 N N . LYS A 1 359 ? 18.864 8.710 -33.572 1.00 72.94 359 LYS A N 1
ATOM 2995 C CA . LYS A 1 359 ? 20.033 8.912 -34.452 1.00 72.94 359 LYS A CA 1
ATOM 2996 C C . LYS A 1 359 ? 21.158 7.893 -34.266 1.00 72.94 359 LYS A C 1
ATOM 2998 O O . LYS A 1 359 ? 22.035 7.818 -35.114 1.00 72.94 359 LYS A O 1
ATOM 3003 N N . GLY A 1 360 ? 21.153 7.129 -33.175 1.00 65.19 360 GLY A N 1
ATOM 3004 C CA . GLY A 1 360 ? 22.221 6.184 -32.871 1.00 65.19 360 GLY A CA 1
ATOM 3005 C C . GLY A 1 360 ? 22.207 4.962 -33.781 1.00 65.19 360 GLY A C 1
ATOM 3006 O O . GLY A 1 360 ? 21.146 4.438 -34.129 1.00 65.19 360 GLY A O 1
ATOM 3007 N N . ASN A 1 361 ? 23.395 4.444 -34.095 1.00 75.88 361 ASN A N 1
ATOM 3008 C CA . ASN A 1 361 ? 23.547 3.130 -34.713 1.00 75.88 361 ASN A CA 1
ATOM 3009 C C . ASN A 1 361 ? 23.215 2.035 -33.678 1.00 75.88 361 ASN A C 1
ATOM 3011 O O . ASN A 1 361 ? 24.095 1.463 -33.033 1.00 75.88 361 ASN A O 1
ATOM 3015 N N . LEU A 1 362 ? 21.918 1.787 -33.460 1.00 83.25 362 LEU A N 1
ATOM 3016 C CA . LEU A 1 362 ? 21.414 0.866 -32.433 1.00 83.25 362 LEU A CA 1
ATOM 3017 C C . LEU A 1 362 ? 21.929 -0.568 -32.609 1.00 83.25 362 LEU A C 1
ATOM 3019 O O . LEU A 1 362 ? 22.055 -1.296 -31.624 1.00 83.25 362 LEU A O 1
ATOM 3023 N N . GLU A 1 363 ? 22.236 -0.975 -33.840 1.00 82.56 363 GLU A N 1
ATOM 3024 C CA . GLU A 1 363 ? 22.847 -2.270 -34.126 1.00 82.56 363 GLU A CA 1
ATOM 3025 C C . GLU A 1 363 ? 24.262 -2.340 -33.542 1.00 82.56 363 GLU A C 1
ATOM 3027 O O . GLU A 1 363 ? 24.574 -3.251 -32.770 1.00 82.56 363 GLU A O 1
ATOM 3032 N N . LEU A 1 364 ? 25.083 -1.326 -33.826 1.00 78.06 364 LEU A N 1
ATOM 3033 C CA . LEU A 1 364 ? 26.429 -1.201 -33.276 1.00 78.06 364 LEU A CA 1
ATOM 3034 C C . LEU A 1 364 ? 26.403 -1.118 -31.742 1.00 78.06 364 LEU A C 1
ATOM 3036 O O . LEU A 1 364 ? 27.135 -1.836 -31.061 1.00 78.06 364 LEU A O 1
ATOM 3040 N N . ILE A 1 365 ? 25.501 -0.306 -31.192 1.00 83.06 365 ILE A N 1
ATOM 3041 C CA . ILE A 1 365 ? 25.344 -0.111 -29.747 1.00 83.06 365 ILE A CA 1
ATOM 3042 C C . ILE A 1 365 ? 24.998 -1.426 -29.036 1.00 83.06 365 ILE A C 1
ATOM 3044 O O . ILE A 1 365 ? 25.577 -1.756 -28.000 1.00 83.06 365 ILE A O 1
ATOM 3048 N N . ASN A 1 366 ? 24.063 -2.198 -29.593 1.00 84.69 366 ASN A N 1
ATOM 3049 C CA . ASN A 1 366 ? 23.655 -3.472 -29.003 1.00 84.69 366 ASN A CA 1
ATOM 3050 C C . ASN A 1 366 ? 24.722 -4.565 -29.162 1.00 84.69 366 ASN A C 1
ATOM 3052 O O . ASN A 1 366 ? 24.762 -5.495 -28.354 1.00 84.69 366 ASN A O 1
ATOM 3056 N N . LYS A 1 367 ? 25.594 -4.454 -30.171 1.00 85.81 367 LYS A N 1
ATOM 3057 C CA . LYS A 1 367 ? 26.706 -5.385 -30.398 1.00 85.81 367 LYS A CA 1
ATOM 3058 C C . LYS A 1 367 ? 27.852 -5.201 -29.392 1.00 85.81 367 LYS A C 1
ATOM 3060 O O . LYS A 1 367 ? 28.490 -6.193 -29.043 1.00 85.81 367 LYS A O 1
ATOM 3065 N N . TYR A 1 368 ? 28.073 -3.981 -28.891 1.00 84.81 368 TYR A N 1
ATOM 3066 C CA . TYR A 1 368 ? 29.210 -3.624 -28.021 1.00 84.81 368 TYR A CA 1
ATOM 3067 C C . TYR A 1 368 ? 28.781 -2.961 -26.690 1.00 84.81 368 TYR A C 1
ATOM 3069 O O . TYR A 1 368 ? 29.111 -1.806 -26.407 1.00 84.81 368 TYR A O 1
ATOM 3077 N N . PRO A 1 369 ? 28.020 -3.663 -25.827 1.00 84.56 369 PRO A N 1
ATOM 3078 C CA . PRO A 1 369 ? 27.403 -3.062 -24.643 1.00 84.56 369 PRO A CA 1
ATOM 3079 C C . PRO A 1 369 ? 28.396 -2.650 -23.541 1.00 84.56 369 PRO A C 1
ATOM 3081 O O . PRO A 1 369 ? 28.067 -1.794 -22.716 1.00 84.56 369 PRO A O 1
ATOM 3084 N N . ALA A 1 370 ? 29.585 -3.256 -23.466 1.00 82.81 370 ALA A N 1
ATOM 3085 C CA . ALA A 1 370 ? 30.582 -2.902 -22.451 1.00 82.81 370 ALA A CA 1
ATOM 3086 C C . ALA A 1 370 ? 31.298 -1.596 -22.821 1.00 82.81 370 ALA A C 1
ATOM 3088 O O . ALA A 1 370 ? 31.465 -0.710 -21.982 1.00 82.81 370 ALA A O 1
ATOM 3089 N N . GLU A 1 371 ? 31.647 -1.463 -24.094 1.00 84.88 371 GLU A N 1
ATOM 3090 C CA . GLU A 1 371 ? 32.302 -0.306 -24.686 1.00 84.88 371 GLU A CA 1
ATOM 3091 C C . GLU A 1 371 ? 31.361 0.896 -24.688 1.00 84.88 371 GLU A C 1
ATOM 3093 O O . GLU A 1 371 ? 31.746 1.975 -24.251 1.00 84.88 371 GLU A O 1
ATOM 3098 N N . VAL A 1 372 ? 30.091 0.695 -25.054 1.00 83.38 372 VAL A N 1
ATOM 3099 C CA . VAL A 1 372 ? 29.053 1.736 -24.969 1.00 83.38 372 VAL A CA 1
ATOM 3100 C C . VAL A 1 372 ? 28.880 2.242 -23.539 1.00 83.38 372 VAL A C 1
ATOM 3102 O O . VAL A 1 372 ? 28.748 3.447 -23.308 1.00 83.38 372 VAL A O 1
ATOM 3105 N N . LYS A 1 373 ? 28.879 1.334 -22.557 1.00 85.00 373 LYS A N 1
ATOM 3106 C CA . LYS A 1 373 ? 28.779 1.716 -21.146 1.00 85.00 373 LYS A CA 1
ATOM 3107 C C . LYS A 1 373 ? 29.944 2.614 -20.739 1.00 85.00 373 LYS A C 1
ATOM 3109 O O . LYS A 1 373 ? 29.712 3.619 -20.069 1.00 85.00 373 LYS A O 1
ATOM 3114 N N . GLU A 1 374 ? 31.161 2.251 -21.134 1.00 83.12 374 GLU A N 1
ATOM 3115 C CA . GLU A 1 374 ? 32.378 3.020 -20.863 1.00 83.12 374 GLU A CA 1
ATOM 3116 C C . GLU A 1 374 ? 32.391 4.356 -21.624 1.00 83.12 374 GLU A C 1
ATOM 3118 O O . GLU A 1 374 ? 32.743 5.390 -21.060 1.00 83.12 374 GLU A O 1
ATOM 3123 N N . TYR A 1 375 ? 31.907 4.384 -22.867 1.00 82.81 375 TYR A N 1
ATOM 3124 C CA . TYR A 1 375 ? 31.765 5.617 -23.642 1.00 82.81 375 TYR A CA 1
ATOM 3125 C C . TYR A 1 375 ? 30.855 6.618 -22.916 1.00 82.81 375 TYR A C 1
ATOM 3127 O O . TYR A 1 375 ? 31.220 7.781 -22.726 1.00 82.81 375 TYR A O 1
ATOM 3135 N N . LEU A 1 376 ? 29.698 6.151 -22.430 1.00 79.38 376 LEU A N 1
ATOM 3136 C CA . LEU A 1 376 ? 28.728 6.960 -21.680 1.00 79.38 376 LEU A CA 1
ATOM 3137 C C . LEU A 1 376 ? 29.244 7.443 -20.315 1.00 79.38 376 LEU A C 1
ATOM 3139 O O . LEU A 1 376 ? 28.658 8.355 -19.728 1.00 79.38 376 LEU A O 1
ATOM 3143 N N . TRP A 1 377 ? 30.332 6.880 -19.777 1.00 79.12 377 TRP A N 1
ATOM 3144 C CA . TRP A 1 377 ? 30.959 7.445 -18.578 1.00 79.12 377 TRP A CA 1
ATOM 3145 C C . TRP A 1 377 ? 31.546 8.829 -18.842 1.00 79.12 377 TRP A C 1
ATOM 3147 O O . TRP A 1 377 ? 31.411 9.718 -17.986 1.00 79.12 377 TRP A O 1
ATOM 3157 N N . ASN A 1 378 ? 32.125 9.003 -20.030 1.00 76.31 378 ASN A N 1
ATOM 3158 C CA . ASN A 1 378 ? 32.865 10.194 -20.435 1.00 76.31 378 ASN A CA 1
ATOM 3159 C C . ASN A 1 378 ? 32.044 11.125 -21.337 1.00 76.31 378 ASN A C 1
ATOM 3161 O O . ASN A 1 378 ? 32.277 12.331 -21.328 1.00 76.31 378 ASN A O 1
ATOM 3165 N N . HIS A 1 379 ? 31.023 10.603 -22.019 1.00 74.88 379 HIS A N 1
ATOM 3166 C CA . HIS A 1 379 ? 30.177 11.365 -22.937 1.00 74.88 379 HIS A CA 1
ATOM 3167 C C . HIS A 1 379 ? 28.735 11.498 -22.444 1.00 74.88 379 HIS A C 1
ATOM 3169 O O . HIS A 1 379 ? 28.251 10.742 -21.602 1.00 74.88 379 HIS A O 1
ATOM 3175 N N . ASN A 1 380 ? 28.033 12.506 -22.965 1.00 68.12 380 ASN A N 1
ATOM 3176 C CA . ASN A 1 380 ? 26.658 12.810 -22.564 1.00 68.12 380 ASN A CA 1
ATOM 3177 C C . ASN A 1 380 ? 25.609 12.019 -23.364 1.00 68.12 380 ASN A C 1
ATOM 3179 O O . ASN A 1 380 ? 24.511 11.790 -22.851 1.00 68.12 380 ASN A O 1
ATOM 3183 N N . ASN A 1 381 ? 25.928 11.611 -24.595 1.00 71.06 381 ASN A N 1
ATOM 3184 C CA . ASN A 1 381 ? 25.097 10.784 -25.472 1.00 71.06 381 ASN A CA 1
ATOM 3185 C C . ASN A 1 381 ? 25.999 9.878 -26.338 1.00 71.06 381 ASN A C 1
ATOM 3187 O O . ASN A 1 381 ? 27.214 10.047 -26.311 1.00 71.06 381 ASN A O 1
ATOM 3191 N N . ILE A 1 382 ? 25.405 8.927 -27.064 1.00 74.00 382 ILE A N 1
ATOM 3192 C CA . ILE A 1 382 ? 26.101 8.003 -27.985 1.00 74.00 382 ILE A CA 1
ATOM 3193 C C . ILE A 1 382 ? 25.473 8.020 -29.382 1.00 74.00 382 ILE A C 1
ATOM 3195 O O . ILE A 1 382 ? 25.548 7.034 -30.109 1.00 74.00 382 ILE A O 1
ATOM 3199 N N . ALA A 1 383 ? 24.782 9.104 -29.739 1.00 67.81 383 ALA A N 1
ATOM 3200 C CA . ALA A 1 383 ? 24.119 9.183 -31.039 1.00 67.81 383 ALA A CA 1
ATOM 3201 C C . ALA A 1 383 ? 25.131 9.050 -32.191 1.00 67.81 383 ALA A C 1
ATOM 3203 O O . ALA A 1 383 ? 24.822 8.418 -33.193 1.00 67.81 383 ALA A O 1
ATOM 3204 N N . ASP A 1 384 ? 26.349 9.552 -31.985 1.00 68.81 384 ASP A N 1
ATOM 3205 C CA . ASP A 1 384 ? 27.393 9.621 -33.007 1.00 68.81 384 ASP A CA 1
ATOM 3206 C C . ASP A 1 384 ? 28.536 8.618 -32.762 1.00 68.81 384 ASP A C 1
ATOM 3208 O O . ASP A 1 384 ? 29.626 8.789 -33.295 1.00 68.81 384 ASP A O 1
ATOM 3212 N N . ILE A 1 385 ? 28.320 7.582 -31.935 1.00 76.44 385 ILE A N 1
ATOM 3213 C CA . ILE A 1 385 ? 29.371 6.594 -31.648 1.00 76.44 385 ILE A CA 1
ATOM 3214 C C . ILE A 1 385 ? 29.758 5.830 -32.921 1.00 76.44 385 ILE A C 1
ATOM 3216 O O . ILE A 1 385 ? 28.909 5.236 -33.595 1.00 76.44 385 ILE A O 1
ATOM 3220 N N . THR A 1 386 ? 31.049 5.826 -33.230 1.00 78.31 386 THR A N 1
ATOM 3221 C CA . THR A 1 386 ? 31.609 5.141 -34.398 1.00 78.31 386 THR A CA 1
ATOM 3222 C C . THR A 1 386 ? 32.249 3.803 -34.018 1.00 78.31 386 THR A C 1
ATOM 3224 O O . THR A 1 386 ? 32.433 3.474 -32.844 1.00 78.31 386 THR A O 1
ATOM 3227 N N . ILE A 1 387 ? 32.591 2.994 -35.026 1.00 74.25 387 ILE A N 1
ATOM 3228 C CA . ILE A 1 387 ? 33.372 1.764 -34.816 1.00 74.25 387 ILE A CA 1
ATOM 3229 C C . ILE A 1 387 ? 34.769 2.106 -34.281 1.00 74.25 387 ILE A C 1
ATOM 3231 O O . ILE A 1 387 ? 35.259 1.412 -33.394 1.00 74.25 387 ILE A O 1
ATOM 3235 N N . GLU A 1 388 ? 35.369 3.197 -34.757 1.00 77.31 388 GLU A N 1
ATOM 3236 C CA . GLU A 1 388 ? 36.687 3.670 -34.319 1.00 77.31 388 GLU A CA 1
ATOM 3237 C C . GLU A 1 388 ? 36.686 4.011 -32.821 1.00 77.31 388 GLU A C 1
ATOM 3239 O O . GLU A 1 388 ? 37.566 3.560 -32.086 1.00 77.31 388 GLU A O 1
ATOM 3244 N N . ASP A 1 389 ? 35.639 4.688 -32.331 1.00 77.44 389 ASP A N 1
ATOM 3245 C CA . ASP A 1 389 ? 35.464 4.969 -30.897 1.00 77.44 389 ASP A CA 1
ATOM 3246 C C . ASP A 1 389 ? 35.392 3.680 -30.058 1.00 77.44 389 ASP A C 1
ATOM 3248 O O . ASP A 1 389 ? 35.947 3.591 -28.955 1.00 77.44 389 ASP A O 1
ATOM 3252 N N . ILE A 1 390 ? 34.694 2.661 -30.570 1.00 77.25 390 ILE A N 1
ATOM 3253 C CA . ILE A 1 390 ? 34.555 1.357 -29.908 1.00 77.25 390 ILE A CA 1
ATOM 3254 C C . ILE A 1 390 ? 35.898 0.633 -29.869 1.00 77.25 390 ILE A C 1
ATOM 3256 O O . ILE A 1 390 ? 36.261 0.081 -28.827 1.00 77.25 390 ILE A O 1
ATOM 3260 N N . GLU A 1 391 ? 36.647 0.637 -30.969 1.00 76.06 391 GLU A N 1
ATOM 3261 C CA . GLU A 1 391 ? 37.979 0.037 -31.040 1.00 76.06 391 GLU A CA 1
ATOM 3262 C C . GLU A 1 391 ? 38.962 0.736 -30.094 1.00 76.06 391 GLU A C 1
ATOM 3264 O O . GLU A 1 391 ? 39.699 0.063 -29.359 1.00 76.06 391 GLU A O 1
ATOM 3269 N N . GLU A 1 392 ? 38.915 2.068 -30.020 1.00 79.56 392 GLU A N 1
ATOM 3270 C CA . GLU A 1 392 ? 39.730 2.848 -29.092 1.00 79.56 392 GLU A CA 1
ATOM 3271 C C . GLU A 1 392 ? 39.402 2.489 -27.633 1.00 79.56 392 GLU A C 1
ATOM 3273 O O . GLU A 1 392 ? 40.306 2.191 -26.841 1.00 79.56 392 GLU A O 1
ATOM 3278 N N . ILE A 1 393 ? 38.119 2.444 -27.263 1.00 78.62 393 ILE A N 1
ATOM 3279 C CA . ILE A 1 393 ? 37.691 2.063 -25.909 1.00 78.62 393 ILE A CA 1
ATOM 3280 C C . ILE A 1 393 ? 38.074 0.622 -25.590 1.00 78.62 393 ILE A C 1
ATOM 3282 O O . ILE A 1 393 ? 38.600 0.353 -24.507 1.00 78.62 393 ILE A O 1
ATOM 3286 N N . ASN A 1 394 ? 37.866 -0.303 -26.522 1.00 76.06 394 ASN A N 1
ATOM 3287 C CA . ASN A 1 394 ? 38.232 -1.701 -26.338 1.00 76.06 394 ASN A CA 1
ATOM 3288 C C . ASN A 1 394 ? 39.748 -1.835 -26.108 1.00 76.06 394 ASN A C 1
ATOM 3290 O O . ASN A 1 394 ? 40.189 -2.557 -25.209 1.00 76.06 394 ASN A O 1
ATOM 3294 N N . SER A 1 395 ? 40.568 -1.064 -26.830 1.00 74.94 395 SER A N 1
ATOM 3295 C CA . SER A 1 395 ? 42.015 -1.002 -26.592 1.00 74.94 395 SER A CA 1
ATOM 3296 C C . SER A 1 395 ? 42.351 -0.495 -25.178 1.00 74.94 395 SER A C 1
ATOM 3298 O O . SER A 1 395 ? 43.195 -1.091 -24.499 1.00 74.94 395 SER A O 1
ATOM 3300 N N . LYS A 1 396 ? 41.643 0.531 -24.678 1.00 74.12 396 LYS A N 1
ATOM 3301 C CA . LYS A 1 396 ? 41.807 1.081 -23.318 1.00 74.12 396 LYS A CA 1
ATOM 3302 C C . LYS A 1 396 ? 41.392 0.077 -22.241 1.00 74.12 396 LYS A C 1
ATOM 3304 O O . LYS A 1 396 ? 42.148 -0.133 -21.290 1.00 74.12 396 LYS A O 1
ATOM 3309 N N . ILE A 1 397 ? 40.253 -0.599 -22.409 1.00 69.38 397 ILE A N 1
ATOM 3310 C CA . ILE A 1 397 ? 39.769 -1.655 -21.503 1.00 69.38 397 ILE A CA 1
ATOM 3311 C C . ILE A 1 397 ? 40.784 -2.807 -21.450 1.00 69.38 397 ILE A C 1
ATOM 3313 O O . ILE A 1 397 ? 41.201 -3.237 -20.367 1.00 69.38 397 ILE A O 1
ATOM 3317 N N . ASN A 1 398 ? 41.257 -3.259 -22.614 1.00 68.00 398 ASN A N 1
ATOM 3318 C CA . ASN A 1 398 ? 42.248 -4.327 -22.713 1.00 68.00 398 ASN A CA 1
ATOM 3319 C C . ASN A 1 398 ? 43.595 -3.922 -22.097 1.00 68.00 398 ASN A C 1
ATOM 3321 O O . ASN A 1 398 ? 44.201 -4.721 -21.379 1.00 68.00 398 ASN A O 1
ATOM 3325 N N . ASN A 1 399 ? 44.043 -2.681 -22.288 1.00 62.06 399 ASN A N 1
ATOM 3326 C CA . ASN A 1 399 ? 45.273 -2.169 -21.680 1.00 62.06 399 ASN A CA 1
ATOM 3327 C C . ASN A 1 399 ? 45.157 -2.018 -20.158 1.00 62.06 399 ASN A C 1
ATOM 3329 O O . ASN A 1 399 ? 46.100 -2.367 -19.441 1.00 62.06 399 ASN A O 1
ATOM 3333 N N . HIS A 1 400 ? 44.003 -1.594 -19.637 1.00 58.09 400 HIS A N 1
ATOM 3334 C CA . HIS A 1 400 ? 43.753 -1.584 -18.195 1.00 58.09 400 HIS A CA 1
ATOM 3335 C C . HIS A 1 400 ? 43.752 -2.995 -17.603 1.00 58.09 400 HIS A C 1
ATOM 3337 O O . HIS A 1 400 ? 44.382 -3.207 -16.564 1.00 58.09 400 HIS A O 1
ATOM 3343 N N . SER A 1 401 ? 43.144 -3.973 -18.282 1.00 57.25 401 SER A N 1
ATOM 3344 C CA . SER A 1 401 ? 43.170 -5.377 -17.848 1.00 57.25 401 SER A CA 1
ATOM 3345 C C . SER A 1 401 ? 44.595 -5.955 -17.841 1.00 57.25 401 SER A C 1
ATOM 3347 O O . SER A 1 401 ? 45.004 -6.587 -16.862 1.00 57.25 401 SER A O 1
ATOM 3349 N N . LYS A 1 402 ? 45.405 -5.644 -18.868 1.00 55.88 402 LYS A N 1
ATOM 3350 C CA . LYS A 1 402 ? 46.827 -6.012 -18.937 1.00 55.88 402 LYS A CA 1
ATOM 3351 C C . LYS A 1 402 ? 47.618 -5.373 -17.800 1.00 55.88 402 LYS A C 1
ATOM 3353 O O . LYS A 1 402 ? 48.302 -6.093 -17.076 1.00 55.88 402 LYS A O 1
ATOM 3358 N N . LYS A 1 403 ? 47.479 -4.063 -17.572 1.00 54.41 403 LYS A N 1
ATOM 3359 C CA . LYS A 1 403 ? 48.186 -3.338 -16.502 1.00 54.41 403 LYS A CA 1
ATOM 3360 C C . LYS A 1 403 ? 47.811 -3.855 -15.110 1.00 54.41 403 LYS A C 1
ATOM 3362 O O . LYS A 1 403 ? 48.691 -4.009 -14.267 1.00 54.41 403 LYS A O 1
ATOM 3367 N N . TYR A 1 404 ? 46.541 -4.196 -14.881 1.00 49.25 404 TYR A N 1
ATOM 3368 C CA . TYR A 1 404 ? 46.087 -4.805 -13.626 1.00 49.25 404 TYR A CA 1
ATOM 3369 C C . TYR A 1 404 ? 46.651 -6.222 -13.442 1.00 49.25 404 TYR A C 1
ATOM 3371 O O . TYR A 1 404 ? 47.108 -6.564 -12.354 1.00 49.25 404 TYR A O 1
ATOM 3379 N N . SER A 1 405 ? 46.696 -7.025 -14.513 1.00 52.53 405 SER A N 1
ATOM 3380 C CA . SER A 1 405 ? 47.289 -8.370 -14.484 1.00 52.53 405 SER A CA 1
ATOM 3381 C C . SER A 1 405 ? 48.801 -8.348 -14.226 1.00 52.53 405 SER A C 1
ATOM 3383 O O . SER A 1 405 ? 49.307 -9.204 -13.505 1.00 52.53 405 SER A O 1
ATOM 3385 N N . ILE A 1 406 ? 49.514 -7.346 -14.756 1.00 56.84 406 ILE A N 1
ATOM 3386 C CA . ILE A 1 406 ? 50.948 -7.131 -14.522 1.00 56.84 406 ILE A CA 1
ATOM 3387 C C . ILE A 1 406 ? 51.180 -6.726 -13.062 1.00 56.84 406 ILE A C 1
ATOM 3389 O O . ILE A 1 406 ? 51.968 -7.372 -12.383 1.00 56.84 406 ILE A O 1
ATOM 3393 N N . ASN A 1 407 ? 50.416 -5.761 -12.539 1.00 53.19 407 ASN A N 1
ATOM 3394 C CA . ASN A 1 407 ? 50.506 -5.339 -11.133 1.00 53.19 407 ASN A CA 1
ATOM 3395 C C . ASN A 1 407 ? 50.172 -6.475 -10.149 1.00 53.19 407 ASN A C 1
ATOM 3397 O O . ASN A 1 407 ? 50.778 -6.595 -9.086 1.00 53.19 407 ASN A O 1
ATOM 3401 N N . LEU A 1 408 ? 49.207 -7.333 -10.498 1.00 49.81 408 LEU A N 1
ATOM 3402 C CA . LEU A 1 408 ? 48.871 -8.512 -9.703 1.00 49.81 408 LEU A CA 1
ATOM 3403 C C . LEU A 1 408 ? 50.000 -9.551 -9.751 1.00 49.81 408 LEU A C 1
ATOM 3405 O O . LEU A 1 408 ? 50.358 -10.095 -8.711 1.00 49.81 408 LEU A O 1
ATOM 3409 N N . LYS A 1 409 ? 50.600 -9.787 -10.927 1.00 56.38 409 LYS A N 1
ATOM 3410 C CA . LYS A 1 409 ? 51.772 -10.664 -11.082 1.00 56.38 409 LYS A CA 1
ATOM 3411 C C . LYS A 1 409 ? 52.982 -10.148 -10.312 1.00 56.38 409 LYS A C 1
ATOM 3413 O O . LYS A 1 409 ? 53.657 -10.954 -9.689 1.00 56.38 409 LYS A O 1
ATOM 3418 N N . GLU A 1 410 ? 53.235 -8.844 -10.302 1.00 57.97 410 GLU A N 1
ATOM 3419 C CA . GLU A 1 410 ? 54.328 -8.246 -9.526 1.00 57.97 410 GLU A CA 1
ATOM 3420 C C . GLU A 1 410 ? 54.083 -8.334 -8.018 1.00 57.97 410 GLU A C 1
ATOM 3422 O O . GLU A 1 410 ? 54.993 -8.709 -7.281 1.00 57.97 410 GLU A O 1
ATOM 3427 N N . LYS A 1 411 ? 52.845 -8.113 -7.553 1.00 54.19 411 LYS A N 1
ATOM 3428 C CA . LYS A 1 411 ? 52.467 -8.351 -6.147 1.00 54.19 411 LYS A CA 1
ATOM 3429 C C . LYS A 1 411 ? 52.601 -9.818 -5.740 1.00 54.19 411 LYS A C 1
ATOM 3431 O O . LYS A 1 411 ? 53.091 -10.099 -4.653 1.00 54.19 411 LYS A O 1
ATOM 3436 N N . ILE A 1 412 ? 52.203 -10.746 -6.611 1.00 54.22 412 ILE A N 1
ATOM 3437 C CA . ILE A 1 412 ? 52.393 -12.190 -6.415 1.00 54.22 412 ILE A CA 1
ATOM 3438 C C . ILE A 1 412 ? 53.897 -12.506 -6.375 1.00 54.22 412 ILE A C 1
ATOM 3440 O O . ILE A 1 412 ? 54.365 -13.148 -5.444 1.00 54.22 412 ILE A O 1
ATOM 3444 N N . LYS A 1 413 ? 54.691 -11.978 -7.310 1.00 55.12 413 LYS A N 1
ATOM 3445 C CA . LYS A 1 413 ? 56.151 -12.158 -7.354 1.00 55.12 413 LYS A CA 1
ATOM 3446 C C . LYS A 1 413 ? 56.846 -11.639 -6.089 1.00 55.12 413 LYS A C 1
ATOM 3448 O O . LYS A 1 413 ? 57.754 -12.300 -5.599 1.00 55.12 413 LYS A O 1
ATOM 3453 N N . ALA A 1 414 ? 56.389 -10.511 -5.544 1.00 56.91 414 ALA A N 1
ATOM 3454 C CA . ALA A 1 414 ? 56.875 -9.942 -4.286 1.00 56.91 414 ALA A CA 1
ATOM 3455 C C . ALA A 1 414 ? 56.416 -10.725 -3.039 1.00 56.91 414 ALA A C 1
ATOM 3457 O O . ALA A 1 414 ? 57.107 -10.728 -2.026 1.00 56.91 414 ALA A O 1
ATOM 3458 N N . MET A 1 415 ? 55.268 -11.410 -3.095 1.00 47.19 415 MET A N 1
ATOM 3459 C CA . MET A 1 415 ? 54.821 -12.313 -2.024 1.00 47.19 415 MET A CA 1
ATOM 3460 C C . MET A 1 415 ? 55.605 -13.634 -1.994 1.00 47.19 415 MET A C 1
ATOM 3462 O O . MET A 1 415 ? 55.740 -14.225 -0.927 1.00 47.19 415 MET A O 1
ATOM 3466 N N . PHE A 1 416 ? 56.141 -14.084 -3.133 1.00 51.28 416 PHE A N 1
ATOM 3467 C CA . PHE A 1 416 ? 56.828 -15.377 -3.274 1.00 51.28 416 PHE A CA 1
ATOM 3468 C C . PHE A 1 416 ? 58.359 -15.268 -3.428 1.00 51.28 416 PHE A C 1
ATOM 3470 O O . PHE A 1 416 ? 59.021 -16.236 -3.794 1.00 51.28 416 PHE A O 1
ATOM 3477 N N . SER A 1 417 ? 58.964 -14.117 -3.120 1.00 47.31 417 SER A N 1
ATOM 3478 C CA . SER A 1 417 ? 60.412 -13.873 -3.250 1.00 47.31 417 SER A CA 1
ATOM 3479 C C . SER A 1 417 ? 61.291 -14.463 -2.128 1.00 47.31 417 SER A C 1
ATOM 3481 O O . SER A 1 417 ? 62.406 -13.995 -1.911 1.00 47.31 417 SER A O 1
ATOM 3483 N N . PHE A 1 418 ? 60.846 -15.527 -1.450 1.00 43.34 418 PHE A N 1
ATOM 3484 C CA . PHE A 1 418 ? 61.708 -16.372 -0.616 1.00 43.34 418 PHE A CA 1
ATOM 3485 C C . PHE A 1 418 ? 61.937 -17.718 -1.315 1.00 43.34 418 PHE A C 1
ATOM 3487 O O . PHE A 1 418 ? 61.000 -18.362 -1.776 1.00 43.34 418 PHE A O 1
ATOM 3494 N N . LYS A 1 419 ? 63.210 -18.125 -1.406 1.00 45.69 419 LYS A N 1
ATOM 3495 C CA . LYS A 1 419 ? 63.793 -19.188 -2.257 1.00 45.69 419 LYS A CA 1
ATOM 3496 C C . LYS A 1 419 ? 63.202 -20.613 -2.154 1.00 45.69 419 LYS A C 1
ATOM 3498 O O . LYS A 1 419 ? 63.799 -21.528 -2.711 1.00 45.69 419 LYS A O 1
ATOM 3503 N N . LYS A 1 420 ? 62.064 -20.839 -1.487 1.00 45.16 420 LYS A N 1
ATOM 3504 C CA . LYS A 1 420 ? 61.456 -22.173 -1.343 1.00 45.16 420 LYS A CA 1
ATOM 3505 C C . LYS A 1 420 ? 60.246 -22.470 -2.235 1.00 45.16 420 LYS A C 1
ATOM 3507 O O . LYS A 1 420 ? 59.908 -23.638 -2.347 1.00 45.16 420 LYS A O 1
ATOM 3512 N N . ASP A 1 421 ? 59.680 -21.492 -2.945 1.00 50.06 421 ASP A N 1
ATOM 3513 C CA . ASP A 1 421 ? 58.402 -21.687 -3.657 1.00 50.06 421 ASP A CA 1
ATOM 3514 C C . ASP A 1 421 ? 58.419 -21.253 -5.140 1.00 50.06 421 ASP A C 1
ATOM 3516 O O . ASP A 1 421 ? 57.533 -20.543 -5.617 1.00 50.06 421 ASP A O 1
ATOM 3520 N N . GLN A 1 422 ? 59.406 -21.707 -5.924 1.00 46.50 422 GLN A N 1
ATOM 3521 C CA . GLN A 1 422 ? 59.409 -21.477 -7.384 1.00 46.50 422 GLN A CA 1
ATOM 3522 C C . GLN A 1 422 ? 58.296 -22.247 -8.127 1.00 46.50 422 GLN A C 1
ATOM 3524 O O . GLN A 1 422 ? 57.780 -21.747 -9.127 1.00 46.50 422 GLN A O 1
ATOM 3529 N N . ASN A 1 423 ? 57.857 -23.405 -7.615 1.00 48.91 423 ASN A N 1
ATOM 3530 C CA . ASN A 1 423 ? 56.791 -24.201 -8.242 1.00 48.91 423 ASN A CA 1
ATOM 3531 C C . ASN A 1 423 ? 55.393 -23.572 -8.066 1.00 48.91 423 ASN A C 1
ATOM 3533 O O . ASN A 1 423 ? 54.592 -23.580 -8.996 1.00 48.91 423 ASN A O 1
ATOM 3537 N N . LEU A 1 424 ? 55.127 -22.920 -6.927 1.00 45.62 424 LEU A N 1
ATOM 3538 C CA . LEU A 1 424 ? 53.867 -22.202 -6.670 1.00 45.62 424 LEU A CA 1
ATOM 3539 C C . LEU A 1 424 ? 53.712 -20.941 -7.537 1.00 45.62 424 LEU A C 1
ATOM 3541 O O . LEU A 1 424 ? 52.600 -20.585 -7.930 1.00 45.62 424 LEU A O 1
ATOM 3545 N N . TYR A 1 425 ? 54.823 -20.288 -7.888 1.00 47.09 425 TYR A N 1
ATOM 3546 C CA . TYR A 1 425 ? 54.822 -19.149 -8.808 1.00 47.09 425 TYR A CA 1
ATOM 3547 C C . TYR A 1 425 ? 54.502 -19.567 -10.258 1.00 47.09 425 TYR A C 1
ATOM 3549 O O . TYR A 1 425 ? 53.789 -18.848 -10.967 1.00 47.09 425 TYR A O 1
ATOM 3557 N N . LEU A 1 426 ? 54.977 -20.738 -10.699 1.00 47.50 426 LEU A N 1
ATOM 3558 C CA . LEU A 1 426 ? 54.691 -21.312 -12.023 1.00 47.50 426 LEU A CA 1
ATOM 3559 C C . LEU A 1 426 ? 53.214 -21.723 -12.175 1.00 47.50 426 LEU A C 1
ATOM 3561 O O . LEU A 1 426 ? 52.589 -21.361 -13.175 1.00 47.50 426 LEU A O 1
ATOM 3565 N N . ASP A 1 427 ? 52.621 -22.348 -11.157 1.00 49.81 427 ASP A N 1
ATOM 3566 C CA . ASP A 1 427 ? 51.194 -22.714 -11.165 1.00 49.81 427 ASP A CA 1
ATOM 3567 C C . ASP A 1 427 ? 50.273 -21.481 -11.123 1.00 49.81 427 ASP A C 1
ATOM 3569 O O . ASP A 1 427 ? 49.301 -21.379 -11.881 1.00 49.81 427 ASP A O 1
ATOM 3573 N N . ALA A 1 428 ? 50.609 -20.478 -10.303 1.00 44.41 428 ALA A N 1
ATOM 3574 C CA . ALA A 1 428 ? 49.841 -19.234 -10.216 1.00 44.41 428 ALA A CA 1
ATOM 3575 C C . ALA A 1 428 ? 49.913 -18.393 -11.508 1.00 44.41 428 ALA A C 1
ATOM 3577 O O . ALA A 1 428 ? 48.951 -17.708 -11.866 1.00 44.41 428 ALA A O 1
ATOM 3578 N N . THR A 1 429 ? 51.032 -18.446 -12.241 1.00 47.47 429 THR A N 1
ATOM 3579 C CA . THR A 1 429 ? 51.188 -17.723 -13.516 1.00 47.47 429 THR A CA 1
ATOM 3580 C C . THR A 1 429 ? 50.577 -18.458 -14.710 1.00 47.47 429 THR A C 1
ATOM 3582 O O . THR A 1 429 ? 50.100 -17.782 -15.630 1.00 47.47 429 THR A O 1
ATOM 3585 N N . GLN A 1 430 ? 50.501 -19.795 -14.690 1.00 49.34 430 GLN A N 1
ATOM 3586 C CA . GLN A 1 430 ? 49.743 -20.577 -15.677 1.00 49.34 430 GLN A CA 1
ATOM 3587 C C . GLN A 1 430 ? 48.225 -20.379 -15.536 1.00 49.34 430 GLN A C 1
ATOM 3589 O O . GLN A 1 430 ? 47.548 -20.215 -16.550 1.00 49.34 430 GLN A O 1
ATOM 3594 N N . ALA A 1 431 ? 47.697 -20.260 -14.312 1.00 43.94 431 ALA A N 1
ATOM 3595 C CA . ALA A 1 431 ? 46.280 -19.955 -14.071 1.00 43.94 431 ALA A CA 1
ATOM 3596 C C . ALA A 1 431 ? 45.850 -18.541 -14.535 1.00 43.94 431 ALA A C 1
ATOM 3598 O O . ALA A 1 431 ? 44.664 -18.285 -14.735 1.00 43.94 431 ALA A O 1
ATOM 3599 N N . LEU A 1 432 ? 46.807 -17.623 -14.731 1.00 41.72 432 LEU A N 1
ATOM 3600 C CA . LEU A 1 432 ? 46.586 -16.256 -15.230 1.00 41.72 432 LEU A CA 1
ATOM 3601 C C . LEU A 1 432 ? 46.703 -16.122 -16.762 1.00 41.72 432 LEU A C 1
ATOM 3603 O O . LEU A 1 432 ? 46.494 -15.026 -17.291 1.00 41.72 432 LEU A O 1
ATOM 3607 N N . LYS A 1 433 ? 47.028 -17.194 -17.500 1.00 38.38 433 LYS A N 1
ATOM 3608 C CA . LYS A 1 433 ? 46.866 -17.212 -18.961 1.00 38.38 433 LYS A CA 1
ATOM 3609 C C . LYS A 1 433 ? 45.384 -17.415 -19.283 1.00 38.38 433 LYS A C 1
ATOM 3611 O O . LYS A 1 433 ? 44.888 -18.535 -19.311 1.00 38.38 433 LYS A O 1
ATOM 3616 N N . ILE A 1 434 ? 44.678 -16.318 -19.546 1.00 37.84 434 ILE A N 1
ATOM 3617 C CA . ILE A 1 434 ? 43.383 -16.359 -20.236 1.00 37.84 434 ILE A CA 1
ATOM 3618 C C . ILE A 1 434 ? 43.611 -17.074 -21.582 1.00 37.84 434 ILE A C 1
ATOM 3620 O O . ILE A 1 434 ? 44.513 -16.657 -22.317 1.00 37.84 434 ILE A O 1
ATOM 3624 N N . PRO A 1 435 ? 42.844 -18.116 -21.950 1.00 34.97 435 PRO A N 1
ATOM 3625 C CA . PRO A 1 435 ? 42.924 -18.664 -23.295 1.00 34.97 435 PRO A CA 1
ATOM 3626 C C . PRO A 1 435 ? 42.398 -17.615 -24.283 1.00 34.97 435 PRO A C 1
ATOM 3628 O O . PRO A 1 435 ? 41.199 -17.378 -24.385 1.00 34.97 435 PRO A O 1
ATOM 3631 N N . GLN A 1 436 ? 43.305 -16.983 -25.032 1.00 35.97 436 GLN A N 1
ATOM 3632 C CA . GLN A 1 436 ? 42.989 -16.120 -26.179 1.00 35.97 436 GLN A CA 1
ATOM 3633 C C . GLN A 1 436 ? 42.529 -16.911 -27.424 1.00 35.97 436 GLN A C 1
ATOM 3635 O O . GLN A 1 436 ? 42.408 -16.357 -28.513 1.00 35.97 436 GLN A O 1
ATOM 3640 N N . SER A 1 437 ? 42.227 -18.202 -27.297 1.00 31.03 437 SER A N 1
ATOM 3641 C CA . SER A 1 437 ? 41.846 -19.073 -28.408 1.00 31.03 437 SER A CA 1
ATOM 3642 C C . SER A 1 437 ? 40.354 -19.421 -28.385 1.00 31.03 437 SER A C 1
ATOM 3644 O O . SER A 1 437 ? 39.986 -20.575 -28.183 1.00 31.03 437 SER A O 1
ATOM 3646 N N . THR A 1 438 ? 39.470 -18.435 -28.579 1.00 33.00 438 THR A N 1
ATOM 3647 C CA . THR A 1 438 ? 38.123 -18.689 -29.154 1.00 33.00 438 THR A CA 1
ATOM 3648 C C . THR A 1 438 ? 37.478 -17.472 -29.841 1.00 33.00 438 THR A C 1
ATOM 3650 O O . THR A 1 438 ? 36.270 -17.458 -30.048 1.00 33.00 438 THR A O 1
ATOM 3653 N N . GLN A 1 439 ? 38.251 -16.452 -30.242 1.00 32.28 439 GLN A N 1
ATOM 3654 C CA . GLN A 1 439 ? 37.725 -15.265 -30.951 1.00 32.28 439 GLN A CA 1
ATOM 3655 C C . GLN A 1 439 ? 38.182 -15.126 -32.417 1.00 32.28 439 GLN A C 1
ATOM 3657 O O . GLN A 1 439 ? 37.981 -14.080 -33.020 1.00 32.28 439 GLN A O 1
ATOM 3662 N N . LYS A 1 440 ? 38.743 -16.177 -33.034 1.00 31.44 440 LYS A N 1
ATOM 3663 C CA . LYS A 1 440 ? 39.154 -16.148 -34.456 1.00 31.44 440 LYS A CA 1
ATOM 3664 C C . LYS A 1 440 ? 38.458 -17.147 -35.389 1.00 31.44 440 LYS A C 1
ATOM 3666 O O . LYS A 1 440 ? 38.844 -17.253 -36.542 1.00 31.44 440 LYS A O 1
ATOM 3671 N N . GLN A 1 441 ? 37.395 -17.820 -34.954 1.00 32.09 441 GLN A N 1
ATOM 3672 C CA . GLN A 1 441 ? 36.560 -18.635 -35.847 1.00 32.09 441 GLN A CA 1
ATOM 3673 C C . GLN A 1 441 ? 35.081 -18.327 -35.620 1.00 32.09 441 GLN A C 1
ATOM 3675 O O . GLN A 1 441 ? 34.391 -19.033 -34.893 1.00 32.09 441 GLN A O 1
ATOM 3680 N N . LYS A 1 442 ? 34.626 -17.214 -36.198 1.00 28.52 442 LYS A N 1
ATOM 3681 C CA . LYS A 1 442 ? 33.238 -16.977 -36.636 1.00 28.52 442 LYS A CA 1
ATOM 3682 C C . LYS A 1 442 ? 33.196 -15.726 -37.526 1.00 28.52 442 LYS A C 1
ATOM 3684 O O . LYS A 1 442 ? 32.432 -14.797 -37.316 1.00 28.52 442 LYS A O 1
ATOM 3689 N N . LEU A 1 443 ? 34.079 -15.710 -38.517 1.00 31.00 443 LEU A N 1
ATOM 3690 C CA . LEU A 1 443 ? 33.812 -15.080 -39.802 1.00 31.00 443 LEU A CA 1
ATOM 3691 C C . LEU A 1 443 ? 33.792 -16.242 -40.799 1.00 31.00 443 LEU A C 1
ATOM 3693 O O . LEU A 1 443 ? 34.708 -17.060 -40.781 1.00 31.00 443 LEU A O 1
ATOM 3697 N N . ASN A 1 444 ? 32.720 -16.309 -41.587 1.00 28.34 444 ASN A N 1
ATOM 3698 C CA . ASN A 1 444 ? 32.378 -17.321 -42.593 1.00 28.34 444 ASN A CA 1
ATOM 3699 C C . ASN A 1 444 ? 31.860 -18.658 -42.040 1.00 28.34 444 ASN A C 1
ATOM 3701 O O . ASN A 1 444 ? 32.650 -19.542 -41.747 1.00 28.34 444 ASN A O 1
ATOM 3705 N N . ILE A 1 445 ? 30.530 -18.789 -41.923 1.00 27.84 445 ILE A N 1
ATOM 3706 C CA . ILE A 1 445 ? 29.695 -19.728 -42.704 1.00 27.84 445 ILE A CA 1
ATOM 3707 C C . ILE A 1 445 ? 28.359 -19.003 -42.955 1.00 27.84 445 ILE A C 1
ATOM 3709 O O . ILE A 1 445 ? 27.768 -18.428 -42.040 1.00 27.84 445 ILE A O 1
ATOM 3713 N N . ILE A 1 446 ? 27.965 -18.998 -44.223 1.00 25.70 446 ILE A N 1
ATOM 3714 C CA . ILE A 1 446 ? 26.768 -18.409 -44.824 1.00 25.70 446 ILE A CA 1
ATOM 3715 C C . ILE A 1 446 ? 25.606 -19.429 -44.762 1.00 25.70 446 ILE A C 1
ATOM 3717 O O . ILE A 1 446 ? 25.846 -20.631 -44.757 1.00 25.70 446 ILE A O 1
ATOM 3721 N N . GLU A 1 447 ? 24.376 -18.902 -44.758 1.00 24.33 447 GLU A N 1
ATOM 3722 C CA . GLU A 1 447 ? 23.104 -19.501 -45.218 1.00 24.33 447 GLU A CA 1
ATOM 3723 C C . GLU A 1 447 ? 22.384 -20.639 -44.458 1.00 24.33 447 GLU A C 1
ATOM 3725 O O . GLU A 1 447 ? 22.893 -21.719 -44.190 1.00 24.33 447 GLU A O 1
ATOM 3730 N N . ASN A 1 448 ? 21.083 -20.363 -44.283 1.00 25.30 448 ASN A N 1
ATOM 3731 C CA . ASN A 1 448 ? 19.926 -21.262 -44.292 1.00 25.30 448 ASN A CA 1
ATOM 3732 C C . ASN A 1 448 ? 19.739 -22.283 -43.156 1.00 25.30 448 ASN A C 1
ATOM 3734 O O . ASN A 1 448 ? 20.188 -23.419 -43.224 1.00 25.30 448 ASN A O 1
ATOM 3738 N N . ALA A 1 449 ? 18.865 -21.918 -42.206 1.00 23.08 449 ALA A N 1
ATOM 3739 C CA . ALA A 1 449 ? 17.677 -22.719 -41.882 1.00 23.08 449 ALA A CA 1
ATOM 3740 C C . ALA A 1 449 ? 16.658 -21.884 -41.083 1.00 23.08 449 ALA A C 1
ATOM 3742 O O . ALA A 1 449 ? 16.761 -21.715 -39.868 1.00 23.08 449 ALA A O 1
ATOM 3743 N N . VAL A 1 450 ? 15.641 -21.382 -41.784 1.00 26.28 450 VAL A N 1
ATOM 3744 C CA . VAL A 1 450 ? 14.339 -21.050 -41.196 1.00 26.28 450 VAL A CA 1
ATOM 3745 C C . VAL A 1 450 ? 13.661 -22.367 -40.821 1.00 26.28 450 VAL A C 1
ATOM 3747 O O . VAL A 1 450 ? 13.421 -23.184 -41.703 1.00 26.28 450 VAL A O 1
ATOM 3750 N N . VAL A 1 451 ? 13.300 -22.557 -39.547 1.00 25.53 451 VAL A N 1
ATOM 3751 C CA . VAL A 1 451 ? 12.232 -23.490 -39.142 1.00 25.53 451 VAL A CA 1
ATOM 3752 C C . VAL A 1 451 ? 11.421 -22.858 -37.993 1.00 25.53 451 VAL A C 1
ATOM 3754 O O . VAL A 1 451 ? 12.016 -22.230 -37.114 1.00 25.53 451 VAL A O 1
ATOM 3757 N N . PRO A 1 452 ? 10.075 -22.965 -37.990 1.00 23.80 452 PRO A N 1
ATOM 3758 C CA . PRO A 1 452 ? 9.180 -22.094 -37.229 1.00 23.80 452 PRO A CA 1
ATOM 3759 C C . PRO A 1 452 ? 8.957 -22.509 -35.768 1.00 23.80 452 PRO A C 1
ATOM 3761 O O . PRO A 1 452 ? 9.189 -23.643 -35.353 1.00 23.80 452 PRO A O 1
ATOM 3764 N N . LEU A 1 453 ? 8.400 -21.548 -35.024 1.00 28.23 453 LEU A N 1
ATOM 3765 C CA . LEU A 1 453 ? 7.828 -21.642 -33.680 1.00 28.23 453 LEU A CA 1
ATOM 3766 C C . LEU A 1 453 ? 6.989 -22.917 -33.452 1.00 28.23 453 LEU A C 1
ATOM 3768 O O . LEU A 1 453 ? 6.010 -23.163 -34.154 1.00 28.23 453 LEU A O 1
ATOM 3772 N N . LYS A 1 454 ? 7.279 -23.642 -32.364 1.00 23.42 454 LYS A N 1
ATOM 3773 C CA . LYS A 1 454 ? 6.300 -24.490 -31.665 1.00 23.42 454 LYS A CA 1
ATOM 3774 C C . LYS A 1 454 ? 6.102 -23.949 -30.255 1.00 23.42 454 LYS A C 1
ATOM 3776 O O . LYS A 1 454 ? 7.024 -23.939 -29.443 1.00 23.42 454 LYS A O 1
ATOM 3781 N N . GLY A 1 455 ? 4.896 -23.441 -30.017 1.00 26.28 455 GLY A N 1
ATOM 3782 C CA . GLY A 1 455 ? 4.493 -22.830 -28.760 1.00 26.28 455 GLY A CA 1
ATOM 3783 C C . GLY A 1 455 ? 4.442 -23.817 -27.602 1.00 26.28 455 GLY A C 1
ATOM 3784 O O . GLY A 1 455 ? 4.230 -25.011 -27.802 1.00 26.28 455 GLY A O 1
ATOM 3785 N N . LYS A 1 456 ? 4.581 -23.277 -26.388 1.00 22.11 456 LYS A N 1
ATOM 3786 C CA . LYS A 1 456 ? 4.039 -23.869 -25.167 1.00 22.11 456 LYS A CA 1
ATOM 3787 C C . LYS A 1 456 ? 3.576 -22.776 -24.207 1.00 22.11 456 LYS A C 1
ATOM 3789 O O . LYS A 1 456 ? 4.366 -21.971 -23.731 1.00 22.11 456 LYS A O 1
ATOM 3794 N N . GLU A 1 457 ? 2.266 -22.816 -23.993 1.00 22.95 457 GLU A N 1
ATOM 3795 C CA . GLU A 1 457 ? 1.574 -22.711 -22.708 1.00 22.95 457 GLU A CA 1
ATOM 3796 C C . GLU A 1 457 ? 1.662 -21.384 -21.935 1.00 22.95 457 GLU A C 1
ATOM 3798 O O . GLU A 1 457 ? 2.637 -21.023 -21.281 1.00 22.95 457 GLU A O 1
ATOM 3803 N N . THR A 1 458 ? 0.523 -20.694 -21.972 1.00 23.45 458 THR A N 1
ATOM 3804 C CA . THR A 1 458 ? 0.062 -19.664 -21.044 1.00 23.45 458 THR A CA 1
ATOM 3805 C C . THR A 1 458 ? 0.251 -20.081 -19.583 1.00 23.45 458 THR A C 1
ATOM 3807 O O . THR A 1 458 ? -0.450 -20.964 -19.089 1.00 23.45 458 THR A O 1
ATOM 3810 N N . TYR A 1 459 ? 1.126 -19.385 -18.857 1.00 22.34 459 TYR A N 1
ATOM 3811 C CA . TYR A 1 459 ? 1.140 -19.420 -17.396 1.00 22.34 459 TYR A CA 1
ATOM 3812 C C . TYR A 1 459 ? 0.193 -18.348 -16.851 1.00 22.34 459 TYR A C 1
ATOM 3814 O O . TYR A 1 459 ? 0.383 -17.156 -17.086 1.00 22.34 459 TYR A O 1
ATOM 3822 N N . SER A 1 460 ? -0.833 -18.785 -16.115 1.00 21.97 460 SER A N 1
ATOM 3823 C CA . SER A 1 460 ? -1.767 -17.910 -15.405 1.00 21.97 460 SER A CA 1
ATOM 3824 C C . SER A 1 460 ? -1.016 -16.967 -14.460 1.00 21.97 460 SER A C 1
ATOM 3826 O O . SER A 1 460 ? -0.215 -17.423 -13.636 1.00 21.97 460 SER A O 1
ATOM 3828 N N . SER A 1 461 ? -1.324 -15.674 -14.520 1.00 22.00 461 SER A N 1
ATOM 3829 C CA . SER A 1 461 ? -0.852 -14.668 -13.571 1.00 22.00 461 SER A CA 1
ATOM 3830 C C . SER A 1 461 ? -1.340 -14.996 -12.154 1.00 22.00 461 SER A C 1
ATOM 3832 O O . SER A 1 461 ? -2.493 -14.746 -11.806 1.00 22.00 461 SER A O 1
ATOM 3834 N N . LYS A 1 462 ? -0.465 -15.561 -11.317 1.00 24.16 462 LYS A N 1
ATOM 3835 C CA . LYS A 1 462 ? -0.706 -15.663 -9.873 1.00 24.16 462 LYS A CA 1
ATOM 3836 C C . LYS A 1 462 ? -0.452 -14.294 -9.240 1.00 24.16 462 LYS A C 1
ATOM 3838 O O . LYS A 1 462 ? 0.672 -13.807 -9.243 1.00 24.16 462 LYS A O 1
ATOM 3843 N N . THR A 1 463 ? -1.498 -13.680 -8.700 1.00 23.12 463 THR A N 1
ATOM 3844 C CA . THR A 1 463 ? -1.437 -12.480 -7.853 1.00 23.12 463 THR A CA 1
ATOM 3845 C C . THR A 1 463 ? -0.760 -12.796 -6.516 1.00 23.12 463 THR A C 1
ATOM 3847 O O . THR A 1 463 ? -1.107 -13.785 -5.865 1.00 23.12 463 THR A O 1
ATOM 3850 N N . TYR A 1 464 ? 0.197 -11.964 -6.086 1.00 28.91 464 TYR A N 1
ATOM 3851 C CA . TYR A 1 464 ? 1.012 -12.211 -4.890 1.00 28.91 464 TYR A CA 1
ATOM 3852 C C . TYR A 1 464 ? 0.531 -11.390 -3.674 1.00 28.91 464 TYR A C 1
ATOM 3854 O O . TYR A 1 464 ? 0.515 -10.164 -3.742 1.00 28.91 464 TYR A O 1
ATOM 3862 N N . PRO A 1 465 ? 0.192 -12.026 -2.534 1.00 27.05 465 PRO A N 1
ATOM 3863 C CA . PRO A 1 465 ? -0.235 -11.318 -1.325 1.00 27.05 465 PRO A CA 1
ATOM 3864 C C . PRO A 1 465 ? 0.934 -10.643 -0.583 1.00 27.05 465 PRO A C 1
ATOM 3866 O O . PRO A 1 465 ? 2.081 -11.060 -0.709 1.00 27.05 465 PRO A O 1
ATOM 3869 N N . SER A 1 466 ? 0.649 -9.655 0.260 1.00 30.00 466 SER A N 1
ATOM 3870 C CA . SER A 1 466 ? 1.609 -8.826 1.012 1.00 30.00 466 SER A CA 1
ATOM 3871 C C . SER A 1 466 ? 2.489 -9.605 2.011 1.00 30.00 466 SER A C 1
ATOM 3873 O O . SER A 1 466 ? 2.069 -10.605 2.601 1.00 30.00 466 SER A O 1
ATOM 3875 N N . THR A 1 467 ? 3.723 -9.136 2.229 1.00 37.72 467 THR A N 1
ATOM 3876 C CA . THR A 1 467 ? 4.712 -9.709 3.163 1.00 37.72 467 THR A CA 1
ATOM 3877 C C . THR A 1 467 ? 4.204 -9.664 4.619 1.00 37.72 467 THR A C 1
ATOM 3879 O O . THR A 1 467 ? 3.786 -8.600 5.074 1.00 37.72 467 THR A O 1
ATOM 3882 N N . PRO A 1 468 ? 4.249 -10.769 5.391 1.00 40.72 468 PRO A N 1
ATOM 3883 C CA . PRO A 1 468 ? 3.762 -10.779 6.771 1.00 40.72 468 PRO A CA 1
ATOM 3884 C C . PRO A 1 468 ? 4.624 -9.918 7.713 1.00 40.72 468 PRO A C 1
ATOM 3886 O O . PRO A 1 468 ? 5.854 -9.989 7.688 1.00 40.72 468 PRO A O 1
ATOM 3889 N N . ILE A 1 469 ? 3.983 -9.136 8.589 1.00 39.69 469 ILE A N 1
ATOM 3890 C CA . ILE A 1 469 ? 4.645 -8.317 9.618 1.00 39.69 469 ILE A CA 1
ATOM 3891 C C . ILE A 1 469 ? 4.929 -9.194 10.851 1.00 39.69 469 ILE A C 1
ATOM 3893 O O . ILE A 1 469 ? 4.009 -9.644 11.529 1.00 39.69 469 ILE A O 1
ATOM 3897 N N . PHE A 1 470 ? 6.207 -9.443 11.166 1.00 48.12 470 PHE A N 1
ATOM 3898 C CA . PHE A 1 470 ? 6.627 -10.273 12.308 1.00 48.12 470 PHE A CA 1
ATOM 3899 C C . PHE A 1 470 ? 7.182 -9.423 13.470 1.00 48.12 470 PHE A C 1
ATOM 3901 O O . PHE A 1 470 ? 8.070 -8.595 13.264 1.00 48.12 470 PHE A O 1
ATOM 3908 N N . CYS A 1 471 ? 6.724 -9.653 14.710 1.00 36.19 471 CYS A N 1
ATOM 3909 C CA . CYS A 1 471 ? 7.173 -8.923 15.908 1.00 36.19 471 CYS A CA 1
ATOM 3910 C C . CYS A 1 471 ? 8.236 -9.681 16.751 1.00 36.19 471 CYS A C 1
ATOM 3912 O O . CYS A 1 471 ? 8.283 -10.914 16.791 1.00 36.19 471 CYS A O 1
ATOM 3914 N N . GLY A 1 472 ? 9.100 -8.933 17.458 1.00 57.47 472 GLY A N 1
ATOM 3915 C CA . GLY A 1 472 ? 9.940 -9.424 18.568 1.00 57.47 472 GLY A CA 1
ATOM 3916 C C . GLY A 1 472 ? 10.970 -10.526 18.245 1.00 57.47 472 GLY A C 1
ATOM 3917 O O . GLY A 1 472 ? 11.654 -10.486 17.224 1.00 57.47 472 GLY A O 1
ATOM 3918 N N . LYS A 1 473 ? 11.097 -11.528 19.139 1.00 54.22 473 LYS A N 1
ATOM 3919 C CA . LYS A 1 473 ? 12.103 -12.623 19.094 1.00 54.22 473 LYS A CA 1
ATOM 3920 C C . LYS A 1 473 ? 12.101 -13.419 17.778 1.00 54.22 473 LYS A C 1
ATOM 3922 O O . LYS A 1 473 ? 13.148 -13.921 17.372 1.00 54.22 473 LYS A O 1
ATOM 3927 N N . LYS A 1 474 ? 10.949 -13.518 17.100 1.00 67.81 474 LYS A N 1
ATOM 3928 C CA . LYS A 1 474 ? 10.817 -14.209 15.806 1.00 67.81 474 LYS A CA 1
ATOM 3929 C C . LYS A 1 474 ? 11.532 -13.444 14.684 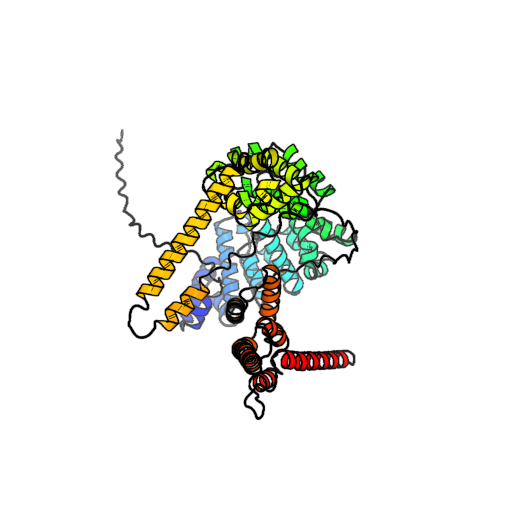1.00 67.81 474 LYS A C 1
ATOM 3931 O O . LYS A 1 474 ? 12.173 -14.078 13.853 1.00 67.81 474 LYS A O 1
ATOM 3936 N N . LYS A 1 475 ? 11.539 -12.105 14.723 1.00 70.94 475 LYS A N 1
ATOM 3937 C CA . LYS A 1 475 ? 12.247 -11.249 13.754 1.00 70.94 475 LYS A CA 1
ATOM 3938 C C . LYS A 1 475 ? 13.759 -11.509 13.754 1.00 70.94 475 LYS A C 1
ATOM 3940 O O . LYS A 1 475 ? 14.339 -11.683 12.691 1.00 70.94 475 LYS A O 1
ATOM 3945 N N . ASN A 1 476 ? 14.376 -11.648 14.930 1.00 70.88 476 ASN A N 1
ATOM 3946 C CA . ASN A 1 476 ? 15.811 -11.955 15.039 1.00 70.88 476 ASN A CA 1
ATOM 3947 C C . ASN A 1 476 ? 16.167 -13.348 14.498 1.00 70.88 476 ASN A C 1
ATOM 3949 O O . ASN A 1 476 ? 17.237 -13.531 13.928 1.00 70.88 476 ASN A O 1
ATOM 3953 N N . ILE A 1 477 ? 15.280 -14.335 14.664 1.00 73.38 477 ILE A N 1
ATOM 3954 C CA . ILE A 1 477 ? 15.470 -15.677 14.093 1.00 73.38 477 ILE A CA 1
ATOM 3955 C C . ILE A 1 477 ? 15.377 -15.615 12.564 1.00 73.38 477 ILE A C 1
ATOM 3957 O O . ILE A 1 477 ? 16.213 -16.207 11.891 1.00 73.38 477 ILE A O 1
ATOM 3961 N N . ILE A 1 478 ? 14.405 -14.874 12.024 1.00 72.31 478 ILE A N 1
ATOM 3962 C CA . ILE A 1 478 ? 14.234 -14.676 10.576 1.00 72.31 478 ILE A CA 1
ATOM 3963 C C . ILE A 1 478 ? 15.472 -14.008 9.969 1.00 72.31 478 ILE A C 1
ATOM 3965 O O . ILE A 1 478 ? 15.996 -14.505 8.979 1.00 72.31 478 ILE A O 1
ATOM 3969 N N . ILE A 1 479 ? 15.969 -12.930 10.589 1.00 71.25 479 ILE A N 1
ATOM 3970 C CA . ILE A 1 479 ? 17.171 -12.214 10.135 1.00 71.25 479 ILE A CA 1
ATOM 3971 C C . ILE A 1 479 ? 18.370 -13.168 10.070 1.00 71.25 479 ILE A C 1
ATOM 3973 O O . ILE A 1 479 ? 18.967 -13.310 9.010 1.00 71.25 479 ILE A O 1
ATOM 3977 N N . LYS A 1 480 ? 18.648 -13.910 11.150 1.00 77.12 480 LYS A N 1
ATOM 3978 C CA . LYS A 1 480 ? 19.777 -14.857 11.197 1.00 77.12 480 LYS A CA 1
ATOM 3979 C C . LYS A 1 480 ? 19.662 -15.991 10.178 1.00 77.12 480 LYS A C 1
ATOM 3981 O O . LYS A 1 480 ? 20.663 -16.405 9.603 1.00 77.12 480 LYS A O 1
ATOM 3986 N N . ILE A 1 481 ? 18.453 -16.515 9.966 1.00 77.88 481 ILE A N 1
ATOM 3987 C CA . ILE A 1 481 ? 18.206 -17.538 8.942 1.00 77.88 481 ILE A CA 1
ATOM 3988 C C . ILE A 1 481 ? 18.498 -16.965 7.552 1.00 77.88 481 ILE A C 1
ATOM 3990 O O . ILE A 1 481 ? 19.223 -17.595 6.786 1.00 77.88 481 ILE A O 1
ATOM 3994 N N . ASN A 1 482 ? 17.998 -15.765 7.253 1.00 76.25 482 ASN A N 1
ATOM 3995 C CA . ASN A 1 482 ? 18.213 -15.116 5.962 1.00 76.25 482 ASN A CA 1
ATOM 3996 C C . ASN A 1 482 ? 19.692 -14.776 5.729 1.00 76.25 482 ASN A C 1
ATOM 3998 O O . ASN A 1 482 ? 20.192 -15.040 4.646 1.00 76.25 482 ASN A O 1
ATOM 4002 N N . GLU A 1 483 ? 20.421 -14.289 6.737 1.00 78.25 483 GLU A N 1
ATOM 4003 C CA . GLU A 1 483 ? 21.868 -14.028 6.648 1.00 78.25 483 GLU A CA 1
ATOM 4004 C C . GLU A 1 483 ? 22.674 -15.301 6.330 1.00 78.25 483 GLU A C 1
ATOM 4006 O O . GLU A 1 483 ? 23.566 -15.296 5.475 1.00 78.25 483 GLU A O 1
ATOM 4011 N N . ILE A 1 484 ? 22.352 -16.424 6.985 1.00 76.38 484 ILE A N 1
ATOM 4012 C CA . ILE A 1 484 ? 23.012 -17.715 6.728 1.00 76.38 484 ILE A CA 1
ATOM 4013 C C . ILE A 1 484 ? 22.696 -18.217 5.313 1.00 76.38 484 ILE A C 1
ATOM 4015 O O . ILE A 1 484 ? 23.586 -18.722 4.630 1.00 76.38 484 ILE A O 1
ATOM 4019 N N . ILE A 1 485 ? 21.451 -18.079 4.860 1.00 74.75 485 ILE A N 1
ATOM 4020 C CA . ILE A 1 485 ? 21.032 -18.518 3.525 1.00 74.75 485 ILE A CA 1
ATOM 4021 C C . ILE A 1 485 ? 21.669 -17.635 2.441 1.00 74.75 485 ILE A C 1
ATOM 4023 O O . ILE A 1 485 ? 22.304 -18.167 1.530 1.00 74.75 485 ILE A O 1
ATOM 4027 N N . ASP A 1 486 ? 21.593 -16.309 2.577 1.00 72.75 486 ASP A N 1
ATOM 4028 C CA . ASP A 1 486 ? 22.137 -15.341 1.616 1.00 72.75 486 ASP A CA 1
ATOM 4029 C C . ASP A 1 486 ? 23.666 -15.493 1.482 1.00 72.75 486 ASP A C 1
ATOM 4031 O O . ASP A 1 486 ? 24.196 -15.524 0.369 1.00 72.75 486 ASP A O 1
ATOM 4035 N N . SER A 1 487 ? 24.381 -15.700 2.596 1.00 75.88 487 SER A N 1
ATOM 4036 C CA . SER A 1 487 ? 25.839 -15.917 2.578 1.00 75.88 487 SER A CA 1
ATOM 4037 C C . SER A 1 487 ? 26.269 -17.251 1.949 1.00 75.88 487 SER A C 1
ATOM 4039 O O . SER A 1 487 ? 27.401 -17.370 1.475 1.00 75.88 487 SER A O 1
ATOM 4041 N N . LYS A 1 488 ? 25.397 -18.269 1.921 1.00 75.88 488 LYS A N 1
ATOM 4042 C CA . LYS A 1 488 ? 25.708 -19.612 1.390 1.00 75.88 488 LYS A CA 1
ATOM 4043 C C . LYS A 1 488 ? 25.139 -19.880 -0.009 1.00 75.88 488 LYS A C 1
ATOM 4045 O O . LYS A 1 488 ? 25.598 -20.831 -0.654 1.00 75.88 488 LYS A O 1
ATOM 4050 N N . LEU A 1 489 ? 24.191 -19.066 -0.489 1.00 72.19 489 LEU A N 1
ATOM 4051 C CA . LEU A 1 489 ? 23.474 -19.234 -1.765 1.00 72.19 489 LEU A CA 1
ATOM 4052 C C . LEU A 1 489 ? 23.657 -18.078 -2.763 1.00 72.19 489 LEU A C 1
ATOM 4054 O O . LEU A 1 489 ? 22.808 -17.921 -3.633 1.00 72.19 489 LEU A O 1
ATOM 4058 N N . ALA A 1 490 ? 24.755 -17.315 -2.679 1.00 54.62 490 ALA A N 1
ATOM 4059 C CA . ALA A 1 490 ? 25.053 -16.036 -3.360 1.00 54.62 490 ALA A CA 1
ATOM 4060 C C . ALA A 1 490 ? 24.890 -15.926 -4.912 1.00 54.62 490 ALA A C 1
ATOM 4062 O O . ALA A 1 490 ? 25.385 -14.980 -5.517 1.00 54.62 490 ALA A O 1
ATOM 4063 N N . ARG A 1 491 ? 24.205 -16.858 -5.588 1.00 53.25 491 ARG A N 1
ATOM 4064 C CA . ARG A 1 491 ? 23.872 -16.868 -7.026 1.00 53.25 491 ARG A CA 1
ATOM 4065 C C . ARG A 1 491 ? 22.419 -17.302 -7.300 1.00 53.25 491 ARG A C 1
ATOM 4067 O O . ARG A 1 491 ? 22.179 -18.178 -8.130 1.00 53.25 491 ARG A O 1
ATOM 4074 N N . LEU A 1 492 ? 21.446 -16.747 -6.582 1.00 49.66 492 LEU A N 1
ATOM 4075 C CA . LEU A 1 492 ? 20.020 -16.917 -6.901 1.00 49.66 492 LEU A CA 1
ATOM 4076 C C . LEU A 1 492 ? 19.432 -15.597 -7.400 1.00 49.66 492 LEU A C 1
ATOM 4078 O O . LEU A 1 492 ? 19.773 -14.539 -6.877 1.00 49.66 492 LEU A O 1
ATOM 4082 N N . ASN A 1 493 ? 18.574 -15.666 -8.415 1.00 49.75 493 ASN A N 1
ATOM 4083 C CA . ASN A 1 493 ? 17.957 -14.509 -9.061 1.00 49.75 493 ASN A CA 1
ATOM 4084 C C . ASN A 1 493 ? 17.012 -13.786 -8.076 1.00 49.75 493 ASN A C 1
ATOM 4086 O O . ASN A 1 493 ? 16.435 -14.410 -7.185 1.00 49.75 493 ASN A O 1
ATOM 4090 N N . SER A 1 494 ? 16.844 -12.467 -8.220 1.00 54.50 494 SER A N 1
ATOM 4091 C CA . SER A 1 494 ? 16.170 -11.605 -7.231 1.00 54.50 494 SER A CA 1
ATOM 4092 C C . SER A 1 494 ? 14.698 -11.947 -6.948 1.00 54.50 494 SER A C 1
ATOM 4094 O O . SER A 1 494 ? 14.220 -11.649 -5.858 1.00 54.50 494 SER A O 1
ATOM 4096 N N . GLU A 1 495 ? 13.978 -12.585 -7.878 1.00 50.91 495 GLU A N 1
ATOM 4097 C CA . GLU A 1 495 ? 12.573 -12.991 -7.683 1.00 50.91 495 GLU A CA 1
ATOM 4098 C C . GLU A 1 495 ? 12.421 -14.269 -6.842 1.00 50.91 495 GLU A C 1
ATOM 4100 O O . GLU A 1 495 ? 11.609 -14.294 -5.916 1.00 50.91 495 GLU A O 1
ATOM 4105 N N . GLU A 1 496 ? 13.248 -15.298 -7.072 1.00 53.66 496 GLU A N 1
ATOM 4106 C CA . GLU A 1 496 ? 13.252 -16.519 -6.245 1.00 53.66 496 GLU A CA 1
ATOM 4107 C C . GLU A 1 496 ? 13.624 -16.203 -4.788 1.00 53.66 496 GLU A C 1
ATOM 4109 O O . GLU A 1 496 ? 13.064 -16.786 -3.858 1.00 53.66 496 GLU A O 1
ATOM 4114 N N . GLN A 1 497 ? 14.511 -15.224 -4.573 1.00 55.59 497 GLN A N 1
ATOM 4115 C CA . GLN A 1 497 ? 14.914 -14.782 -3.235 1.00 55.59 497 GLN A CA 1
ATOM 4116 C C . GLN A 1 497 ? 13.757 -14.177 -2.423 1.00 55.59 497 GLN A C 1
ATOM 4118 O O . GLN A 1 497 ? 13.721 -14.350 -1.205 1.00 55.59 497 GLN A O 1
ATOM 4123 N N . LEU A 1 498 ? 12.811 -13.471 -3.054 1.00 50.34 498 LEU A N 1
ATOM 4124 C CA . LEU A 1 498 ? 11.726 -12.782 -2.340 1.00 50.34 498 LEU A CA 1
ATOM 4125 C C . LEU A 1 498 ? 10.661 -13.757 -1.817 1.00 50.34 498 LEU A C 1
ATOM 4127 O O . LEU A 1 498 ? 10.252 -13.641 -0.657 1.00 50.34 498 LEU A O 1
ATOM 4131 N N . TRP A 1 499 ? 10.259 -14.751 -2.619 1.00 49.50 499 TRP A N 1
ATOM 4132 C CA . TRP A 1 499 ? 9.350 -15.815 -2.166 1.00 49.50 499 TRP A CA 1
ATOM 4133 C C . TRP A 1 499 ? 10.021 -16.664 -1.087 1.00 49.50 499 TRP A C 1
ATOM 4135 O O . TRP A 1 499 ? 9.450 -16.877 -0.017 1.00 49.50 499 TRP A O 1
ATOM 4145 N N . GLN A 1 500 ? 11.260 -17.095 -1.322 1.00 58.47 500 GLN A N 1
ATOM 4146 C CA . GLN A 1 500 ? 12.008 -17.913 -0.370 1.00 58.47 500 GLN A CA 1
ATOM 4147 C C . GLN A 1 500 ? 12.154 -17.209 0.985 1.00 58.47 500 GLN A C 1
ATOM 4149 O O . GLN A 1 500 ? 11.842 -17.793 2.021 1.00 58.47 500 GLN A O 1
ATOM 4154 N N . LYS A 1 501 ? 12.496 -15.913 0.995 1.00 60.84 501 LYS A N 1
ATOM 4155 C CA . LYS A 1 501 ? 12.545 -15.106 2.227 1.00 60.84 501 LYS A CA 1
ATOM 4156 C C . LYS A 1 501 ? 11.198 -15.055 2.948 1.00 60.84 501 LYS A C 1
ATOM 4158 O O . LYS A 1 501 ? 11.181 -15.063 4.180 1.00 60.84 501 LYS A O 1
ATOM 4163 N N . ARG A 1 502 ? 10.075 -15.041 2.224 1.00 61.47 502 ARG A N 1
ATOM 4164 C CA . ARG A 1 502 ? 8.728 -15.083 2.811 1.00 61.47 502 ARG A CA 1
ATOM 4165 C C . ARG A 1 502 ? 8.403 -16.450 3.417 1.00 61.47 502 ARG A C 1
ATOM 4167 O O . ARG A 1 502 ? 7.990 -16.501 4.577 1.00 61.47 502 ARG A O 1
ATOM 4174 N N . ASP A 1 503 ? 8.609 -17.537 2.684 1.00 63.34 503 ASP A N 1
ATOM 4175 C CA . ASP A 1 503 ? 8.286 -18.890 3.156 1.00 63.34 503 ASP A CA 1
ATOM 4176 C C . ASP A 1 503 ? 9.192 -19.322 4.312 1.00 63.34 503 ASP A C 1
ATOM 4178 O O . ASP A 1 503 ? 8.717 -19.899 5.302 1.00 63.34 503 ASP A O 1
ATOM 4182 N N . TYR A 1 504 ? 10.471 -18.938 4.266 1.00 67.12 504 TYR A N 1
ATOM 4183 C CA . TYR A 1 504 ? 11.382 -19.092 5.397 1.00 67.12 504 TYR A CA 1
ATOM 4184 C C . TYR A 1 504 ? 10.949 -18.237 6.575 1.00 67.12 504 TYR A C 1
ATOM 4186 O O . TYR A 1 504 ? 10.981 -18.723 7.701 1.00 67.12 504 TYR A O 1
ATOM 4194 N N . ALA A 1 505 ? 10.482 -17.005 6.356 1.00 64.25 505 ALA A N 1
ATOM 4195 C CA . ALA A 1 505 ? 10.004 -16.165 7.448 1.00 64.25 505 ALA A CA 1
ATOM 4196 C C . ALA A 1 505 ? 8.755 -16.745 8.136 1.00 64.25 505 ALA A C 1
ATOM 4198 O O . ALA A 1 505 ? 8.664 -16.745 9.370 1.00 64.25 505 ALA A O 1
ATOM 4199 N N . ILE A 1 506 ? 7.822 -17.308 7.362 1.00 70.69 506 ILE A N 1
ATOM 4200 C CA . ILE A 1 506 ? 6.620 -17.976 7.883 1.00 70.69 506 ILE A CA 1
ATOM 4201 C C . ILE A 1 506 ? 7.018 -19.192 8.730 1.00 70.69 506 ILE A C 1
ATOM 4203 O O . ILE A 1 506 ? 6.561 -19.330 9.874 1.00 70.69 506 ILE A O 1
ATOM 4207 N N . LYS A 1 507 ? 7.923 -20.028 8.202 1.00 73.31 507 LYS A N 1
ATOM 4208 C CA . LYS A 1 507 ? 8.400 -21.268 8.834 1.00 73.31 507 LYS A CA 1
ATOM 4209 C C . LYS A 1 507 ? 9.581 -21.049 9.800 1.00 73.31 507 LYS A C 1
ATOM 4211 O O . LYS A 1 507 ? 10.050 -22.012 10.403 1.00 73.31 507 LYS A O 1
ATOM 4216 N N . ALA A 1 508 ? 10.058 -19.828 10.030 1.00 77.88 508 ALA A N 1
ATOM 4217 C CA . ALA A 1 508 ? 11.245 -19.585 10.851 1.00 77.88 508 ALA A CA 1
ATOM 4218 C C . ALA A 1 508 ? 11.046 -20.042 12.304 1.00 77.88 508 ALA A C 1
ATOM 4220 O O . ALA A 1 508 ? 10.151 -19.574 13.014 1.00 77.88 508 ALA A O 1
ATOM 4221 N N . THR A 1 509 ? 11.919 -20.939 12.769 1.00 83.06 509 THR A N 1
ATOM 4222 C CA . THR A 1 509 ? 11.956 -21.416 14.159 1.00 83.06 509 THR A CA 1
ATOM 4223 C C . THR A 1 509 ? 13.397 -21.531 14.650 1.00 83.06 509 THR A C 1
ATOM 4225 O O . THR A 1 509 ? 14.321 -21.706 13.856 1.00 83.06 509 THR A O 1
ATOM 4228 N N . LYS A 1 510 ? 13.599 -21.485 15.976 1.00 83.12 510 LYS A N 1
ATOM 4229 C CA . LYS A 1 510 ? 14.916 -21.717 16.601 1.00 83.12 510 LYS A CA 1
ATOM 4230 C C . LYS A 1 510 ? 15.480 -23.103 16.248 1.00 83.12 510 LYS A C 1
ATOM 4232 O O . LYS A 1 510 ? 16.682 -23.251 16.084 1.00 83.12 510 LYS A O 1
ATOM 4237 N N . ILE A 1 511 ? 14.601 -24.093 16.079 1.00 83.38 511 ILE A N 1
ATOM 4238 C CA . ILE A 1 511 ? 14.950 -25.453 15.651 1.00 83.38 511 ILE A CA 1
ATOM 4239 C C . ILE A 1 511 ? 15.577 -25.434 14.253 1.00 83.38 511 ILE A C 1
ATOM 4241 O O . ILE A 1 511 ? 16.681 -25.941 14.073 1.00 83.38 511 ILE A O 1
ATOM 4245 N N . ARG A 1 512 ? 14.907 -24.801 13.281 1.00 85.44 512 ARG A N 1
ATOM 4246 C CA . ARG A 1 512 ? 15.416 -24.696 11.906 1.00 85.44 512 ARG A CA 1
ATOM 4247 C C . ARG A 1 512 ? 16.711 -23.878 11.830 1.00 85.44 512 ARG A C 1
ATOM 4249 O O . ARG A 1 512 ? 17.630 -24.287 11.132 1.00 85.44 512 ARG A O 1
ATOM 4256 N N . LEU A 1 513 ? 16.822 -22.791 12.605 1.00 84.69 513 LEU A N 1
ATOM 4257 C CA . LEU A 1 513 ? 18.065 -22.015 12.728 1.00 84.69 513 LEU A CA 1
ATOM 4258 C C . LEU A 1 513 ? 19.241 -22.883 13.202 1.00 84.69 513 LEU A C 1
ATOM 4260 O O . LEU A 1 513 ? 20.318 -22.828 12.617 1.00 84.69 513 LEU A O 1
ATOM 4264 N N . ASN A 1 514 ? 19.031 -23.704 14.231 1.00 85.69 514 ASN A N 1
ATOM 4265 C CA . ASN A 1 514 ? 20.089 -24.542 14.794 1.00 85.69 514 ASN A CA 1
ATOM 4266 C C . ASN A 1 514 ? 20.513 -25.693 13.865 1.00 85.69 514 ASN A C 1
ATOM 4268 O O . ASN A 1 514 ? 21.640 -26.161 13.972 1.00 85.69 514 ASN A O 1
ATOM 4272 N N . LEU A 1 515 ? 19.633 -26.160 12.972 1.00 88.75 515 LEU A N 1
ATOM 4273 C CA . LEU A 1 515 ? 19.932 -27.258 12.043 1.00 88.75 515 LEU A CA 1
ATOM 4274 C C . LEU A 1 515 ? 20.565 -26.792 10.728 1.00 88.75 515 LEU A C 1
ATOM 4276 O O . LEU A 1 515 ? 21.249 -27.578 10.082 1.00 88.75 515 LEU A O 1
ATOM 4280 N N . LEU A 1 516 ? 20.387 -25.527 10.337 1.00 88.62 516 LEU A N 1
ATOM 4281 C CA . LEU A 1 516 ? 20.908 -24.974 9.079 1.00 88.62 516 LEU A CA 1
ATOM 4282 C C . LEU A 1 516 ? 22.415 -25.198 8.898 1.00 88.62 516 LEU A C 1
ATOM 4284 O O . LEU A 1 516 ? 22.861 -25.557 7.810 1.00 88.62 516 LEU A O 1
ATOM 4288 N N . GLN A 1 517 ? 23.205 -25.032 9.960 1.00 87.19 517 GLN A N 1
ATOM 4289 C CA . GLN A 1 517 ? 24.648 -25.278 9.901 1.00 87.19 517 GLN A CA 1
ATOM 4290 C C . GLN A 1 517 ? 24.974 -26.755 9.633 1.00 87.19 517 GLN A C 1
ATOM 4292 O O . GLN A 1 517 ? 25.825 -27.043 8.792 1.00 87.19 517 GLN A O 1
ATOM 4297 N N . ASP A 1 518 ? 24.264 -27.678 10.290 1.00 88.25 518 ASP A N 1
ATOM 4298 C CA . ASP A 1 518 ? 24.418 -29.123 10.081 1.00 88.25 518 ASP A CA 1
ATOM 4299 C C . ASP A 1 518 ? 24.010 -29.519 8.643 1.00 88.25 518 ASP A C 1
ATOM 4301 O O . ASP A 1 518 ? 24.680 -30.339 8.015 1.00 88.25 518 ASP A O 1
ATOM 4305 N N . MET A 1 519 ? 22.980 -28.881 8.071 1.00 90.81 519 MET A N 1
ATOM 4306 C CA . MET A 1 519 ? 22.548 -29.101 6.681 1.00 90.81 519 MET A CA 1
ATOM 4307 C C . MET A 1 519 ? 23.606 -28.660 5.660 1.00 90.81 519 MET A C 1
ATOM 4309 O O . MET A 1 519 ? 23.983 -29.431 4.778 1.00 90.81 519 MET A O 1
ATOM 4313 N N . PHE A 1 520 ? 24.141 -27.441 5.788 1.00 88.56 520 PHE A N 1
ATOM 4314 C CA . PHE A 1 520 ? 25.207 -26.973 4.891 1.00 88.56 520 PHE A CA 1
ATOM 4315 C C . PHE A 1 520 ? 26.492 -27.795 5.040 1.00 88.56 520 PHE A C 1
ATOM 4317 O O . PHE A 1 520 ? 27.199 -28.015 4.053 1.00 88.56 520 PHE A O 1
ATOM 4324 N N . LYS A 1 521 ? 26.792 -28.269 6.256 1.00 88.50 521 LYS A N 1
ATOM 4325 C CA . LYS A 1 521 ? 27.911 -29.182 6.496 1.00 88.50 521 LYS A CA 1
ATOM 4326 C C . LYS A 1 521 ? 27.697 -30.521 5.784 1.00 88.50 521 LYS A C 1
ATOM 4328 O O . LYS A 1 521 ? 28.601 -30.963 5.088 1.00 88.50 521 LYS A O 1
ATOM 4333 N N . SER A 1 522 ? 26.497 -31.098 5.857 1.00 89.56 522 SER A N 1
ATOM 4334 C CA . SER A 1 522 ? 26.143 -32.333 5.139 1.00 89.56 522 SER A CA 1
ATOM 4335 C C . SER A 1 522 ? 26.358 -32.214 3.620 1.00 89.56 522 SER A C 1
ATOM 4337 O O . SER A 1 522 ? 26.982 -33.093 3.023 1.00 89.56 522 SER A O 1
ATOM 4339 N N . VAL A 1 523 ? 25.963 -31.093 2.999 1.00 89.00 523 VAL A N 1
ATOM 4340 C CA . VAL A 1 523 ? 26.246 -30.833 1.571 1.00 89.00 523 VAL A CA 1
ATOM 4341 C C . VAL A 1 523 ? 27.747 -30.781 1.299 1.00 89.00 523 VAL A C 1
ATOM 4343 O O . VAL A 1 523 ? 28.220 -31.370 0.328 1.00 89.00 523 VAL A O 1
ATOM 4346 N N . LYS A 1 524 ? 28.516 -30.077 2.138 1.00 88.62 524 LYS A N 1
ATOM 4347 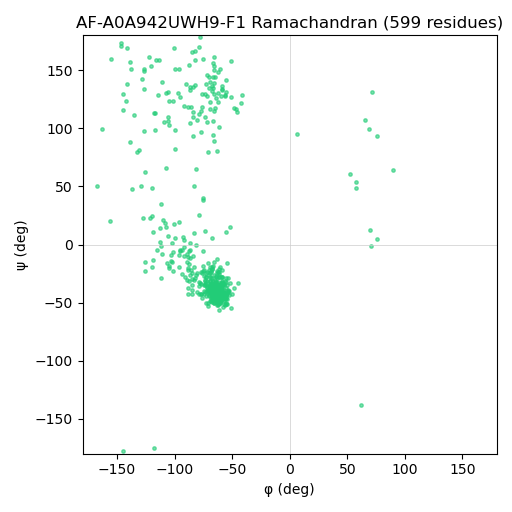C CA . LYS A 1 524 ? 29.973 -29.979 1.977 1.00 88.62 524 LYS A CA 1
ATOM 4348 C C . LYS A 1 524 ? 30.632 -31.358 2.057 1.00 88.62 524 LYS A C 1
ATOM 4350 O O . LYS A 1 524 ? 31.425 -31.679 1.176 1.00 88.62 524 LYS A O 1
ATOM 4355 N N . ASP A 1 525 ? 30.283 -32.149 3.066 1.00 84.69 525 ASP A N 1
ATOM 4356 C CA . ASP A 1 525 ? 30.859 -33.475 3.307 1.00 84.69 525 ASP A CA 1
ATOM 4357 C C . ASP A 1 525 ? 30.537 -34.433 2.144 1.00 84.69 525 ASP A C 1
ATOM 4359 O O . ASP A 1 525 ? 31.431 -35.095 1.623 1.00 84.69 525 ASP A O 1
ATOM 4363 N N . THR A 1 526 ? 29.291 -34.425 1.655 1.00 85.94 526 THR A N 1
ATOM 4364 C CA . THR A 1 526 ? 28.858 -35.260 0.516 1.00 85.94 526 THR A CA 1
ATOM 4365 C C . THR A 1 526 ? 29.626 -34.912 -0.762 1.00 85.94 526 THR A C 1
ATOM 4367 O O . THR A 1 526 ? 30.120 -35.793 -1.455 1.00 85.94 526 THR A O 1
ATOM 4370 N N . ARG A 1 527 ? 29.829 -33.618 -1.044 1.00 88.19 527 ARG A N 1
ATOM 4371 C CA . ARG A 1 527 ? 30.613 -33.177 -2.212 1.00 88.19 527 ARG A CA 1
ATOM 4372 C C . ARG A 1 527 ? 32.086 -33.561 -2.131 1.00 88.19 527 ARG A C 1
ATOM 4374 O O . ARG A 1 527 ? 32.719 -33.735 -3.169 1.00 88.19 527 ARG A O 1
ATOM 4381 N N . ILE A 1 528 ? 32.651 -33.602 -0.925 1.00 85.38 528 ILE A N 1
ATOM 4382 C CA . ILE A 1 528 ? 34.027 -34.058 -0.714 1.00 85.38 528 ILE A CA 1
ATOM 4383 C C . ILE A 1 528 ? 34.105 -35.556 -1.019 1.00 85.38 528 ILE A C 1
ATOM 4385 O O . ILE A 1 528 ? 34.961 -35.950 -1.806 1.00 85.38 528 ILE A O 1
ATOM 4389 N N . ALA A 1 529 ? 33.173 -36.354 -0.491 1.00 83.50 529 ALA A N 1
ATOM 4390 C CA . ALA A 1 529 ? 33.097 -37.786 -0.772 1.00 83.50 529 ALA A CA 1
ATOM 4391 C C . ALA A 1 529 ? 32.902 -38.079 -2.272 1.00 83.50 529 ALA A C 1
ATOM 4393 O O . ALA A 1 529 ? 33.611 -38.915 -2.826 1.00 83.50 529 ALA A O 1
ATOM 4394 N N . ASP A 1 530 ? 32.016 -37.350 -2.962 1.00 83.69 530 ASP A N 1
ATOM 4395 C CA . ASP A 1 530 ? 31.815 -37.497 -4.412 1.00 83.69 530 ASP A CA 1
ATOM 4396 C C . ASP A 1 530 ? 33.113 -37.261 -5.191 1.00 83.69 530 ASP A C 1
ATOM 4398 O O . ASP A 1 530 ? 33.464 -38.055 -6.060 1.00 83.69 530 ASP A O 1
ATOM 4402 N N . ARG A 1 531 ? 33.860 -36.205 -4.843 1.00 85.25 531 ARG A N 1
ATOM 4403 C CA . ARG A 1 531 ? 35.133 -35.872 -5.500 1.00 85.25 531 ARG A CA 1
ATOM 4404 C C . ARG A 1 531 ? 36.221 -36.902 -5.228 1.00 85.25 531 ARG A C 1
ATOM 4406 O O . ARG A 1 531 ? 36.942 -37.244 -6.157 1.00 85.25 531 ARG A O 1
ATOM 4413 N N . ILE A 1 532 ? 36.324 -37.396 -3.992 1.00 81.69 532 ILE A N 1
ATOM 4414 C CA . ILE A 1 532 ? 37.257 -38.478 -3.634 1.00 81.69 532 ILE A CA 1
ATOM 4415 C C . ILE A 1 532 ? 36.949 -39.731 -4.467 1.00 81.69 532 ILE A C 1
ATOM 4417 O O . ILE A 1 532 ? 37.861 -40.388 -4.951 1.00 81.69 532 ILE A O 1
ATOM 4421 N N . ASN A 1 533 ? 35.666 -40.002 -4.717 1.00 79.50 533 ASN A N 1
ATOM 4422 C CA . ASN A 1 533 ? 35.206 -41.112 -5.550 1.00 79.50 533 ASN A CA 1
ATOM 4423 C C . ASN A 1 533 ? 35.211 -40.804 -7.066 1.00 79.50 533 ASN A C 1
ATOM 4425 O O . ASN A 1 533 ? 34.630 -41.567 -7.839 1.00 79.50 533 ASN A O 1
ATOM 4429 N N . GLY A 1 534 ? 35.801 -39.684 -7.507 1.00 81.56 534 GLY A N 1
ATOM 4430 C CA . GLY A 1 534 ? 35.888 -39.294 -8.923 1.00 81.56 534 GLY A CA 1
ATOM 4431 C C . GLY A 1 534 ? 34.559 -38.883 -9.575 1.00 81.56 534 GLY A C 1
ATOM 4432 O O . GLY A 1 534 ? 34.473 -38.771 -10.797 1.00 81.56 534 GLY A O 1
ATOM 4433 N N . ARG A 1 535 ? 33.504 -38.655 -8.786 1.00 83.44 535 ARG A N 1
ATOM 4434 C CA . ARG A 1 535 ? 32.159 -38.302 -9.261 1.00 83.44 535 ARG A CA 1
ATOM 4435 C C . ARG A 1 535 ? 31.936 -36.791 -9.238 1.00 83.44 535 ARG A C 1
ATOM 4437 O O . ARG A 1 535 ? 32.480 -36.054 -8.412 1.00 83.44 535 ARG A O 1
ATOM 4444 N N . LYS A 1 536 ? 31.078 -36.309 -10.145 1.00 83.69 536 LYS A N 1
ATOM 4445 C CA . LYS A 1 536 ? 30.571 -34.931 -10.077 1.00 83.69 536 LYS A CA 1
ATOM 4446 C C . LYS A 1 536 ? 29.722 -34.763 -8.803 1.00 83.69 536 LYS A C 1
ATOM 4448 O O . LYS A 1 536 ? 29.009 -35.697 -8.449 1.00 83.69 536 LYS A O 1
ATOM 4453 N N . PRO A 1 537 ? 29.757 -33.585 -8.149 1.00 86.06 537 PRO A N 1
ATOM 4454 C CA . PRO A 1 537 ? 28.921 -33.281 -6.989 1.00 86.06 537 PRO A CA 1
ATOM 4455 C C . PRO A 1 537 ? 27.442 -33.636 -7.199 1.00 86.06 537 PRO A C 1
ATOM 4457 O O . PRO A 1 537 ? 26.787 -33.036 -8.051 1.00 86.06 537 PRO A O 1
ATOM 4460 N N . SER A 1 538 ? 26.925 -34.567 -6.398 1.00 84.56 538 SER A N 1
ATOM 4461 C CA . SER A 1 538 ? 25.531 -35.036 -6.446 1.00 84.56 538 SER A CA 1
ATOM 4462 C C . SER A 1 538 ? 24.544 -34.062 -5.799 1.00 84.56 538 SER A C 1
ATOM 4464 O O . SER A 1 538 ? 23.364 -34.058 -6.137 1.00 84.56 538 SER A O 1
ATOM 4466 N N . VAL A 1 539 ? 25.032 -33.212 -4.891 1.00 87.56 539 VAL A N 1
ATOM 4467 C CA . VAL A 1 539 ? 24.217 -32.270 -4.116 1.00 87.56 539 VAL A CA 1
ATOM 4468 C C . VAL A 1 539 ? 24.721 -30.835 -4.223 1.00 87.56 539 VAL A C 1
ATOM 4470 O O . VAL A 1 539 ? 25.919 -30.542 -4.376 1.00 87.56 539 VAL A O 1
ATOM 4473 N N . SER A 1 540 ? 23.786 -29.902 -4.102 1.00 86.62 540 SER A N 1
ATOM 4474 C CA . SER A 1 540 ? 23.994 -28.468 -4.186 1.00 86.62 540 SER A CA 1
ATOM 4475 C C . SER A 1 540 ? 23.668 -27.747 -2.872 1.00 86.62 540 SER A C 1
ATOM 4477 O O . SER A 1 540 ? 22.899 -28.233 -2.052 1.00 86.62 540 SER A O 1
ATOM 4479 N N . ASN A 1 541 ? 24.211 -26.539 -2.656 1.00 83.62 541 ASN A N 1
ATOM 4480 C CA . ASN A 1 541 ? 23.799 -25.737 -1.496 1.00 83.62 541 ASN A CA 1
ATOM 4481 C C . ASN A 1 541 ? 22.301 -25.389 -1.562 1.00 83.62 541 ASN A C 1
ATOM 4483 O O . ASN A 1 541 ? 21.689 -25.220 -0.512 1.00 83.62 541 ASN A O 1
ATOM 4487 N N . LYS A 1 542 ? 21.711 -25.293 -2.768 1.00 83.50 542 LYS A N 1
ATOM 4488 C CA . LYS A 1 542 ? 20.281 -24.994 -2.946 1.00 83.50 542 LYS A CA 1
ATOM 4489 C C . LYS A 1 542 ? 19.399 -26.102 -2.359 1.00 83.50 542 LYS A C 1
ATOM 4491 O O . LYS A 1 542 ? 18.305 -25.819 -1.889 1.00 83.50 542 LYS A O 1
ATOM 4496 N N . ASP A 1 543 ? 19.904 -27.331 -2.290 1.00 84.75 543 ASP A N 1
ATOM 4497 C CA . ASP A 1 543 ? 19.152 -28.501 -1.822 1.00 84.75 543 ASP A CA 1
ATOM 4498 C C . ASP A 1 543 ? 18.862 -28.440 -0.312 1.00 84.75 543 ASP A C 1
ATOM 4500 O O . ASP A 1 543 ? 17.916 -29.059 0.175 1.00 84.75 543 ASP A O 1
ATOM 4504 N N . VAL A 1 544 ? 19.614 -27.617 0.432 1.00 87.12 544 VAL A N 1
ATOM 4505 C CA . VAL A 1 544 ? 19.350 -27.309 1.849 1.00 87.12 544 VAL A CA 1
ATOM 4506 C C . VAL A 1 544 ? 17.952 -26.735 2.049 1.00 87.12 544 VAL A C 1
ATOM 4508 O O . VAL A 1 544 ? 17.316 -27.007 3.068 1.00 87.12 544 VAL A O 1
ATOM 4511 N N . LEU A 1 545 ? 17.457 -25.967 1.078 1.00 84.69 545 LEU A N 1
ATOM 4512 C CA . LEU A 1 545 ? 16.155 -25.311 1.157 1.00 84.69 545 LEU A CA 1
ATOM 4513 C C . LEU A 1 545 ? 15.014 -26.331 1.196 1.00 84.69 545 LEU A C 1
ATOM 4515 O O . LEU A 1 545 ? 14.077 -26.191 1.980 1.00 84.69 545 LEU A O 1
ATOM 4519 N N . ARG A 1 546 ? 15.154 -27.415 0.429 1.00 86.75 546 ARG A N 1
ATOM 4520 C CA . ARG A 1 546 ? 14.175 -28.499 0.385 1.00 86.75 546 ARG A CA 1
ATOM 4521 C C . ARG A 1 546 ? 14.051 -29.195 1.742 1.00 86.75 546 ARG A C 1
ATOM 4523 O O . ARG A 1 546 ? 12.952 -29.349 2.272 1.00 86.75 546 ARG A O 1
ATOM 4530 N N . LEU A 1 547 ? 15.183 -29.521 2.371 1.00 88.75 547 LEU A N 1
ATOM 4531 C CA . LEU A 1 547 ? 15.175 -30.100 3.716 1.00 88.75 547 LEU A CA 1
ATOM 4532 C C . LEU A 1 547 ? 14.662 -29.101 4.766 1.00 88.75 547 LEU A C 1
ATOM 4534 O O . LEU A 1 547 ? 13.881 -29.478 5.640 1.00 88.75 547 LEU A O 1
ATOM 4538 N N . TYR A 1 548 ? 15.052 -27.826 4.676 1.00 87.81 548 TYR A N 1
ATOM 4539 C CA . TYR A 1 548 ? 14.602 -26.769 5.590 1.00 87.81 548 TYR A CA 1
ATOM 4540 C C . TYR A 1 548 ? 13.068 -26.690 5.687 1.00 87.81 548 TYR A C 1
ATOM 4542 O O . TYR A 1 548 ? 12.513 -26.520 6.784 1.00 87.81 548 TYR A O 1
ATOM 4550 N N . GLU A 1 549 ? 12.373 -26.852 4.560 1.00 85.31 549 GLU A N 1
ATOM 4551 C CA . GLU A 1 549 ? 10.913 -26.857 4.513 1.00 85.31 549 GLU A CA 1
ATOM 4552 C C . GLU A 1 549 ? 10.281 -28.086 5.170 1.00 85.31 549 GLU A C 1
ATOM 4554 O O . GLU A 1 549 ? 9.244 -27.951 5.831 1.00 85.31 549 GLU A O 1
ATOM 4559 N N . ALA A 1 550 ? 10.912 -29.254 5.031 1.00 86.25 550 ALA A N 1
ATOM 4560 C CA . ALA A 1 550 ? 10.428 -30.521 5.572 1.00 86.25 550 ALA A CA 1
ATOM 4561 C C . ALA A 1 550 ? 10.637 -30.659 7.095 1.00 86.25 550 ALA A C 1
ATOM 4563 O O . ALA A 1 550 ? 9.890 -31.387 7.761 1.00 86.25 550 ALA A O 1
ATOM 4564 N N . VAL A 1 551 ? 11.612 -29.953 7.682 1.00 87.69 551 VAL A N 1
ATOM 4565 C CA . VAL A 1 551 ? 11.846 -29.965 9.139 1.00 87.69 551 VAL A CA 1
ATOM 4566 C C . VAL A 1 551 ? 10.678 -29.328 9.883 1.00 87.69 551 VAL A C 1
ATOM 4568 O O . VAL A 1 551 ? 10.199 -28.274 9.495 1.00 87.69 551 VAL A O 1
ATOM 4571 N N . ASN A 1 552 ? 10.258 -29.899 11.005 1.00 84.62 552 ASN A N 1
ATOM 4572 C CA . ASN A 1 552 ? 9.319 -29.333 11.967 1.00 84.62 552 ASN A CA 1
ATOM 4573 C C . ASN A 1 552 ? 9.712 -29.751 13.400 1.00 84.62 552 ASN A C 1
ATOM 4575 O O . ASN A 1 552 ? 10.733 -30.397 13.619 1.00 84.62 552 ASN A O 1
ATOM 4579 N N . GLY A 1 553 ? 8.924 -29.355 14.403 1.00 80.06 553 GLY A N 1
ATOM 4580 C CA . GLY A 1 553 ? 9.249 -29.647 15.804 1.00 80.06 553 GLY A CA 1
ATOM 4581 C C . GLY A 1 553 ? 9.287 -31.140 16.151 1.00 80.06 553 GLY A C 1
ATOM 4582 O O . GLY A 1 553 ? 10.051 -31.528 17.028 1.00 80.06 553 GLY A O 1
ATOM 4583 N N . LYS A 1 554 ? 8.507 -31.974 15.454 1.00 83.75 554 LYS A N 1
ATOM 4584 C CA . LYS A 1 554 ? 8.404 -33.411 15.736 1.00 83.75 554 LYS A CA 1
ATOM 4585 C C . LYS A 1 554 ? 9.569 -34.202 15.150 1.00 83.75 554 LYS A C 1
ATOM 4587 O O . LYS A 1 554 ? 10.094 -35.091 15.806 1.00 83.75 554 LYS A O 1
ATOM 4592 N N . ASN A 1 555 ? 9.990 -33.863 13.932 1.00 88.62 555 ASN A N 1
ATOM 4593 C CA . ASN A 1 555 ? 11.012 -34.622 13.206 1.00 88.62 555 ASN A CA 1
ATOM 4594 C C . ASN A 1 555 ? 12.448 -34.095 13.398 1.00 88.62 555 ASN A C 1
ATOM 4596 O O . ASN A 1 555 ? 13.401 -34.722 12.942 1.00 88.62 555 ASN A O 1
ATOM 4600 N N . ALA A 1 556 ? 12.635 -32.974 14.101 1.00 88.50 556 ALA A N 1
ATOM 4601 C CA . ALA A 1 556 ? 13.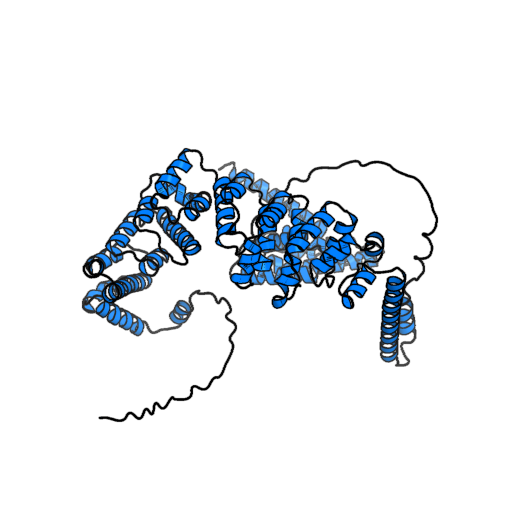934 -32.318 14.251 1.00 88.50 556 ALA A CA 1
ATOM 4602 C C . ALA A 1 556 ? 15.041 -33.220 14.821 1.00 88.50 556 ALA A C 1
ATOM 4604 O O . ALA A 1 556 ? 16.196 -33.115 14.404 1.00 88.50 556 ALA A O 1
ATOM 4605 N N . LYS A 1 557 ? 14.703 -34.099 15.775 1.00 89.81 557 LYS A N 1
ATOM 4606 C CA . LYS A 1 557 ? 15.662 -35.027 16.392 1.00 89.81 557 LYS A CA 1
ATOM 4607 C C . LYS A 1 557 ? 16.146 -36.073 15.385 1.00 89.81 557 LYS A C 1
ATOM 4609 O O . LYS A 1 557 ? 17.348 -36.313 15.300 1.00 89.81 557 LYS A O 1
ATOM 4614 N N . ASP A 1 558 ? 15.232 -36.622 14.590 1.00 88.81 558 ASP A N 1
ATOM 4615 C CA . ASP A 1 558 ? 15.553 -37.621 13.569 1.00 88.81 558 ASP A CA 1
ATOM 4616 C C . ASP A 1 558 ? 16.328 -37.007 12.403 1.00 88.81 558 ASP A C 1
ATOM 4618 O O . ASP A 1 558 ? 17.320 -37.583 11.966 1.00 88.81 558 ASP A O 1
ATOM 4622 N N . VAL A 1 559 ? 15.947 -35.803 11.960 1.00 90.81 559 VAL A N 1
ATOM 4623 C CA . VAL A 1 559 ? 16.698 -35.042 10.947 1.00 90.81 559 VAL A CA 1
ATOM 4624 C C . VAL A 1 559 ? 18.128 -34.797 11.425 1.00 90.81 559 VAL A C 1
ATOM 4626 O O . VAL A 1 559 ? 19.078 -35.046 10.690 1.00 90.81 559 VAL A O 1
ATOM 4629 N N . LYS A 1 560 ? 18.307 -34.360 12.679 1.00 91.69 560 LYS A N 1
ATOM 4630 C CA . LYS A 1 560 ? 19.639 -34.135 13.258 1.00 91.69 560 LYS A CA 1
ATOM 4631 C C . LYS A 1 560 ? 20.470 -35.416 13.325 1.00 91.69 560 LYS A C 1
ATOM 4633 O O . LYS A 1 560 ? 21.676 -35.355 13.101 1.00 91.69 560 LYS A O 1
ATOM 4638 N N . ARG A 1 561 ? 19.843 -36.553 13.650 1.00 93.12 561 ARG A N 1
ATOM 4639 C CA . ARG A 1 561 ? 20.501 -37.866 13.650 1.00 93.12 561 ARG A CA 1
ATOM 4640 C C . ARG A 1 561 ? 20.953 -38.233 12.238 1.00 93.12 561 ARG A C 1
ATOM 4642 O O . ARG A 1 561 ? 22.134 -38.487 12.051 1.00 93.12 561 ARG A O 1
ATOM 4649 N N . MET A 1 562 ? 20.056 -38.167 11.254 1.00 91.06 562 MET A N 1
ATOM 4650 C CA . MET A 1 562 ? 20.347 -38.535 9.862 1.00 91.06 562 MET A CA 1
ATOM 4651 C C . MET A 1 562 ? 21.401 -37.632 9.213 1.00 91.06 562 MET A C 1
ATOM 4653 O O . MET A 1 562 ? 22.271 -38.128 8.508 1.00 91.06 562 MET A O 1
ATOM 4657 N N . LEU A 1 563 ? 21.406 -36.328 9.521 1.00 91.12 563 LEU A N 1
ATOM 4658 C CA . LEU A 1 563 ? 22.463 -35.402 9.083 1.00 91.12 563 LEU A CA 1
ATOM 4659 C C . LEU A 1 563 ? 23.850 -35.773 9.628 1.00 91.12 563 LEU A C 1
ATOM 4661 O O . LEU A 1 563 ? 24.857 -35.312 9.091 1.00 91.12 563 LEU A O 1
ATOM 4665 N N . LYS A 1 564 ? 23.904 -36.555 10.714 1.00 89.12 564 LYS A N 1
ATOM 4666 C CA . LYS A 1 564 ? 25.135 -36.950 11.405 1.00 89.12 564 LYS A CA 1
ATOM 4667 C C . LYS A 1 564 ? 25.537 -38.404 11.176 1.00 89.12 564 LYS A C 1
ATOM 4669 O O . LYS A 1 564 ? 26.692 -38.726 11.427 1.00 89.12 564 LYS A O 1
ATOM 4674 N N . GLU A 1 565 ? 24.627 -39.236 10.688 1.00 89.12 565 GLU A N 1
ATOM 4675 C CA . GLU A 1 565 ? 24.817 -40.675 10.533 1.00 89.12 565 GLU A CA 1
ATOM 4676 C C . GLU A 1 565 ? 25.818 -40.989 9.414 1.00 89.12 565 GLU A C 1
ATOM 4678 O O . GLU A 1 565 ? 25.773 -40.404 8.325 1.00 89.12 565 GLU A O 1
ATOM 4683 N N . THR A 1 566 ? 26.737 -41.906 9.701 1.00 84.81 566 THR A N 1
ATOM 4684 C CA . THR A 1 566 ? 27.769 -42.361 8.770 1.00 84.81 566 THR A CA 1
ATOM 4685 C C . THR A 1 566 ? 27.656 -43.860 8.526 1.00 84.81 566 THR A C 1
ATOM 4687 O O . THR A 1 566 ? 27.124 -44.592 9.360 1.00 84.81 566 THR A O 1
ATOM 4690 N N . ASP A 1 567 ? 28.125 -44.312 7.369 1.00 82.88 567 ASP A N 1
ATOM 4691 C CA . ASP A 1 567 ? 28.285 -45.726 7.054 1.00 82.88 567 ASP A CA 1
ATOM 4692 C C . ASP A 1 567 ? 29.549 -46.307 7.718 1.00 82.88 567 ASP A C 1
ATOM 4694 O O . ASP A 1 567 ? 30.314 -45.605 8.389 1.00 82.88 567 ASP A O 1
ATOM 4698 N N . SER A 1 568 ? 29.782 -47.608 7.526 1.00 77.31 568 SER A N 1
ATOM 4699 C CA . SER A 1 568 ? 30.966 -48.313 8.037 1.00 77.31 568 SER A CA 1
ATOM 4700 C C . SER A 1 568 ? 32.291 -47.811 7.448 1.00 77.31 568 SER A C 1
ATOM 4702 O O . SER A 1 568 ? 33.350 -48.143 7.973 1.00 77.31 568 SER A O 1
ATOM 4704 N N . LYS A 1 569 ? 32.249 -46.997 6.385 1.00 73.44 569 LYS A N 1
ATOM 4705 C CA . LYS A 1 569 ? 33.411 -46.390 5.722 1.00 73.44 569 LYS A CA 1
ATOM 4706 C C . LYS A 1 569 ? 33.632 -44.932 6.152 1.00 73.44 569 LYS A C 1
ATOM 4708 O O . LYS A 1 569 ? 34.495 -44.260 5.597 1.00 73.44 569 LYS A O 1
ATOM 4713 N N . GLY A 1 570 ? 32.860 -44.433 7.123 1.00 72.50 570 GLY A N 1
ATOM 4714 C CA . GLY A 1 570 ? 32.945 -43.057 7.617 1.00 72.50 570 GLY A CA 1
ATOM 4715 C C . GLY A 1 570 ? 32.322 -42.008 6.688 1.00 72.50 570 GLY A C 1
ATOM 4716 O O . GLY A 1 570 ? 32.388 -40.813 6.990 1.00 72.50 570 GLY A O 1
ATOM 4717 N N . ASN A 1 571 ? 31.683 -42.420 5.588 1.00 77.50 571 ASN A N 1
ATOM 4718 C CA . ASN A 1 571 ? 30.949 -41.521 4.702 1.00 77.50 571 ASN A CA 1
ATOM 4719 C C . ASN A 1 571 ? 29.552 -41.259 5.256 1.00 77.50 571 ASN A C 1
ATOM 4721 O O . ASN A 1 571 ? 29.024 -42.033 6.047 1.00 77.50 571 ASN A O 1
ATOM 4725 N N . ARG A 1 572 ? 28.912 -40.166 4.834 1.00 82.12 572 ARG A N 1
ATOM 4726 C CA . ARG A 1 572 ? 27.511 -39.898 5.189 1.00 82.12 572 ARG A CA 1
ATOM 4727 C C . ARG A 1 572 ? 26.618 -41.030 4.684 1.00 82.12 572 ARG A C 1
ATOM 4729 O O . ARG A 1 572 ? 26.641 -41.334 3.497 1.00 82.12 572 ARG A O 1
ATOM 4736 N N . LYS A 1 573 ? 25.798 -41.596 5.574 1.00 85.31 573 LYS A N 1
ATOM 4737 C CA . LYS A 1 573 ? 24.844 -42.658 5.218 1.00 85.31 573 LYS A CA 1
ATOM 4738 C C . LYS A 1 573 ? 23.668 -42.139 4.389 1.00 85.31 573 LYS A C 1
ATOM 4740 O O . LYS A 1 573 ? 23.131 -42.877 3.578 1.00 85.31 573 LYS A O 1
ATOM 4745 N N . PHE A 1 574 ? 23.276 -40.885 4.616 1.00 87.81 574 PHE A N 1
ATOM 4746 C CA . PHE A 1 574 ? 22.198 -40.219 3.891 1.00 87.81 574 PHE A CA 1
ATOM 4747 C C . PHE A 1 574 ? 22.691 -38.893 3.316 1.00 87.81 574 PHE A C 1
ATOM 4749 O O . PHE A 1 574 ? 23.311 -38.091 4.030 1.00 87.81 574 PHE A O 1
ATOM 4756 N N . ASN A 1 575 ? 22.379 -38.635 2.050 1.00 88.38 575 ASN A N 1
ATOM 4757 C CA . ASN A 1 575 ? 22.569 -37.320 1.449 1.00 88.38 575 ASN A CA 1
ATOM 4758 C C . ASN A 1 575 ? 21.396 -36.383 1.798 1.00 88.38 575 ASN A C 1
ATOM 4760 O O . ASN A 1 575 ? 20.344 -36.796 2.289 1.00 88.38 575 ASN A O 1
ATOM 4764 N N . ILE A 1 576 ? 21.562 -35.082 1.551 1.00 90.62 576 ILE A N 1
ATOM 4765 C CA . ILE A 1 576 ? 20.561 -34.091 1.969 1.00 90.62 576 ILE A CA 1
ATOM 4766 C C . ILE A 1 576 ? 19.200 -34.242 1.265 1.00 90.62 576 ILE A C 1
ATOM 4768 O O . ILE A 1 576 ? 18.170 -33.926 1.863 1.00 90.62 576 ILE A O 1
ATOM 4772 N N . LEU A 1 577 ? 19.186 -34.729 0.021 1.00 89.44 577 LEU A N 1
ATOM 4773 C CA . LEU A 1 577 ? 17.969 -34.921 -0.770 1.00 89.44 577 LEU A CA 1
ATOM 4774 C C . LEU A 1 577 ? 17.176 -36.137 -0.282 1.00 89.44 577 LEU A C 1
ATOM 4776 O O . LEU A 1 577 ? 15.958 -36.044 -0.145 1.00 89.44 577 LEU A O 1
ATOM 4780 N N . GLU A 1 578 ? 17.860 -37.227 0.064 1.00 89.62 578 GLU A N 1
ATOM 4781 C CA . GLU A 1 578 ? 17.261 -38.435 0.647 1.00 89.62 578 GLU A CA 1
ATOM 4782 C C . GLU A 1 578 ? 16.579 -38.122 1.980 1.00 89.62 578 GLU A C 1
ATOM 4784 O O . GLU A 1 578 ? 15.431 -38.505 2.212 1.00 89.62 578 GLU A O 1
ATOM 4789 N N . ILE A 1 579 ? 17.254 -37.354 2.844 1.00 89.94 579 ILE A N 1
ATOM 4790 C CA . ILE A 1 579 ? 16.671 -36.910 4.115 1.00 89.94 579 ILE A CA 1
ATOM 4791 C C . ILE A 1 579 ? 15.419 -36.065 3.841 1.00 89.94 579 ILE A C 1
ATOM 4793 O O . ILE A 1 579 ? 14.388 -36.273 4.485 1.00 89.94 579 ILE A O 1
ATOM 4797 N N . ALA A 1 580 ? 15.477 -35.130 2.885 1.00 89.44 580 ALA A N 1
ATOM 4798 C CA . ALA A 1 580 ? 14.327 -34.296 2.539 1.00 89.44 580 ALA A CA 1
ATOM 4799 C C . ALA A 1 580 ? 13.134 -35.140 2.066 1.00 89.44 580 ALA A C 1
ATOM 4801 O O . ALA A 1 580 ? 12.025 -34.963 2.571 1.00 89.44 580 ALA A O 1
ATOM 4802 N N . GLU A 1 581 ? 13.363 -36.104 1.174 1.00 90.69 581 GLU A N 1
ATOM 4803 C CA . GLU A 1 581 ? 12.313 -36.963 0.627 1.00 90.69 581 GLU A CA 1
ATOM 4804 C C . GLU A 1 581 ? 11.628 -37.819 1.707 1.00 90.69 581 GLU A C 1
ATOM 4806 O O . GLU A 1 581 ? 10.395 -37.901 1.748 1.00 90.69 581 GLU A O 1
ATOM 4811 N N . ILE A 1 582 ? 12.403 -38.399 2.633 1.00 90.50 582 ILE A N 1
ATOM 4812 C CA . ILE A 1 582 ? 11.869 -39.192 3.754 1.00 90.50 582 ILE A CA 1
ATOM 4813 C C . ILE A 1 582 ? 10.891 -38.357 4.591 1.00 90.50 582 ILE A C 1
ATOM 4815 O O . ILE A 1 582 ? 9.801 -38.823 4.939 1.00 90.50 582 ILE A O 1
ATOM 4819 N N . PHE A 1 583 ? 11.258 -37.117 4.925 1.00 89.31 583 PHE A N 1
ATOM 4820 C CA . PHE A 1 583 ? 10.419 -36.273 5.778 1.00 89.31 583 PHE A CA 1
ATOM 4821 C C . PHE A 1 583 ? 9.286 -35.575 5.023 1.00 89.31 583 PHE A C 1
ATOM 4823 O O . PHE A 1 583 ? 8.242 -35.323 5.625 1.00 89.31 583 PHE A O 1
ATOM 4830 N N . GLU A 1 584 ? 9.422 -35.327 3.721 1.00 88.38 584 GLU A N 1
ATOM 4831 C CA . GLU A 1 584 ? 8.303 -34.920 2.863 1.00 88.38 584 GLU A CA 1
ATOM 4832 C C . GLU A 1 584 ? 7.202 -35.991 2.849 1.00 88.38 584 GLU A C 1
ATOM 4834 O O . GLU A 1 584 ? 6.034 -35.662 3.081 1.00 88.38 584 GLU A O 1
ATOM 4839 N N . LYS A 1 585 ? 7.568 -37.268 2.656 1.00 86.94 585 LYS A N 1
ATOM 4840 C CA . LYS A 1 585 ? 6.623 -38.400 2.684 1.00 86.94 585 LYS A CA 1
ATOM 4841 C C . LYS A 1 585 ? 5.949 -38.536 4.053 1.00 86.94 585 LYS A C 1
ATOM 4843 O O . LYS A 1 585 ? 4.721 -38.490 4.132 1.00 86.94 585 LYS A O 1
ATOM 4848 N N . LYS A 1 586 ? 6.730 -38.550 5.142 1.00 84.19 586 LYS A N 1
ATOM 4849 C CA . LYS A 1 586 ? 6.190 -38.619 6.516 1.00 84.19 586 LYS A CA 1
ATOM 4850 C C . LYS A 1 586 ? 5.231 -37.470 6.845 1.00 84.19 586 LYS A C 1
ATOM 4852 O O . LYS A 1 586 ? 4.188 -37.689 7.458 1.00 84.19 586 LYS A O 1
ATOM 4857 N N . ASN A 1 587 ? 5.553 -36.243 6.431 1.00 85.38 587 ASN A N 1
ATOM 4858 C CA . ASN A 1 587 ? 4.685 -35.089 6.671 1.00 85.38 587 ASN A CA 1
ATOM 4859 C C . ASN A 1 587 ? 3.367 -35.182 5.880 1.00 85.38 587 ASN A C 1
ATOM 4861 O O . ASN A 1 587 ? 2.318 -34.805 6.408 1.00 85.38 587 ASN A O 1
ATOM 4865 N N . LYS A 1 588 ? 3.400 -35.683 4.636 1.00 84.25 588 LYS A N 1
ATOM 4866 C CA . LYS A 1 588 ? 2.188 -35.913 3.828 1.00 84.25 588 LYS A CA 1
ATOM 4867 C C . LYS A 1 588 ? 1.273 -36.950 4.481 1.00 84.25 588 LYS A C 1
ATOM 4869 O O . LYS A 1 588 ? 0.084 -36.684 4.640 1.00 84.25 588 LYS A O 1
ATOM 4874 N N . GLU A 1 589 ? 1.829 -38.070 4.937 1.00 82.31 589 GLU A N 1
ATOM 4875 C CA . GLU A 1 589 ? 1.080 -39.114 5.649 1.00 82.31 589 GLU A CA 1
ATOM 4876 C C . GLU A 1 589 ? 0.461 -38.605 6.960 1.00 82.31 589 GLU A C 1
ATOM 4878 O O . GLU A 1 589 ? -0.701 -38.891 7.254 1.00 82.31 589 GLU A O 1
ATOM 4883 N N . GLU A 1 590 ? 1.193 -37.807 7.747 1.00 80.81 590 GLU A N 1
ATOM 4884 C CA . GLU A 1 590 ? 0.647 -37.191 8.964 1.00 80.81 590 GLU A CA 1
ATOM 4885 C C . GLU A 1 590 ? -0.511 -36.226 8.671 1.00 80.81 590 GLU A C 1
ATOM 4887 O O . GLU A 1 590 ? -1.477 -36.171 9.437 1.00 80.81 590 GLU A O 1
ATOM 4892 N N . ASN A 1 591 ? -0.429 -35.457 7.583 1.00 79.06 591 ASN A N 1
ATOM 4893 C CA . ASN A 1 591 ? -1.487 -34.524 7.197 1.00 79.06 591 ASN A CA 1
ATOM 4894 C C . ASN A 1 591 ? -2.743 -35.260 6.705 1.00 79.06 591 ASN A C 1
ATOM 4896 O O . ASN A 1 591 ? -3.847 -34.885 7.101 1.00 79.06 591 ASN A O 1
ATOM 4900 N N . LEU A 1 592 ? -2.585 -36.344 5.940 1.00 77.94 592 LEU A N 1
ATOM 4901 C CA . LEU A 1 592 ? -3.687 -37.225 5.527 1.00 77.94 592 LEU A CA 1
ATOM 4902 C C . LEU A 1 592 ? -4.384 -37.865 6.739 1.00 77.94 592 LEU A C 1
ATOM 4904 O O . LEU A 1 592 ? -5.609 -37.834 6.841 1.00 77.94 592 LEU A O 1
ATOM 4908 N N . LYS A 1 593 ? -3.613 -38.343 7.726 1.00 76.50 593 LYS A N 1
ATOM 4909 C CA . LYS A 1 593 ? -4.161 -38.880 8.986 1.00 76.50 593 LYS A CA 1
ATOM 4910 C C . LYS A 1 593 ? -4.936 -37.832 9.797 1.00 76.50 593 LYS A C 1
ATOM 4912 O O . LYS A 1 593 ? -5.899 -38.181 10.474 1.00 76.50 593 LYS A O 1
ATOM 4917 N N . LYS A 1 594 ? -4.545 -36.552 9.746 1.00 73.94 594 LYS A N 1
ATOM 4918 C CA . LYS A 1 594 ? -5.290 -35.454 10.395 1.00 73.94 594 LYS A CA 1
ATOM 4919 C C . LYS A 1 594 ? -6.583 -35.102 9.660 1.00 73.94 594 LYS A C 1
ATOM 4921 O O . LYS A 1 594 ? -7.589 -34.872 10.320 1.00 73.94 594 LYS A O 1
ATOM 4926 N N . LEU A 1 595 ? -6.564 -35.082 8.327 1.00 69.81 595 LEU A N 1
ATOM 4927 C CA . LEU A 1 595 ? -7.753 -34.834 7.501 1.00 69.81 595 LEU A CA 1
ATOM 4928 C C . LEU A 1 595 ? -8.818 -35.922 7.702 1.00 69.81 595 LEU A C 1
ATOM 4930 O O . LEU A 1 595 ? -9.988 -35.597 7.893 1.00 69.81 595 LEU A O 1
ATOM 4934 N N . HIS A 1 596 ? -8.412 -37.193 7.778 1.00 67.38 596 HIS A N 1
ATOM 4935 C CA . HIS A 1 596 ? -9.331 -38.295 8.089 1.00 67.38 596 HIS A CA 1
ATOM 4936 C C . HIS A 1 596 ? -9.904 -38.236 9.514 1.00 67.38 596 HIS A C 1
ATOM 4938 O O . HIS A 1 596 ? -11.068 -38.550 9.718 1.00 67.38 596 HIS A O 1
ATOM 4944 N N . ARG A 1 597 ? -9.136 -37.768 10.506 1.00 66.25 597 ARG A N 1
ATOM 4945 C CA . ARG A 1 597 ? -9.649 -37.587 11.880 1.00 66.25 597 ARG A CA 1
ATOM 4946 C C . ARG A 1 597 ? -10.602 -36.400 12.034 1.00 66.25 597 ARG A C 1
ATOM 4948 O O . ARG A 1 597 ? -11.440 -36.422 12.926 1.00 66.25 597 ARG A O 1
ATOM 4955 N N . ASN A 1 598 ? -10.462 -35.372 11.199 1.00 60.62 598 ASN A N 1
ATOM 4956 C CA . ASN A 1 598 ? -11.323 -34.186 11.218 1.00 60.62 598 ASN A CA 1
ATOM 4957 C C . ASN A 1 598 ? -12.602 -34.350 10.381 1.00 60.62 598 ASN A C 1
ATOM 4959 O O . ASN A 1 598 ? -13.474 -33.503 10.483 1.00 60.62 598 ASN A O 1
ATOM 4963 N N . SER A 1 599 ? -12.698 -35.395 9.553 1.00 55.50 599 SER A N 1
ATOM 4964 C CA . SER A 1 599 ? -13.908 -35.759 8.792 1.00 55.50 599 SER A CA 1
ATOM 4965 C C . SER A 1 599 ? -14.768 -36.815 9.499 1.00 55.50 599 SER A C 1
ATOM 4967 O O . SER A 1 599 ? -15.847 -37.143 9.024 1.00 55.50 599 SER A O 1
ATOM 4969 N N . GLN A 1 600 ? -14.295 -37.339 10.635 1.00 50.25 600 GLN A N 1
ATOM 4970 C CA . GLN A 1 600 ? -15.018 -38.255 11.529 1.00 50.25 600 GLN A CA 1
ATOM 4971 C C . GLN A 1 600 ? -15.506 -37.566 12.821 1.00 50.25 600 GLN A C 1
ATOM 4973 O O . GLN A 1 600 ? -15.968 -38.236 13.743 1.00 50.25 600 GLN A O 1
ATOM 4978 N N . LYS A 1 601 ? -15.367 -36.239 12.905 1.00 43.00 601 LYS A N 1
ATOM 4979 C CA . LYS A 1 601 ? -15.947 -35.359 13.926 1.00 43.00 601 LYS A CA 1
ATOM 4980 C C . LYS A 1 601 ? -16.867 -34.378 13.231 1.00 43.00 601 LYS A C 1
ATOM 4982 O O . LYS A 1 601 ? -17.859 -33.991 13.879 1.00 43.00 601 LYS A O 1
#

Sequence (601 aa):
MKIILNNSYSPKYNNHNHSQKHNVNFQGRMDVLKYALNKNKGRNEGFFFINVSSFLDVSERSLKKYTERFKRYKMDFLYSLAQKYNIDKRNMTPELQNESKNVLFSIYDKVKYPNNIYKTLINDTNYNFKQLDNIIDLSIKEPQKQNLIQNLLNVYKEKNGKHTVPYKVMVDFLSTPSSKQISANFETYRPFIKLNTENSEVVSKLEEEIQKGYDKSVFEKRLNIRELTQNNSILSNMDKNILEKNYNESRINVLNAVDMIYAPLSNIKQESIRKKTDILWEIYNTTNDKNASLRQKVANFAIRKINFENREQDAQLESLVKIYRHIDENPMAKTFVTQALKDNYRLRSFTNIEKTLSKGNLELINKYPAEVKEYLWNHNNIADITIEDIEEINSKINNHSKKYSINLKEKIKAMFSFKKDQNLYLDATQALKIPQSTQKQKLNIIENAVVPLKGKETYSSKTYPSTPIFCGKKKNIIIKINEIIDSKLARLNSEEQLWQKRDYAIKATKIRLNLLQDMFKSVKDTRIADRINGRKPSVSNKDVLRLYEAVNGKNAKDVKRMLKETDSKGNRKFNILEIAEIFEKKNKEENLKKLHRNSQK

Nearest PDB structures (foldseek):
  7udm-assembly1_A  TM=1.059E-01  e=4.872E+00  synthetic construct

Solvent-accessible surface area (backbone atoms only — not comparable to full-atom values): 35375 Å² total; per-residue (Å²): 141,85,88,86,81,91,83,84,85,76,84,84,79,85,87,78,89,74,86,72,80,83,67,91,69,76,91,68,54,67,66,55,53,56,46,78,71,49,92,64,66,67,68,58,52,51,53,48,38,59,49,41,21,65,42,63,74,48,60,54,77,76,49,45,76,60,60,79,78,53,62,68,65,56,48,54,50,50,44,51,52,28,50,44,52,39,46,43,57,72,74,56,60,74,82,62,57,69,61,61,76,63,52,59,53,51,46,54,67,70,50,84,76,75,54,71,61,61,51,44,54,58,73,51,31,88,66,51,67,71,56,47,44,51,57,43,68,69,21,73,89,36,71,57,46,47,52,36,52,50,52,52,32,49,48,32,23,73,74,68,78,38,46,56,67,58,69,67,51,53,52,45,48,62,66,40,91,56,30,65,62,46,37,76,43,35,82,58,51,42,39,51,52,63,69,30,74,88,45,83,59,42,57,65,54,47,50,53,38,53,75,74,62,63,56,51,67,62,34,44,51,50,38,52,52,50,50,46,34,70,74,33,69,40,44,50,75,56,63,61,68,61,49,61,77,65,65,47,71,50,26,51,53,32,51,51,33,49,32,59,55,47,56,83,53,55,71,73,62,25,49,66,57,25,68,45,49,70,60,54,48,48,55,38,72,76,38,40,83,89,50,24,68,60,53,29,50,58,33,48,42,47,58,76,60,35,57,79,92,46,33,78,75,31,53,33,69,69,32,47,52,51,38,52,50,44,40,72,75,31,72,54,44,33,50,43,54,54,47,37,65,73,71,63,46,56,67,59,29,33,56,36,52,31,46,27,68,78,60,24,56,48,68,61,47,63,74,38,58,68,43,49,41,57,48,28,71,82,34,71,58,56,33,80,66,48,71,67,58,42,52,52,45,47,51,51,54,51,50,51,54,50,53,51,52,50,54,49,50,51,53,49,50,66,72,48,74,56,99,83,44,70,68,61,54,53,55,58,54,56,76,65,58,73,82,83,83,78,82,84,81,85,76,87,86,82,86,87,82,92,78,82,91,80,88,81,81,90,76,80,86,77,85,80,81,84,84,84,90,71,67,70,78,58,40,58,51,32,51,54,44,49,54,56,47,52,73,66,49,82,85,64,59,78,67,65,52,55,55,50,53,48,57,47,48,75,67,52,43,75,67,58,55,67,43,49,62,52,46,56,46,40,40,53,53,51,36,50,53,25,50,76,70,75,40,76,65,87,63,52,73,71,49,46,56,58,30,61,67,45,55,48,91,85,49,43,67,58,52,56,47,46,60,66,38,54,43,101,83,71,43,70,63,51,55,63,63,59,55,21,52,56,38,45,53,54,51,51,53,52,49,53,56,49,54,57,58,63,72,76,108

Mean predicted aligned error: 19.94 Å

Radius of gyration: 35.24 Å; Cα contacts (8 Å, |Δi|>4): 494; chains: 1; bounding box: 93×112×95 Å

Secondary structure (DSSP, 8-state):
--------PPPPPP-------------S-HHHHHHHT---HHHHHHHHHHHHHHHHT--HHHHGGGTSSS-HHHHHHHHHHHHHHHHHHHHS-HHHHT--HHHHHHHHHH-SS--HHHHHHHHSS---HHHHHHHHHHHTT-HHHHHHHHHHHHHHHHHHSS----HHHHHHHHHSTTHHHHHHTHHHHHHHHHHTTT-TTHHHHHHHHHHTT--HHHHHHHHHHHHHHHH-TTTTTS-HHHHHHT--HHHHHHHHHHHHHHTTS-HHHHHHHHT-HHHHHHHHHH--TTTHHHHHHHHHHHHHHS-GGGHHHHT-HHHHHHHHHHHHH-HHHHHHHHHHHHTT-----HHHHHHHHHHS-HHHHHH-HHHHHHHHHH-S--TT--HHHHHHHHHHHHHHHHHHHHHHHHHHHHHS-STT-HHHHHHHHHTT----TTSSS-S-------------------PPPPPP---THHHHHHHHHHHHHHHH-----HHHHHHHHHHHHHH--HHHHHHHHHHHHHHHHHHHHHHHTTPPP---TTHHHHHHHH--TTTHHHHHHHTT-B-TTSSBSS-HHHHHHHHHHHHHHHHHHHHHHHS--

pLDDT: mean 74.96, std 21.57, range [21.97, 97.31]

Foldseek 3Di:
DDDDDDDDDDDDDDDDDDDDDDDPDDPPDPPVVVVVVDPDPPVVLVVLLVQLCVLLVHHSVVCVVVVVPDDVVLSVLSNLLSVLLSCQCVPDDPVLVPDDPVLSVVVSVLQRDDDVLLSCVRPFEPDHSVLSSLLCVLPVVPVLLSQVLVLLLVLCCVQPVGSYQPSLQSVLCSPDPCNNVCSVPVVLCSLQCSVCSVPSCSNVVSVVCVVVPNDSVLSVQLSLLCCLLVVQLQNVLPDSVVCSVVPDPLLSLLLVLQSLLCVVPDSVLSVVNSVVRVLNVLSSVPDDPVQSVLLSLVSNCSNPQEDSVCSCPQVPSVLSSLLSVLLVVPVLSVLLSVLCSVVVANAHGSVQSSLCSVQNPSVVCNVQVVLVSVVSVVDNHRSPPDPVSSVVSVVVVVVVVVVVLVVVLVVVCVVPPDPPPPVVNVVVVVVSPDPPPDPPPDDDDDDDDDDDDDDDDDDDDDDDDDADDDDDPLVVQLVLVLVLLCVQVVDDDPVVSVVLSRLCSVLRDPLLSVCLVLQQVLQVLQCVVCVVVVHHRPDDNVLSSLQSNLDDPVCSVVLSCQSVDADPVRGRPDHSNRSSVVSVVVVVVVVVVVVVVVVVD